Protein AF-A0AA85BFC7-F1 (afdb_monomer_lite)

Organism: NCBI:txid31246

Structure (mmCIF, N/CA/C/O backbone):
data_AF-A0AA85BFC7-F1
#
_entry.id   AF-A0AA85BFC7-F1
#
loop_
_atom_site.group_PDB
_atom_site.id
_atom_site.type_symbol
_atom_site.label_atom_id
_atom_site.label_alt_id
_atom_site.label_comp_id
_atom_site.label_asym_id
_atom_site.label_entity_id
_atom_site.label_seq_id
_atom_site.pdbx_PDB_ins_code
_atom_site.Cartn_x
_atom_site.Cartn_y
_atom_site.Cartn_z
_atom_site.occupancy
_atom_site.B_iso_or_equiv
_atom_site.auth_seq_id
_atom_site.auth_comp_id
_atom_site.auth_asym_id
_atom_site.auth_atom_id
_atom_site.pdbx_PDB_model_num
ATOM 1 N N . MET A 1 1 ? -52.572 30.827 -34.463 1.00 47.53 1 MET A N 1
ATOM 2 C CA . MET A 1 1 ? -53.200 31.069 -33.144 1.00 47.53 1 MET A CA 1
ATOM 3 C C . MET A 1 1 ? -53.131 29.850 -32.211 1.00 47.53 1 MET A C 1
ATOM 5 O O . MET A 1 1 ? -52.865 30.046 -31.038 1.00 47.53 1 MET A O 1
ATOM 9 N N . LEU A 1 2 ? -53.270 28.600 -32.692 1.00 40.31 2 LEU A N 1
ATOM 10 C CA . LEU A 1 2 ? -53.082 27.396 -31.848 1.00 40.31 2 LEU A CA 1
ATOM 11 C C . LEU A 1 2 ? -51.621 27.142 -31.404 1.00 40.31 2 LEU A C 1
ATOM 13 O O . LEU A 1 2 ? -51.389 26.703 -30.283 1.00 40.31 2 LEU A O 1
ATOM 17 N N . TRP A 1 3 ? -50.635 27.440 -32.260 1.00 35.53 3 TRP A N 1
ATOM 18 C CA . TRP A 1 3 ? -49.206 27.211 -31.977 1.00 35.53 3 TRP A CA 1
ATOM 19 C C . TRP A 1 3 ? -48.648 28.109 -30.865 1.00 35.53 3 TRP A C 1
ATOM 21 O O . TRP A 1 3 ? -47.889 27.643 -30.024 1.00 35.53 3 TRP A O 1
ATOM 31 N N . THR A 1 4 ? -49.074 29.371 -30.805 1.00 48.59 4 THR A N 1
ATOM 32 C CA . THR A 1 4 ? -48.687 30.318 -29.747 1.00 48.59 4 THR A CA 1
ATOM 33 C C . THR A 1 4 ? -49.268 29.938 -28.385 1.00 48.59 4 THR A C 1
ATOM 35 O O . THR A 1 4 ? -48.591 30.065 -27.370 1.00 48.59 4 THR A O 1
ATOM 38 N N . ILE A 1 5 ? -50.488 29.392 -28.351 1.00 49.97 5 ILE A N 1
ATOM 39 C CA . ILE A 1 5 ? -51.123 28.916 -27.111 1.00 49.97 5 ILE A CA 1
ATOM 40 C C . ILE A 1 5 ? -50.420 27.652 -26.591 1.00 49.97 5 ILE A C 1
ATOM 42 O O . ILE A 1 5 ? -50.183 27.536 -25.390 1.00 49.97 5 ILE A O 1
ATOM 46 N N . LEU A 1 6 ? -50.034 26.727 -27.478 1.00 48.00 6 LEU A N 1
ATOM 47 C CA . LEU A 1 6 ? -49.260 25.536 -27.110 1.00 48.00 6 LEU A CA 1
ATOM 48 C C . LEU A 1 6 ? -47.848 25.893 -26.613 1.00 48.00 6 LEU A C 1
ATOM 50 O O . LEU A 1 6 ? -47.400 25.324 -25.620 1.00 48.00 6 LEU A O 1
ATOM 54 N N . PHE A 1 7 ? -47.185 26.872 -27.238 1.00 51.09 7 PHE A N 1
ATOM 55 C CA . PHE A 1 7 ? -45.848 27.336 -26.846 1.00 51.09 7 PHE A CA 1
ATOM 56 C C . PHE A 1 7 ? -45.849 28.058 -25.485 1.00 51.09 7 PHE A C 1
ATOM 58 O O . PHE A 1 7 ? -45.036 27.745 -24.616 1.00 51.09 7 PHE A O 1
ATOM 65 N N . ASN A 1 8 ? -46.830 28.932 -25.230 1.00 49.19 8 ASN A N 1
ATOM 66 C CA . ASN A 1 8 ? -46.961 29.603 -23.930 1.00 49.19 8 ASN A CA 1
ATOM 67 C C . ASN A 1 8 ? -47.317 28.625 -22.799 1.00 49.19 8 ASN A C 1
ATOM 69 O O . ASN A 1 8 ? -46.809 28.754 -21.683 1.00 49.19 8 ASN A O 1
ATOM 73 N N . ARG A 1 9 ? -48.128 27.595 -23.080 1.00 50.19 9 ARG A N 1
ATOM 74 C CA . ARG A 1 9 ? -48.447 26.532 -22.108 1.00 50.19 9 ARG A CA 1
ATOM 75 C C . ARG A 1 9 ? -47.230 25.650 -21.798 1.00 50.19 9 ARG A C 1
ATOM 77 O O . ARG A 1 9 ? -47.083 25.190 -20.668 1.00 50.19 9 ARG A O 1
ATOM 84 N N . PHE A 1 10 ? -46.338 25.468 -22.772 1.00 52.62 10 PHE A N 1
ATOM 85 C CA . PHE A 1 10 ? -45.068 24.761 -22.618 1.00 52.62 10 PHE A CA 1
ATOM 86 C C . PHE A 1 10 ? -44.058 25.540 -21.753 1.00 52.62 10 PHE A C 1
ATOM 88 O O . PHE A 1 10 ? -43.494 24.961 -20.825 1.00 52.62 10 PHE A O 1
ATOM 95 N N . CYS A 1 11 ? -43.890 26.854 -21.968 1.00 51.28 11 CYS A N 1
ATOM 96 C CA . CYS A 1 11 ? -43.019 27.695 -21.128 1.00 51.28 11 CYS A CA 1
ATOM 97 C C . CYS A 1 11 ? -43.549 27.843 -19.681 1.00 51.28 11 CYS A C 1
ATOM 99 O O . CYS A 1 11 ? -42.749 27.916 -18.749 1.00 51.28 11 CYS A O 1
ATOM 101 N N . TYR A 1 12 ? -44.873 27.866 -19.462 1.00 53.22 12 TYR A N 1
ATOM 102 C CA . TYR A 1 12 ? -45.457 28.018 -18.117 1.00 53.22 12 TYR A CA 1
ATOM 103 C C . TYR A 1 12 ? -45.344 26.741 -17.263 1.00 53.22 12 TYR A C 1
ATOM 105 O O . TYR A 1 12 ? -44.987 26.823 -16.090 1.00 53.22 12 TYR A O 1
ATOM 113 N N . ASN A 1 13 ? -45.569 25.556 -17.848 1.00 50.38 13 ASN A N 1
ATOM 114 C CA . ASN A 1 13 ? -45.520 24.285 -17.110 1.00 50.38 13 ASN A CA 1
ATOM 115 C C . ASN A 1 13 ? -44.098 23.744 -16.871 1.00 50.38 13 ASN A C 1
ATOM 117 O O . ASN A 1 13 ? -43.895 22.988 -15.924 1.00 50.38 13 ASN A O 1
ATOM 121 N N . ASN A 1 14 ? -43.109 24.124 -17.690 1.00 48.47 14 ASN A N 1
ATOM 122 C CA . ASN A 1 14 ? -41.769 23.525 -17.644 1.00 48.47 14 ASN A CA 1
ATOM 123 C C . ASN A 1 14 ? -40.664 24.419 -17.051 1.00 48.47 14 ASN A C 1
ATOM 125 O O . ASN A 1 14 ? -39.505 24.003 -17.045 1.00 48.47 14 ASN A O 1
ATOM 129 N N . LYS A 1 15 ? -40.980 25.601 -16.493 1.00 51.06 15 LYS A N 1
ATOM 130 C CA . LYS A 1 15 ? -39.982 26.495 -15.855 1.00 51.06 15 LYS A CA 1
ATOM 131 C C . LYS A 1 15 ? -39.106 25.787 -14.807 1.00 51.06 15 LYS A C 1
ATOM 133 O O . LYS A 1 15 ? -37.902 26.016 -14.771 1.00 51.06 15 LYS A O 1
ATOM 138 N N . ASN A 1 16 ? -39.686 24.879 -14.019 1.00 49.19 16 ASN A N 1
ATOM 139 C CA . ASN A 1 16 ? -38.945 24.082 -13.033 1.00 49.19 16 ASN A CA 1
ATOM 140 C C . ASN A 1 16 ? -38.329 22.808 -13.634 1.00 49.19 16 ASN A C 1
ATOM 142 O O . ASN A 1 16 ? -37.256 22.390 -13.207 1.00 49.19 16 ASN A O 1
ATOM 146 N N . TYR A 1 17 ? -38.958 22.219 -14.657 1.00 49.41 17 TYR A N 1
ATOM 147 C CA . TYR A 1 17 ? -38.479 20.990 -15.296 1.00 49.41 17 TYR A CA 1
ATOM 148 C C . TYR A 1 17 ? -37.210 21.200 -16.121 1.00 49.41 17 TYR A C 1
ATOM 150 O O . TYR A 1 17 ? -36.363 20.319 -16.114 1.00 49.41 17 TYR A O 1
ATOM 158 N N . TYR A 1 18 ? -37.027 22.351 -16.777 1.00 49.91 18 TYR A N 1
ATOM 159 C CA . TYR A 1 18 ? -35.802 22.640 -17.536 1.00 49.91 18 TYR A CA 1
ATOM 160 C C . TYR A 1 18 ? -34.584 22.876 -16.645 1.00 49.91 18 TYR A C 1
ATOM 162 O O . TYR A 1 18 ? -33.497 22.404 -16.966 1.00 49.91 18 TYR A O 1
ATOM 170 N N . PHE A 1 19 ? -34.767 23.541 -15.503 1.00 49.66 19 PHE A N 1
ATOM 171 C CA . PHE A 1 19 ? -33.710 23.708 -14.505 1.00 49.66 19 PHE A CA 1
ATOM 172 C C . PHE A 1 19 ? -33.346 22.360 -13.864 1.00 49.66 19 PHE A C 1
ATOM 174 O O . PHE A 1 19 ? -32.169 22.037 -13.713 1.00 49.66 19 PHE A O 1
ATOM 181 N N . TYR A 1 20 ? -34.354 21.525 -13.582 1.00 47.94 20 TYR A N 1
ATOM 182 C CA . TYR A 1 20 ? -34.166 20.178 -13.047 1.00 47.94 20 TYR A CA 1
ATOM 183 C C . TYR A 1 20 ? -33.508 19.236 -14.065 1.00 47.94 20 TYR A C 1
ATOM 185 O O . TYR A 1 20 ? -32.558 18.551 -13.717 1.00 47.94 20 TYR A O 1
ATOM 193 N N . TYR A 1 21 ? -33.919 19.248 -15.337 1.00 51.88 21 TYR A N 1
ATOM 194 C CA . TYR A 1 21 ? -33.270 18.471 -16.400 1.00 51.88 21 TYR A CA 1
ATOM 195 C C . TYR A 1 21 ? -31.849 18.955 -16.681 1.00 51.88 21 TYR A C 1
ATOM 197 O O . TYR A 1 21 ? -30.985 18.126 -16.931 1.00 51.88 21 TYR A O 1
ATOM 205 N N . PHE A 1 22 ? -31.569 20.261 -16.603 1.00 54.03 22 PHE A N 1
ATOM 206 C CA . PHE A 1 22 ? -30.209 20.783 -16.743 1.00 54.03 22 PHE A CA 1
ATOM 207 C C . PHE A 1 22 ? -29.315 20.323 -15.584 1.00 54.03 22 PHE A C 1
ATOM 209 O O . PHE A 1 22 ? -28.201 19.872 -15.825 1.00 54.03 22 PHE A O 1
ATOM 216 N N . ILE A 1 23 ? -29.805 20.344 -14.341 1.00 56.75 23 ILE A N 1
ATOM 217 C CA . ILE A 1 23 ? -29.073 19.825 -13.174 1.00 56.75 23 ILE A CA 1
ATOM 218 C C . ILE A 1 23 ? -28.903 18.304 -13.256 1.00 56.75 23 ILE A C 1
ATOM 220 O O . ILE A 1 23 ? -27.800 17.810 -13.055 1.00 56.75 23 ILE A O 1
ATOM 224 N N . VAL A 1 24 ? -29.958 17.561 -13.595 1.00 56.00 24 VAL A N 1
ATOM 225 C CA . VAL A 1 24 ? -29.944 16.093 -13.671 1.00 56.00 24 VAL A CA 1
ATOM 226 C C . VAL A 1 24 ? -29.097 15.609 -14.844 1.00 56.00 24 VAL A C 1
ATOM 228 O O . VAL A 1 24 ? -28.326 14.683 -14.653 1.00 56.00 24 VAL A O 1
ATOM 231 N N . ILE A 1 25 ? -29.148 16.240 -16.022 1.00 58.12 25 ILE A N 1
ATOM 232 C CA . ILE A 1 25 ? -28.281 15.893 -17.162 1.00 58.12 25 ILE A CA 1
ATOM 233 C C . ILE A 1 25 ? -26.825 16.251 -16.863 1.00 58.12 25 ILE A C 1
ATOM 235 O O . ILE A 1 25 ? -25.955 15.445 -17.169 1.00 58.12 25 ILE A O 1
ATOM 239 N N . ASN A 1 26 ? -26.534 17.398 -16.237 1.00 55.25 26 ASN A N 1
ATOM 240 C CA . ASN A 1 26 ? -25.162 17.712 -15.829 1.00 55.25 26 ASN A CA 1
ATOM 241 C C . ASN A 1 26 ? -24.667 16.758 -14.730 1.00 55.25 26 ASN A C 1
ATOM 243 O O . ASN A 1 26 ? -23.530 16.315 -14.810 1.00 55.25 26 ASN A O 1
ATOM 247 N N . LEU A 1 27 ? -25.505 16.364 -13.762 1.00 57.72 27 LEU A N 1
ATOM 248 C CA . LEU A 1 27 ? -25.167 15.357 -12.746 1.00 57.72 27 LEU A CA 1
ATOM 249 C C . LEU A 1 27 ? -24.980 13.964 -13.357 1.00 57.72 27 LEU A C 1
ATOM 251 O O . LEU A 1 27 ? -24.004 13.298 -13.035 1.00 57.72 27 LEU A O 1
ATOM 255 N N . PHE A 1 28 ? -25.856 13.528 -14.265 1.00 52.53 28 PHE A N 1
ATOM 256 C CA . PHE A 1 28 ? -25.746 12.232 -14.936 1.00 52.53 28 PHE A CA 1
ATOM 257 C C . PHE A 1 28 ? -24.584 12.193 -15.927 1.00 52.53 28 PHE A C 1
ATOM 259 O O . PHE A 1 28 ? -23.906 11.178 -15.981 1.00 52.53 28 PHE A O 1
ATOM 266 N N . LEU A 1 29 ? -24.286 13.270 -16.662 1.00 51.75 29 LEU A N 1
ATOM 267 C CA . LEU A 1 29 ? -23.073 13.360 -17.485 1.00 51.75 29 LEU A CA 1
ATOM 268 C C . LEU A 1 29 ? -21.818 13.409 -16.614 1.00 51.75 29 LEU A C 1
ATOM 270 O O . LEU A 1 29 ? -20.838 12.758 -16.952 1.00 51.75 29 LEU A O 1
ATOM 274 N N . PHE A 1 30 ? -21.843 14.098 -15.470 1.00 48.81 30 PHE A N 1
ATOM 275 C CA . PHE A 1 30 ? -20.728 14.094 -14.522 1.00 48.81 30 PHE A CA 1
ATOM 276 C C . PHE A 1 30 ? -20.506 12.697 -13.920 1.00 48.81 30 PHE A C 1
ATOM 278 O O . PHE A 1 30 ? -19.372 12.226 -13.883 1.00 48.81 30 PHE A O 1
ATOM 285 N N . MET A 1 31 ? -21.575 11.986 -13.540 1.00 49.62 31 MET A N 1
ATOM 286 C CA . MET A 1 31 ? -21.506 10.603 -13.052 1.00 49.62 31 MET A CA 1
ATOM 287 C C . MET A 1 31 ? -21.147 9.595 -14.155 1.00 49.62 31 MET A C 1
ATOM 289 O O . MET A 1 31 ? -20.436 8.637 -13.874 1.00 49.62 31 MET A O 1
ATOM 293 N N . TYR A 1 32 ? -21.573 9.808 -15.404 1.00 43.59 32 TYR A N 1
ATOM 294 C CA . TYR A 1 32 ? -21.257 8.933 -16.541 1.00 43.59 32 TYR A CA 1
ATOM 295 C C . TYR A 1 32 ? -19.828 9.151 -17.060 1.00 43.59 32 TYR A C 1
ATOM 297 O O . TYR A 1 32 ? -19.171 8.193 -17.449 1.00 43.59 32 TYR A O 1
ATOM 305 N N . ILE A 1 33 ? -19.294 10.377 -16.979 1.00 45.25 33 ILE A N 1
ATOM 306 C CA . ILE A 1 33 ? -17.870 10.662 -17.225 1.00 45.25 33 ILE A CA 1
ATOM 307 C C . ILE A 1 33 ? -16.990 10.098 -16.090 1.00 45.25 33 ILE A C 1
ATOM 309 O O . ILE A 1 33 ? -15.865 9.684 -16.351 1.00 45.25 33 ILE A O 1
ATOM 313 N N . HIS A 1 34 ? -17.485 10.033 -14.846 1.00 42.34 34 HIS A N 1
ATOM 314 C CA . HIS A 1 34 ? -16.772 9.413 -13.711 1.00 42.34 34 HIS A CA 1
ATOM 315 C C . HIS A 1 34 ? -16.974 7.894 -13.571 1.00 42.34 34 HIS A C 1
ATOM 317 O O . HIS A 1 34 ? -16.274 7.245 -12.792 1.00 42.34 34 HIS A O 1
ATOM 323 N N . SER A 1 35 ? -17.907 7.304 -14.317 1.00 42.03 35 SER A N 1
ATOM 324 C CA . SER A 1 35 ? -18.165 5.866 -14.323 1.00 42.03 35 SER A CA 1
ATOM 325 C C . SER A 1 35 ? -17.087 5.154 -15.148 1.00 42.03 35 SER A C 1
ATOM 327 O O . SER A 1 35 ? -17.246 4.977 -16.354 1.00 42.03 35 SER A O 1
ATOM 329 N N . ASN A 1 36 ? -16.020 4.725 -14.462 1.00 42.47 36 ASN A N 1
ATOM 330 C CA . ASN A 1 36 ? -14.839 3.962 -14.922 1.00 42.47 36 ASN A CA 1
ATOM 331 C C . ASN A 1 36 ? -13.532 4.738 -15.112 1.00 42.47 36 ASN A C 1
ATOM 333 O O . ASN A 1 36 ? -12.619 4.255 -15.780 1.00 42.47 36 ASN A O 1
ATOM 337 N N . THR A 1 37 ? -13.354 5.869 -14.436 1.00 45.12 37 THR A N 1
ATOM 338 C CA . THR A 1 37 ? -12.002 6.200 -13.979 1.00 45.12 37 THR A CA 1
ATOM 339 C C . THR A 1 37 ? -11.876 5.677 -12.558 1.00 45.12 37 THR A C 1
ATOM 341 O O . THR A 1 37 ? -12.410 6.294 -11.636 1.00 45.12 37 THR A O 1
ATOM 344 N N . GLU A 1 38 ? -11.182 4.550 -12.352 1.00 51.41 38 GLU A N 1
ATOM 345 C CA . GLU A 1 38 ? -10.483 4.371 -11.077 1.00 51.41 38 GLU A CA 1
ATOM 346 C C . GLU A 1 38 ? -9.672 5.649 -10.895 1.00 51.41 38 GLU A C 1
ATOM 348 O O . GLU A 1 38 ? -8.716 5.902 -11.632 1.00 51.41 38 GLU A O 1
ATOM 353 N N . ILE A 1 39 ? -10.131 6.536 -10.014 1.00 55.06 39 ILE A N 1
ATOM 354 C CA . ILE A 1 39 ? -9.393 7.756 -9.747 1.00 55.06 39 ILE A CA 1
ATOM 355 C C . ILE A 1 39 ? -8.102 7.253 -9.109 1.00 55.06 39 ILE A C 1
ATOM 357 O O . ILE A 1 39 ? -8.130 6.726 -7.995 1.00 55.06 39 ILE A O 1
ATOM 361 N N . ASN A 1 40 ? -7.000 7.324 -9.861 1.00 71.06 40 ASN A N 1
ATOM 362 C CA . ASN A 1 40 ? -5.655 7.008 -9.394 1.00 71.06 40 ASN A CA 1
ATOM 363 C C . ASN A 1 40 ? -5.284 8.062 -8.347 1.00 71.06 40 ASN A C 1
ATOM 365 O O . ASN A 1 40 ? -4.600 9.042 -8.635 1.00 71.06 40 ASN A O 1
ATOM 369 N N . LEU A 1 41 ? -5.846 7.900 -7.153 1.00 88.62 41 LEU A N 1
ATOM 370 C CA . LEU A 1 41 ? -5.614 8.731 -5.992 1.00 88.62 41 LEU A CA 1
ATOM 371 C C . LEU A 1 41 ? -4.692 7.978 -5.040 1.00 88.62 41 LEU A C 1
ATOM 373 O O . LEU A 1 41 ? -4.869 6.766 -4.851 1.00 88.62 41 LEU A O 1
ATOM 377 N N . PRO A 1 42 ? -3.753 8.696 -4.402 1.00 93.38 42 PRO A N 1
ATOM 378 C CA . PRO A 1 42 ? -2.971 8.129 -3.318 1.00 93.38 42 PRO A CA 1
ATOM 379 C C . PRO A 1 42 ? -3.887 7.670 -2.179 1.00 93.38 42 PRO A C 1
ATOM 381 O O . PRO A 1 42 ? -5.072 8.010 -2.125 1.00 93.38 42 PRO A O 1
ATOM 384 N N . GLY A 1 43 ? -3.317 6.889 -1.273 1.00 94.31 43 GLY A N 1
ATOM 385 C CA . GLY A 1 43 ? -4.026 6.332 -0.132 1.00 94.31 43 GLY A CA 1
ATOM 386 C C . GLY A 1 43 ? -4.335 4.852 -0.291 1.00 94.31 43 GLY A C 1
ATOM 387 O O . GLY A 1 43 ? -3.717 4.136 -1.084 1.00 94.31 43 GLY A O 1
ATOM 388 N N . GLY A 1 44 ? -5.253 4.360 0.528 1.00 95.31 44 GLY A N 1
ATOM 389 C CA . GLY A 1 44 ? -5.470 2.933 0.668 1.00 95.31 44 GLY A CA 1
ATOM 390 C C . GLY A 1 44 ? -6.620 2.571 1.590 1.00 95.31 44 GLY A C 1
ATOM 391 O O . GLY A 1 44 ? -7.353 3.414 2.108 1.00 95.31 44 GLY A O 1
ATOM 392 N N . ARG A 1 45 ? -6.782 1.267 1.773 1.00 96.94 45 ARG A N 1
ATOM 393 C CA . ARG A 1 45 ? -7.751 0.648 2.663 1.00 96.94 45 ARG A CA 1
ATOM 394 C C . ARG A 1 45 ? -7.079 0.273 3.975 1.00 96.94 45 ARG A C 1
ATOM 396 O O . ARG A 1 45 ? -6.091 -0.459 3.975 1.00 96.94 45 ARG A O 1
ATOM 403 N N . PHE A 1 46 ? -7.660 0.731 5.070 1.00 98.19 46 PHE A N 1
ATOM 404 C CA . PHE A 1 46 ? -7.342 0.281 6.413 1.00 98.19 46 PHE A CA 1
ATOM 405 C C . PHE A 1 46 ? -8.282 -0.861 6.782 1.00 98.19 46 PHE A C 1
ATOM 407 O O . PHE A 1 46 ? -9.493 -0.783 6.575 1.00 98.19 46 PHE A O 1
ATOM 414 N N . GLU A 1 47 ? -7.718 -1.932 7.317 1.00 98.38 47 GLU A N 1
ATOM 415 C CA . GLU A 1 47 ? -8.451 -3.034 7.926 1.00 98.38 47 GLU A CA 1
ATOM 416 C C . GLU A 1 47 ? -7.966 -3.180 9.363 1.00 98.38 47 GLU A C 1
ATOM 418 O O . GLU A 1 47 ? -6.795 -3.479 9.581 1.00 98.38 47 GLU A O 1
ATOM 423 N N . ILE A 1 48 ? -8.852 -2.932 10.324 1.00 98.50 48 ILE A N 1
ATOM 424 C CA . ILE A 1 48 ? -8.555 -2.961 11.757 1.00 98.50 48 ILE A CA 1
ATOM 425 C C . ILE A 1 48 ? -9.291 -4.157 12.347 1.00 98.50 48 ILE A C 1
ATOM 427 O O . ILE A 1 48 ? -10.519 -4.199 12.305 1.00 98.50 48 ILE A O 1
ATOM 431 N N . GLU A 1 49 ? -8.551 -5.125 12.872 1.00 98.44 49 GLU A N 1
ATOM 432 C CA . GLU A 1 49 ? -9.103 -6.240 13.635 1.00 98.44 49 GLU A CA 1
ATOM 433 C C . GLU A 1 49 ? -8.970 -5.949 15.124 1.00 98.44 49 GLU A C 1
ATOM 435 O O . GLU A 1 49 ? -7.907 -5.550 15.600 1.00 98.44 49 GLU A O 1
ATOM 440 N N . ILE A 1 50 ? -10.058 -6.156 15.856 1.00 98.50 50 ILE A N 1
ATOM 441 C CA . ILE A 1 50 ? -10.136 -5.945 17.298 1.00 98.50 50 ILE A CA 1
ATOM 442 C C . ILE A 1 50 ? -10.591 -7.256 17.921 1.00 98.50 50 ILE A C 1
ATOM 444 O O . ILE A 1 50 ? -11.532 -7.887 17.437 1.00 98.50 50 ILE A O 1
ATOM 448 N N . TYR A 1 51 ? -9.903 -7.665 18.977 1.00 98.38 51 TYR A N 1
ATOM 449 C CA . TYR A 1 51 ? -10.210 -8.853 19.753 1.00 98.38 51 TYR A CA 1
ATOM 450 C C . TYR A 1 51 ? -10.457 -8.443 21.200 1.00 98.38 51 TYR A C 1
ATOM 452 O O . TYR A 1 51 ? -9.566 -7.889 21.848 1.00 98.38 51 TYR A O 1
ATOM 460 N N . TYR A 1 52 ? -11.685 -8.671 21.648 1.00 98.19 52 TYR A N 1
ATOM 461 C CA . TYR A 1 52 ? -12.226 -8.241 22.930 1.00 98.19 52 TYR A CA 1
ATOM 462 C C . TYR A 1 52 ? -12.461 -9.452 23.828 1.00 98.19 52 TYR A C 1
ATOM 464 O O . TYR A 1 52 ? -12.969 -10.466 23.349 1.00 98.19 52 TYR A O 1
ATOM 472 N N . ILE A 1 53 ? -12.137 -9.317 25.115 1.00 97.69 53 ILE A N 1
ATOM 473 C CA . ILE A 1 53 ? -12.450 -10.267 26.184 1.00 97.69 53 ILE A CA 1
ATOM 474 C C . ILE A 1 53 ? -12.867 -9.480 27.436 1.00 97.69 53 ILE A C 1
ATOM 476 O O . ILE A 1 53 ? -12.112 -8.625 27.896 1.00 97.69 53 ILE A O 1
ATOM 480 N N . ASN A 1 54 ? -14.022 -9.805 28.015 1.00 95.56 54 ASN A N 1
ATOM 481 C CA . ASN A 1 54 ? -14.504 -9.316 29.309 1.00 95.56 54 ASN A CA 1
ATOM 482 C C . ASN A 1 54 ? -15.298 -10.421 30.018 1.00 95.56 54 ASN A C 1
ATOM 484 O O . ASN A 1 54 ? -16.529 -10.440 30.011 1.00 95.56 54 ASN A O 1
ATOM 488 N N . LEU A 1 55 ? -14.589 -11.387 30.604 1.00 93.62 55 LEU A N 1
ATOM 489 C CA . LEU A 1 55 ? -15.225 -12.569 31.196 1.00 93.62 55 LEU A CA 1
ATOM 490 C C . LEU A 1 55 ? -16.093 -12.230 32.414 1.00 93.62 55 LEU A C 1
ATOM 492 O O . LEU A 1 55 ? -17.070 -12.926 32.681 1.00 93.62 55 LEU A O 1
ATOM 496 N N . GLU A 1 56 ? -15.752 -11.160 33.131 1.00 91.75 56 GLU A N 1
ATOM 497 C CA . GLU A 1 56 ? -16.473 -10.710 34.326 1.00 91.75 56 GLU A CA 1
ATOM 498 C C . GLU A 1 56 ? -17.633 -9.751 34.021 1.00 91.75 56 GLU A C 1
ATOM 500 O O . GLU A 1 56 ? -18.369 -9.404 34.938 1.00 91.75 56 GLU A O 1
ATOM 505 N N . SER A 1 57 ? -17.830 -9.357 32.754 1.00 92.62 57 SER A N 1
ATOM 506 C CA . SER A 1 57 ? -18.918 -8.461 32.317 1.00 92.62 57 SER A CA 1
ATOM 507 C C . SER A 1 57 ? -18.974 -7.154 33.117 1.00 92.62 57 SER A C 1
ATOM 509 O O . SER A 1 57 ? -20.038 -6.722 33.558 1.00 92.62 57 SER A O 1
ATOM 511 N N . THR A 1 58 ? -17.803 -6.555 33.353 1.00 92.25 58 THR A N 1
ATOM 512 C CA . THR A 1 58 ? -17.667 -5.317 34.134 1.00 92.25 58 THR A CA 1
ATOM 513 C C . THR A 1 58 ? -17.412 -4.105 33.245 1.00 92.25 58 THR A C 1
ATOM 515 O O . THR A 1 58 ? -16.807 -4.219 32.179 1.00 92.25 58 THR A O 1
ATOM 518 N N . THR A 1 59 ? -17.877 -2.943 33.700 1.00 91.94 59 THR A N 1
ATOM 519 C CA . THR A 1 59 ? -17.624 -1.633 33.094 1.00 91.94 59 THR A CA 1
ATOM 520 C C . THR A 1 59 ? -16.357 -0.995 33.676 1.00 91.94 59 THR A C 1
ATOM 522 O O . THR A 1 59 ? -15.803 -1.462 34.676 1.00 91.94 59 THR A O 1
ATOM 525 N N . SER A 1 60 ? -15.910 0.133 33.111 1.00 89.88 60 SER A N 1
ATOM 526 C CA . SER A 1 60 ? -14.742 0.880 33.617 1.00 89.88 60 SER A CA 1
ATOM 527 C C . SER A 1 60 ? -14.898 1.355 35.069 1.00 89.88 60 SER A C 1
ATOM 529 O O . SER A 1 60 ? -13.903 1.510 35.778 1.00 89.88 60 SER A O 1
ATOM 531 N N . SER A 1 61 ? -16.137 1.550 35.528 1.00 85.69 61 SER A N 1
ATOM 532 C CA . SER A 1 61 ? -16.482 1.883 36.915 1.00 85.69 61 SER A CA 1
ATOM 533 C C . SER A 1 61 ? -16.521 0.682 37.869 1.00 85.69 61 SER A C 1
ATOM 535 O O . SER A 1 61 ? -16.618 0.880 39.078 1.00 85.69 61 SER A O 1
ATOM 537 N N . GLY A 1 62 ? -16.445 -0.549 37.355 1.00 83.00 62 GLY A N 1
ATOM 538 C CA . GLY A 1 62 ? -16.524 -1.783 38.144 1.00 83.00 62 GLY A CA 1
ATOM 539 C C . GLY A 1 62 ? -17.931 -2.267 38.475 1.00 83.00 62 GLY A C 1
ATOM 540 O O . GLY A 1 62 ? -18.072 -3.212 39.249 1.00 83.00 62 GLY A O 1
ATOM 541 N N . PHE A 1 63 ? -18.960 -1.664 37.881 1.00 86.94 63 PHE A N 1
ATOM 542 C CA . PHE A 1 63 ? -20.310 -2.221 37.888 1.00 86.94 63 PHE A CA 1
ATOM 543 C C . PHE A 1 63 ? -20.443 -3.306 36.817 1.00 86.94 63 PHE A C 1
ATOM 545 O O . PHE A 1 63 ? -19.655 -3.347 35.871 1.00 86.94 63 PHE A O 1
ATOM 552 N N . TYR A 1 64 ? -21.421 -4.194 36.986 1.00 88.56 64 TYR A N 1
ATOM 553 C CA . TYR A 1 64 ? -21.804 -5.126 35.930 1.00 88.56 64 TYR A CA 1
ATOM 554 C C . TYR A 1 64 ? -22.550 -4.375 34.832 1.00 88.56 64 TYR A C 1
ATOM 556 O O . TYR A 1 64 ? -23.317 -3.475 35.163 1.00 88.56 64 TYR A O 1
ATOM 564 N N . CYS A 1 65 ? -22.307 -4.770 33.582 1.00 86.31 65 CYS A N 1
ATOM 565 C CA . CYS A 1 65 ? -23.001 -4.263 32.396 1.00 86.31 65 CYS A CA 1
ATOM 566 C C . CYS A 1 65 ? -24.526 -4.372 32.572 1.00 86.31 65 CYS A C 1
ATOM 568 O O . CYS A 1 65 ? -25.219 -3.375 32.724 1.00 86.31 65 CYS A O 1
ATOM 570 N N . ASP A 1 66 ? -25.022 -5.598 32.773 1.00 84.06 66 ASP A N 1
ATOM 571 C CA . ASP A 1 66 ? -26.451 -5.846 32.938 1.00 84.06 66 ASP A CA 1
ATOM 572 C C . ASP A 1 66 ? -26.846 -6.339 34.334 1.00 84.06 66 ASP A C 1
ATOM 574 O O . ASP A 1 66 ? -26.142 -7.096 35.019 1.00 84.06 66 ASP A O 1
ATOM 578 N N . TRP A 1 67 ? -28.063 -5.979 34.744 1.00 73.50 67 TRP A N 1
ATOM 579 C CA . TRP A 1 67 ? -28.681 -6.502 35.958 1.00 73.50 67 TRP A CA 1
ATOM 580 C C . TRP A 1 67 ? -29.127 -7.964 35.741 1.00 73.50 67 TRP A C 1
ATOM 582 O O . TRP A 1 67 ? -29.846 -8.264 34.796 1.00 73.50 67 TRP A O 1
ATOM 592 N N . GLN A 1 68 ? -28.744 -8.869 36.655 1.00 64.75 68 GLN A N 1
ATOM 593 C CA . GLN A 1 68 ? -29.030 -10.326 36.648 1.00 64.75 68 GLN A CA 1
ATOM 594 C C . GLN A 1 68 ? -28.165 -11.214 35.727 1.00 64.75 68 GLN A C 1
ATOM 596 O O . GLN A 1 68 ? -28.681 -12.129 35.093 1.00 64.75 68 GLN A O 1
ATOM 601 N N . LEU A 1 69 ? -26.831 -11.065 35.791 1.00 62.72 69 LEU A N 1
ATOM 602 C CA . LEU A 1 69 ? -25.844 -12.020 35.231 1.00 62.72 69 LEU A CA 1
ATOM 603 C C . LEU A 1 69 ? -25.875 -12.155 33.697 1.00 62.72 69 LEU A C 1
ATOM 605 O O . LEU A 1 69 ? -25.352 -13.134 33.155 1.00 62.72 69 LEU A O 1
ATOM 609 N N . HIS A 1 70 ? -26.465 -11.178 33.012 1.00 77.00 70 HIS A N 1
ATOM 610 C CA . HIS A 1 70 ? -26.323 -11.022 31.572 1.00 77.00 70 HIS A CA 1
ATOM 611 C C . HIS A 1 70 ? -24.943 -10.447 31.235 1.00 77.00 70 HIS A C 1
ATOM 613 O O . HIS A 1 70 ? -24.257 -9.868 32.084 1.00 77.00 70 HIS A O 1
ATOM 619 N N . ARG A 1 71 ? -24.485 -10.748 30.022 1.00 87.62 71 ARG A N 1
ATOM 620 C CA . ARG A 1 71 ? -23.190 -10.294 29.511 1.00 87.62 71 ARG A CA 1
ATOM 621 C C . ARG A 1 71 ? -23.413 -8.997 28.751 1.00 87.62 71 ARG A C 1
ATOM 623 O O . ARG A 1 71 ? -24.468 -8.835 28.172 1.00 87.62 71 ARG A O 1
ATOM 630 N N . CYS A 1 72 ? -22.379 -8.173 28.662 1.00 91.31 72 CYS A N 1
ATOM 631 C CA . CYS A 1 72 ? -22.470 -6.867 28.020 1.00 91.31 72 CYS A CA 1
ATOM 632 C C . CYS A 1 72 ? -22.961 -6.938 26.559 1.00 91.31 72 CYS A C 1
ATOM 634 O O . CYS A 1 72 ? -22.539 -7.814 25.786 1.00 91.31 72 CYS A O 1
ATOM 636 N N . ASP A 1 73 ? -23.736 -5.933 26.166 1.00 94.31 73 ASP A N 1
ATOM 637 C CA . ASP A 1 73 ? -24.169 -5.651 24.803 1.00 94.31 73 ASP A CA 1
ATOM 638 C C . ASP A 1 73 ? -23.162 -4.699 24.141 1.00 94.31 73 ASP A C 1
ATOM 640 O O . ASP A 1 73 ? -23.285 -3.475 24.137 1.00 94.31 73 ASP A O 1
ATOM 644 N N . VAL A 1 74 ? -22.091 -5.263 23.581 1.00 96.94 74 VAL A N 1
ATOM 645 C CA . VAL A 1 74 ? -20.887 -4.481 23.271 1.00 96.94 74 VAL A CA 1
ATOM 646 C C . VAL A 1 74 ? -20.926 -3.870 21.875 1.00 96.94 74 VAL A C 1
ATOM 648 O O . VAL A 1 74 ? -21.045 -4.575 20.871 1.00 96.94 74 VAL A O 1
ATOM 651 N N . TYR A 1 75 ? -20.658 -2.566 21.787 1.00 97.69 75 TYR A N 1
ATOM 652 C CA . TYR A 1 75 ? -20.270 -1.904 20.538 1.00 97.69 75 TYR A CA 1
ATOM 653 C C . TYR A 1 75 ? -19.003 -1.061 20.713 1.00 97.69 75 TYR A C 1
ATOM 655 O O . TYR A 1 75 ? -18.637 -0.633 21.809 1.00 97.69 75 TYR A O 1
ATOM 663 N N . ILE A 1 76 ? -18.304 -0.809 19.604 1.00 98.31 76 ILE A N 1
ATOM 664 C CA . ILE A 1 76 ? -17.028 -0.092 19.603 1.00 98.31 76 ILE A CA 1
ATOM 665 C C . ILE A 1 76 ? -17.101 1.092 18.641 1.00 98.31 76 ILE A C 1
ATOM 667 O O . ILE A 1 76 ? -17.470 0.953 17.473 1.00 98.31 76 ILE A O 1
ATOM 671 N N . ILE A 1 77 ? -16.696 2.273 19.109 1.00 98.38 77 ILE A N 1
ATOM 672 C CA . ILE A 1 77 ? -16.404 3.412 18.239 1.00 98.38 77 ILE A CA 1
ATOM 673 C C . ILE A 1 77 ? -14.906 3.413 17.943 1.00 98.38 77 ILE A C 1
ATOM 675 O O . ILE A 1 77 ? -14.084 3.704 18.811 1.00 98.38 77 ILE A O 1
ATOM 679 N N . VAL A 1 78 ? -14.562 3.121 16.693 1.00 98.62 78 VAL A N 1
ATOM 680 C CA . VAL A 1 78 ? -13.194 3.099 16.173 1.00 98.62 78 VAL A CA 1
ATOM 681 C C . VAL A 1 78 ? -12.888 4.444 15.531 1.00 98.62 78 VAL A C 1
ATOM 683 O O . VAL A 1 78 ? -13.544 4.832 14.560 1.00 98.62 78 VAL A O 1
ATOM 686 N N . LYS A 1 79 ? -11.884 5.159 16.044 1.00 98.25 79 LYS A N 1
ATOM 687 C CA . LYS A 1 79 ? -11.405 6.413 15.457 1.00 98.25 79 LYS A CA 1
ATOM 688 C C . LYS A 1 79 ? -9.934 6.309 15.088 1.00 98.25 79 LYS A C 1
ATOM 690 O O . LYS A 1 79 ? -9.111 5.942 15.919 1.00 98.25 79 LYS A O 1
ATOM 695 N N . LEU A 1 80 ? -9.597 6.681 13.857 1.00 97.69 80 LEU A N 1
ATOM 696 C CA . LEU A 1 80 ? -8.209 6.803 13.414 1.00 97.69 80 LEU A CA 1
ATOM 697 C C . LEU A 1 80 ? -7.899 8.273 13.155 1.00 97.69 80 LEU A C 1
ATOM 699 O O . LEU A 1 80 ? -8.615 8.932 12.399 1.00 97.69 80 LEU A O 1
ATOM 703 N N . TYR A 1 81 ? -6.828 8.770 13.757 1.00 96.19 81 TYR A N 1
ATOM 704 C CA . TYR A 1 81 ? -6.347 10.135 13.598 1.00 96.19 81 TYR A CA 1
ATOM 705 C C . TYR A 1 81 ? -5.000 10.155 12.891 1.00 96.19 81 TYR A C 1
ATOM 707 O O . TYR A 1 81 ? -4.138 9.317 13.149 1.00 96.19 81 TYR A O 1
ATOM 715 N N . GLU A 1 82 ? -4.807 11.158 12.048 1.00 94.12 82 GLU A N 1
ATOM 716 C CA . GLU A 1 82 ? -3.498 11.588 11.577 1.00 94.12 82 GLU A CA 1
ATOM 717 C C . GLU A 1 82 ? -2.728 12.259 12.718 1.00 94.12 82 GLU A C 1
ATOM 719 O O . GLU A 1 82 ? -3.260 13.132 13.410 1.00 94.12 82 GLU A O 1
ATOM 724 N N . LEU A 1 83 ? -1.464 11.871 12.890 1.00 90.06 83 LEU A N 1
ATOM 725 C CA . LEU A 1 83 ? -0.523 12.562 13.765 1.00 90.06 83 LEU A CA 1
ATOM 726 C C . LEU A 1 83 ? 0.433 13.400 12.913 1.00 90.06 83 LEU A C 1
ATOM 728 O O . LEU A 1 83 ? 1.429 12.886 12.403 1.00 90.06 83 LEU A O 1
ATOM 732 N N . ALA A 1 84 ? 0.117 14.688 12.776 1.00 75.94 84 ALA A N 1
ATOM 733 C CA . ALA A 1 84 ? 0.998 15.706 12.210 1.00 75.94 84 ALA A CA 1
ATOM 734 C C . ALA A 1 84 ? 1.453 16.679 13.312 1.00 75.94 84 ALA A C 1
ATOM 736 O O . ALA A 1 84 ? 0.705 16.932 14.257 1.00 75.94 84 ALA A O 1
ATOM 737 N N . ASP A 1 85 ? 2.656 17.248 13.175 1.00 68.06 85 ASP A N 1
ATOM 738 C CA . ASP A 1 85 ? 3.372 17.982 14.237 1.00 68.06 85 ASP A CA 1
ATOM 739 C C . ASP A 1 85 ? 2.600 19.154 14.884 1.00 68.06 85 ASP A C 1
ATOM 741 O O . ASP A 1 85 ? 2.949 19.561 15.986 1.00 68.06 85 ASP A O 1
ATOM 745 N N . ASN A 1 86 ? 1.542 19.683 14.249 1.00 64.00 86 ASN A N 1
ATOM 746 C CA . ASN A 1 86 ? 0.776 20.835 14.753 1.00 64.00 86 ASN A CA 1
ATOM 747 C C . ASN A 1 86 ? -0.757 20.683 14.729 1.00 64.00 86 ASN A C 1
ATOM 749 O O . ASN A 1 86 ? -1.453 21.597 15.173 1.00 64.00 86 ASN A O 1
ATOM 753 N N . ASN A 1 87 ? -1.316 19.583 14.210 1.00 69.75 87 ASN A N 1
ATOM 754 C CA . ASN A 1 87 ? -2.764 19.359 14.252 1.00 69.75 87 ASN A CA 1
ATOM 755 C C . ASN A 1 87 ? -3.111 17.881 14.040 1.00 69.75 87 ASN A C 1
ATOM 757 O O . ASN A 1 87 ? -2.578 17.244 13.133 1.00 69.75 87 ASN A O 1
ATOM 761 N N . SER A 1 88 ? -4.036 17.347 14.838 1.00 81.56 88 SER A N 1
ATOM 762 C CA . SER A 1 88 ? -4.531 15.977 14.673 1.00 81.56 88 SER A CA 1
ATOM 763 C C . SER A 1 88 ? -5.874 15.993 13.951 1.00 81.56 88 SER A C 1
ATOM 765 O O . SER A 1 88 ? -6.858 16.517 14.477 1.00 81.56 88 SER A O 1
ATOM 767 N N . ARG A 1 89 ? -5.923 15.416 12.748 1.00 91.44 89 ARG A N 1
ATOM 768 C CA . ARG A 1 89 ? -7.132 15.319 11.919 1.00 91.44 89 ARG A CA 1
ATOM 769 C C . ARG A 1 89 ? -7.728 13.921 12.046 1.00 91.44 89 ARG A C 1
ATOM 771 O O . ARG A 1 89 ? -7.016 12.931 11.919 1.00 91.44 89 ARG A O 1
ATOM 778 N N . GLN A 1 90 ? -9.035 13.823 12.275 1.00 94.69 90 GLN A N 1
ATOM 779 C CA . GLN A 1 90 ? -9.728 12.533 12.264 1.00 94.69 90 GLN A CA 1
ATOM 780 C C . GLN A 1 90 ? -9.893 12.045 10.820 1.00 94.69 90 GLN A C 1
ATOM 782 O O . GLN A 1 90 ? -10.472 12.750 9.996 1.00 94.69 90 GLN A O 1
ATOM 787 N N . LEU A 1 91 ? -9.399 10.844 10.533 1.00 95.25 91 LEU A N 1
ATOM 788 C CA . LEU A 1 91 ? -9.465 10.202 9.222 1.00 95.25 91 LEU A CA 1
ATOM 789 C C . LEU A 1 91 ? -10.615 9.197 9.133 1.00 95.25 91 LEU A C 1
ATOM 791 O O . LEU A 1 91 ? -11.344 9.169 8.148 1.00 95.25 91 LEU A O 1
ATOM 795 N N . ILE A 1 92 ? -10.784 8.383 10.176 1.00 96.62 92 ILE A N 1
ATOM 796 C CA . ILE A 1 92 ? -11.819 7.348 10.254 1.00 96.62 92 ILE A CA 1
ATOM 797 C C . ILE A 1 92 ? -12.612 7.547 11.539 1.00 96.62 92 ILE A C 1
ATOM 799 O O . ILE A 1 92 ? -12.033 7.821 12.590 1.00 96.62 92 ILE A O 1
ATOM 803 N N . ARG A 1 93 ? -13.933 7.378 11.454 1.00 97.62 93 ARG A N 1
ATOM 804 C CA . ARG A 1 93 ? -14.821 7.186 12.603 1.00 97.62 93 ARG A CA 1
ATOM 805 C C . ARG A 1 93 ? -15.907 6.195 12.220 1.00 97.62 93 ARG A C 1
ATOM 807 O O . ARG A 1 93 ? -16.785 6.534 11.434 1.00 97.62 93 ARG A O 1
ATOM 814 N N . VAL A 1 94 ? -15.860 5.010 12.813 1.00 98.12 94 VAL A N 1
ATOM 815 C CA . VAL A 1 94 ? -16.837 3.940 12.594 1.00 98.12 94 VAL A CA 1
ATOM 816 C C . VAL A 1 94 ? -17.417 3.532 13.935 1.00 98.12 94 VAL A C 1
ATOM 818 O O . VAL A 1 94 ? -16.675 3.355 14.896 1.00 98.12 94 VAL A O 1
ATOM 821 N N . ARG A 1 95 ? -18.739 3.390 14.003 1.00 97.50 95 ARG A N 1
ATOM 822 C CA . ARG A 1 95 ? -19.417 2.685 15.093 1.00 97.50 95 ARG A CA 1
ATOM 823 C C . ARG A 1 95 ? -19.705 1.274 14.593 1.00 97.50 95 ARG A C 1
ATOM 825 O O . ARG A 1 95 ? -20.267 1.142 13.508 1.00 97.50 95 ARG A O 1
ATOM 832 N N . THR A 1 96 ? -19.300 0.252 15.336 1.00 97.88 96 THR A N 1
ATOM 833 C CA . THR A 1 96 ? -19.644 -1.131 14.994 1.00 97.88 96 THR A CA 1
ATOM 834 C C . THR A 1 96 ? -21.123 -1.403 15.249 1.00 97.88 96 THR A C 1
ATOM 836 O O . THR A 1 96 ? -21.805 -0.650 15.950 1.00 97.88 96 THR A O 1
ATOM 839 N N . GLU A 1 97 ? -21.616 -2.500 14.688 1.00 96.31 97 GLU A N 1
ATOM 840 C CA . GLU A 1 97 ? -22.842 -3.116 15.185 1.00 96.31 97 GLU A CA 1
ATOM 841 C C . GLU A 1 97 ? -22.625 -3.592 16.626 1.00 96.31 97 GLU A C 1
ATOM 843 O O . GLU A 1 97 ? -21.488 -3.863 17.038 1.00 96.31 97 GLU A O 1
ATOM 848 N N . THR A 1 98 ? -23.715 -3.638 17.381 1.00 96.31 98 THR A N 1
ATOM 849 C CA . THR A 1 98 ? -23.726 -4.136 18.753 1.00 96.31 98 THR A CA 1
ATOM 850 C C . THR A 1 98 ? -23.753 -5.655 18.728 1.00 96.31 98 THR A C 1
ATOM 852 O O . THR A 1 98 ? -24.506 -6.263 17.965 1.00 96.31 98 THR A O 1
ATOM 855 N N . ILE A 1 99 ? -22.913 -6.271 19.549 1.00 95.75 99 ILE A N 1
ATOM 856 C CA . ILE A 1 99 ? -22.869 -7.715 19.740 1.00 95.75 99 ILE A CA 1
ATOM 857 C C . ILE A 1 99 ? -23.452 -7.990 21.117 1.00 95.75 99 ILE A C 1
ATOM 859 O O . ILE A 1 99 ? -22.807 -7.703 22.122 1.00 95.75 99 ILE A O 1
ATOM 863 N N . ALA A 1 100 ? -24.665 -8.531 21.131 1.00 93.44 100 ALA A N 1
ATOM 864 C CA . ALA A 1 100 ? -25.406 -8.756 22.360 1.00 93.44 100 ALA A CA 1
ATOM 865 C C . ALA A 1 100 ? -24.849 -9.920 23.197 1.00 93.44 100 ALA A C 1
ATOM 867 O O . ALA A 1 100 ? -24.299 -10.878 22.635 1.00 93.44 100 ALA A O 1
ATOM 868 N N . ASP A 1 101 ? -25.031 -9.852 24.517 1.00 91.06 101 ASP A N 1
ATOM 869 C CA . ASP A 1 101 ? -24.736 -10.910 25.491 1.00 91.06 101 ASP A CA 1
ATOM 870 C C . ASP A 1 101 ? -23.336 -11.554 25.318 1.00 91.06 101 ASP A C 1
ATOM 872 O O . ASP A 1 101 ? -23.160 -12.786 25.353 1.00 91.06 101 ASP A O 1
ATOM 876 N N . THR A 1 102 ? -22.292 -10.740 25.132 1.00 92.69 102 THR A N 1
ATOM 877 C CA . THR A 1 102 ? -20.959 -11.237 24.756 1.00 92.69 102 THR A CA 1
ATOM 878 C C . THR A 1 102 ? -19.881 -11.044 25.820 1.00 92.69 102 THR A C 1
ATOM 880 O O . THR A 1 102 ? -19.784 -10.020 26.484 1.00 92.69 102 THR A O 1
ATOM 883 N N . ALA A 1 103 ? -19.021 -12.056 25.958 1.00 93.94 103 ALA A N 1
ATOM 884 C CA . ALA A 1 103 ? -17.828 -12.007 26.808 1.00 93.94 103 ALA A CA 1
ATOM 885 C C . ALA A 1 103 ? -16.528 -12.025 25.991 1.00 93.94 103 ALA A C 1
ATOM 887 O O . ALA A 1 103 ? -15.474 -11.667 26.507 1.00 93.94 103 ALA A O 1
ATOM 888 N N . GLU A 1 104 ? -16.582 -12.459 24.731 1.00 96.81 104 GLU A N 1
ATOM 889 C CA . GLU A 1 104 ? -15.428 -12.555 23.843 1.00 96.81 104 GLU A CA 1
ATOM 890 C C . GLU A 1 104 ? -15.893 -12.482 22.392 1.00 96.81 104 GLU A C 1
ATOM 892 O O . GLU A 1 104 ? -16.806 -13.202 21.983 1.00 96.81 104 GLU A O 1
ATOM 897 N N . PHE A 1 105 ? -15.238 -11.647 21.589 1.00 97.75 105 PHE A N 1
ATOM 898 C CA . PHE A 1 105 ? -15.465 -11.635 20.149 1.00 97.75 105 PHE A CA 1
ATOM 899 C C . PHE A 1 105 ? -14.293 -11.024 19.385 1.00 97.75 105 PHE A C 1
ATOM 901 O O . PHE A 1 105 ? -13.426 -10.333 19.928 1.00 97.75 105 PHE A O 1
ATOM 908 N N . ARG A 1 106 ? -14.300 -11.254 18.069 1.00 98.06 106 ARG A N 1
ATOM 909 C CA . ARG A 1 106 ? -13.421 -10.586 17.112 1.00 98.06 106 ARG A CA 1
ATOM 910 C C . ARG A 1 106 ? -14.258 -9.833 16.092 1.00 98.06 106 ARG A C 1
ATOM 912 O O . ARG A 1 106 ? -15.150 -10.416 15.484 1.00 98.06 106 ARG A O 1
ATOM 919 N N . ILE A 1 107 ? -13.921 -8.571 15.857 1.00 97.75 107 ILE A N 1
ATOM 920 C CA . ILE A 1 107 ? -14.548 -7.749 14.821 1.00 97.75 107 ILE A CA 1
ATOM 921 C C . ILE A 1 107 ? -13.495 -7.157 13.892 1.00 97.75 107 ILE A C 1
ATOM 923 O O . ILE A 1 107 ? -12.335 -6.981 14.269 1.00 97.75 107 ILE A O 1
ATOM 927 N N . LYS A 1 108 ? -13.905 -6.855 12.661 1.00 98.00 108 LYS A N 1
ATOM 928 C CA . LYS A 1 108 ? -13.058 -6.235 11.649 1.00 98.00 108 LYS A CA 1
ATOM 929 C C . LYS A 1 108 ? -13.755 -5.020 11.054 1.00 98.00 108 LYS A C 1
ATOM 931 O O . LYS A 1 108 ? -14.837 -5.142 10.493 1.00 98.00 108 LYS A O 1
ATOM 936 N N . VAL A 1 109 ? -13.099 -3.867 11.126 1.00 97.88 109 VAL A N 1
ATOM 937 C CA . VAL A 1 109 ? -13.538 -2.616 10.496 1.00 97.88 109 VAL A CA 1
ATOM 938 C C . VAL A 1 109 ? -12.708 -2.382 9.239 1.00 97.88 109 VAL A C 1
ATOM 940 O O . VAL A 1 109 ? -11.486 -2.531 9.273 1.00 97.88 109 VAL A O 1
ATOM 943 N N . SER A 1 110 ? -13.349 -2.029 8.120 1.00 97.88 110 SER A N 1
ATOM 944 C CA . SER A 1 110 ? -12.648 -1.725 6.870 1.00 97.88 110 SER A CA 1
ATOM 945 C C . SER A 1 110 ? -13.090 -0.399 6.278 1.00 97.88 110 SER A C 1
ATOM 947 O O . SER A 1 110 ? -14.235 -0.260 5.869 1.00 97.88 110 SER A O 1
ATOM 949 N N . GLU A 1 111 ? -12.146 0.527 6.141 1.00 97.62 111 GLU A N 1
ATOM 950 C CA . GLU A 1 111 ? -12.395 1.860 5.598 1.00 97.62 111 GLU A CA 1
ATOM 951 C C . GLU A 1 111 ? -11.370 2.217 4.531 1.00 97.62 111 GLU A C 1
ATOM 953 O O . GLU A 1 111 ? -10.208 1.811 4.600 1.00 97.62 111 GLU A O 1
ATOM 958 N N . LYS A 1 112 ? -11.803 2.966 3.515 1.00 95.75 112 LYS A N 1
ATOM 959 C CA . LYS A 1 112 ? -10.947 3.379 2.398 1.00 95.75 112 LYS A CA 1
ATOM 960 C C . LYS A 1 112 ? -10.749 4.888 2.415 1.00 95.75 112 LYS A C 1
ATOM 962 O O . LYS A 1 112 ? -11.718 5.637 2.441 1.00 95.75 112 LYS A O 1
ATOM 967 N N . ILE A 1 113 ? -9.496 5.316 2.314 1.00 95.19 113 ILE A N 1
ATOM 968 C CA . ILE A 1 113 ? -9.106 6.722 2.228 1.00 95.19 113 ILE A CA 1
ATOM 969 C C . ILE A 1 113 ? -8.394 6.941 0.892 1.00 95.19 113 ILE A C 1
ATOM 971 O O . ILE A 1 113 ? -7.395 6.286 0.606 1.00 95.19 113 ILE A O 1
ATOM 975 N N . ASN A 1 114 ? -8.906 7.864 0.077 1.00 93.25 114 ASN A N 1
ATOM 976 C CA . ASN A 1 114 ? -8.365 8.190 -1.248 1.00 93.25 114 ASN A CA 1
ATOM 977 C C . ASN A 1 114 ? -7.684 9.567 -1.246 1.00 93.25 114 ASN A C 1
ATOM 979 O O . ASN A 1 114 ? -8.042 10.457 -2.016 1.00 93.25 114 ASN A O 1
ATOM 983 N N . GLU A 1 115 ? -6.734 9.758 -0.339 1.00 91.56 115 GLU A N 1
ATOM 984 C CA . GLU A 1 115 ? -5.909 10.960 -0.260 1.00 91.56 115 GLU A CA 1
ATOM 985 C C . GLU A 1 115 ? -4.501 10.599 0.240 1.00 91.56 115 GLU A C 1
ATOM 987 O O . GLU A 1 115 ? -4.231 9.451 0.601 1.00 91.56 115 GLU A O 1
ATOM 992 N N . LYS A 1 116 ? -3.580 11.569 0.249 1.00 90.88 116 LYS A N 1
ATOM 993 C CA . LYS A 1 116 ? -2.231 11.344 0.784 1.00 90.88 116 LYS A CA 1
ATOM 994 C C . LYS A 1 116 ? -2.304 11.045 2.276 1.00 90.88 116 LYS A C 1
ATOM 996 O O . LYS A 1 116 ? -2.921 11.798 3.020 1.00 90.88 116 LYS A O 1
ATOM 1001 N N . LEU A 1 117 ? -1.632 9.980 2.691 1.00 93.75 117 LEU A N 1
ATOM 1002 C CA . LEU A 1 117 ? -1.664 9.525 4.068 1.00 93.75 117 LEU A CA 1
ATOM 1003 C C . LEU A 1 117 ? -0.425 9.982 4.867 1.00 93.75 117 LEU A C 1
ATOM 1005 O O . LEU A 1 117 ? 0.657 10.131 4.288 1.00 93.75 117 LEU A O 1
ATOM 1009 N N . PRO A 1 118 ? -0.551 10.188 6.191 1.00 93.31 118 PRO A N 1
ATOM 1010 C CA . PRO A 1 118 ? 0.566 10.564 7.057 1.00 93.31 118 PRO A CA 1
ATOM 1011 C C . PRO A 1 118 ? 1.501 9.390 7.371 1.00 93.31 118 PRO A C 1
ATOM 1013 O O . PRO A 1 118 ? 1.224 8.229 7.064 1.00 93.31 118 PRO A O 1
ATOM 1016 N N . GLU A 1 119 ? 2.621 9.688 8.038 1.00 92.25 119 GLU A N 1
ATOM 1017 C CA . GLU A 1 119 ? 3.559 8.652 8.498 1.00 92.25 119 GLU A CA 1
ATOM 1018 C C . GLU A 1 119 ? 3.043 7.875 9.711 1.00 92.25 119 GLU A C 1
ATOM 1020 O O . GLU A 1 119 ? 3.355 6.696 9.868 1.00 92.25 119 GLU A O 1
ATOM 1025 N N . LYS A 1 120 ? 2.306 8.553 10.596 1.00 94.00 120 LYS A N 1
ATOM 1026 C CA . LYS A 1 120 ? 1.903 8.047 11.909 1.00 94.00 120 LYS A CA 1
ATOM 1027 C C . LYS A 1 120 ? 0.430 8.324 12.163 1.00 94.00 120 LYS A C 1
ATOM 1029 O O . LYS A 1 120 ? -0.113 9.346 11.740 1.00 94.00 120 LYS A O 1
ATOM 1034 N N . TYR A 1 121 ? -0.178 7.422 12.918 1.00 96.38 121 TYR A N 1
ATOM 1035 C CA . TYR A 1 121 ? -1.588 7.448 13.257 1.00 96.38 121 TYR A CA 1
ATOM 1036 C C . TYR A 1 121 ? -1.781 7.193 14.744 1.00 96.38 121 TYR A C 1
ATOM 1038 O O . TYR A 1 121 ? -1.006 6.463 15.369 1.00 96.38 121 TYR A O 1
ATOM 1046 N N . ARG A 1 122 ? -2.863 7.746 15.287 1.00 96.88 122 ARG A N 1
ATOM 1047 C CA . ARG A 1 122 ? -3.402 7.363 16.592 1.00 96.88 122 ARG A CA 1
ATOM 1048 C C . ARG A 1 122 ? -4.712 6.618 16.385 1.00 96.88 122 ARG A C 1
ATOM 1050 O O . ARG A 1 122 ? -5.608 7.138 15.722 1.00 96.88 122 ARG A O 1
ATOM 1057 N N . LEU A 1 123 ? -4.805 5.416 16.933 1.00 97.94 123 LEU A N 1
ATOM 1058 C CA . LEU A 1 123 ? -6.031 4.632 16.995 1.00 97.94 123 LEU A CA 1
ATOM 1059 C C . LEU A 1 123 ? -6.649 4.825 18.376 1.00 97.94 123 LEU A C 1
ATOM 1061 O O . LEU A 1 123 ? -6.017 4.470 19.364 1.00 97.94 123 LEU A O 1
ATOM 1065 N N . ASP A 1 124 ? -7.869 5.344 18.427 1.00 98.00 124 ASP A N 1
ATOM 1066 C CA . ASP A 1 124 ? -8.662 5.422 19.651 1.00 98.00 124 ASP A CA 1
ATOM 1067 C C . ASP A 1 124 ? -9.865 4.476 19.519 1.00 98.00 124 ASP A C 1
ATOM 1069 O O . ASP A 1 124 ? -10.631 4.554 18.552 1.00 98.00 124 ASP A O 1
ATOM 1073 N N . LEU A 1 125 ? -10.023 3.576 20.487 1.00 98.56 125 LEU A N 1
ATOM 1074 C CA . LEU A 1 125 ? -11.146 2.654 20.614 1.00 98.56 125 LEU A CA 1
ATOM 1075 C C . LEU A 1 125 ? -11.954 3.045 21.848 1.00 98.56 125 LEU A C 1
ATOM 1077 O O . LEU A 1 125 ? -11.419 3.067 22.955 1.00 98.56 125 LEU A O 1
ATOM 1081 N N . TYR A 1 126 ? -13.236 3.333 21.656 1.00 98.25 126 TYR A N 1
ATOM 1082 C CA . TYR A 1 126 ? -14.178 3.546 22.750 1.00 98.25 126 TYR A CA 1
ATOM 1083 C C . TYR A 1 126 ? -15.115 2.348 22.793 1.00 98.25 126 TYR A C 1
ATOM 1085 O O . TYR A 1 126 ? -15.850 2.126 21.828 1.00 98.25 126 TYR A O 1
ATOM 1093 N N . VAL A 1 127 ? -15.039 1.565 23.863 1.00 97.88 127 VAL A N 1
ATOM 1094 C CA . VAL A 1 127 ? -15.809 0.333 24.034 1.00 97.88 127 VAL A CA 1
ATOM 1095 C C . VAL A 1 127 ? -16.929 0.607 25.020 1.00 97.88 127 VAL A C 1
ATOM 1097 O O . VAL A 1 127 ? -16.665 1.051 26.139 1.00 97.88 127 VAL A O 1
ATOM 1100 N N . TYR A 1 128 ? -18.154 0.347 24.588 1.00 97.00 128 TYR A N 1
ATOM 1101 C CA . TYR A 1 128 ? -19.362 0.645 25.336 1.00 97.00 128 TYR A CA 1
ATOM 1102 C C . TYR A 1 128 ? -20.218 -0.599 25.496 1.00 97.00 128 TYR A C 1
ATOM 1104 O O . TYR A 1 128 ? -20.187 -1.485 24.640 1.00 97.00 128 TYR A O 1
ATOM 1112 N N . ASP A 1 129 ? -20.991 -0.588 26.564 1.00 94.81 129 ASP A N 1
ATOM 1113 C CA . ASP A 1 129 ? -22.171 -1.407 26.769 1.00 94.81 129 ASP A CA 1
ATOM 1114 C C . ASP A 1 129 ? -23.405 -0.634 26.269 1.00 94.81 129 ASP A C 1
ATOM 1116 O O . ASP A 1 129 ? -23.489 0.582 26.446 1.00 94.81 129 ASP A O 1
ATOM 1120 N N . GLU A 1 130 ? -24.305 -1.274 25.525 1.00 93.62 130 GLU A N 1
ATOM 1121 C CA . GLU A 1 130 ? -25.504 -0.635 24.977 1.00 93.62 130 GLU A CA 1
ATOM 1122 C C . GLU A 1 130 ? -26.711 -0.831 25.890 1.00 93.62 130 GLU A C 1
ATOM 1124 O O . GLU A 1 130 ? -27.361 -1.867 25.874 1.00 93.62 130 GLU A O 1
ATOM 1129 N N . ASP A 1 131 ? -27.076 0.232 26.601 1.00 86.31 131 ASP A N 1
ATOM 1130 C CA . ASP A 1 131 ? -28.258 0.236 27.453 1.00 86.31 131 ASP A CA 1
ATOM 1131 C C . ASP A 1 131 ? -29.558 0.445 26.667 1.00 86.31 131 ASP A C 1
ATOM 1133 O O . ASP A 1 131 ? -29.693 1.356 25.844 1.00 86.31 131 ASP A O 1
ATOM 1137 N N . ALA A 1 132 ? -30.592 -0.329 27.005 1.00 79.06 132 ALA A N 1
ATOM 1138 C CA . ALA A 1 132 ? -31.935 -0.129 26.455 1.00 79.06 132 ALA A CA 1
ATOM 1139 C C . ALA A 1 132 ? -32.571 1.210 26.890 1.00 79.06 132 ALA A C 1
ATOM 1141 O O . ALA A 1 132 ? -33.444 1.745 26.198 1.00 79.06 132 ALA A O 1
ATOM 1142 N N . LEU A 1 133 ? -32.173 1.739 28.054 1.00 70.12 133 LEU A N 1
ATOM 1143 C CA . LEU A 1 133 ? -32.676 2.981 28.643 1.00 70.12 133 LEU A CA 1
ATOM 1144 C C . LEU A 1 133 ? -31.555 3.686 29.421 1.00 70.12 133 LEU A C 1
ATOM 1146 O O . LEU A 1 133 ? -31.198 3.238 30.502 1.00 70.12 133 LEU A O 1
ATOM 1150 N N . GLY A 1 134 ? -31.074 4.832 28.937 1.00 76.12 134 GLY A N 1
ATOM 1151 C CA . GLY A 1 134 ? -30.063 5.627 29.644 1.00 76.12 134 GLY A CA 1
ATOM 1152 C C . GLY A 1 134 ? -28.911 6.071 28.748 1.00 76.12 134 GLY A C 1
ATOM 1153 O O . GLY A 1 134 ? -29.022 6.045 27.522 1.00 76.12 134 GLY A O 1
ATOM 1154 N N . GLU A 1 135 ? -27.830 6.538 29.373 1.00 83.81 135 GLU A N 1
ATOM 1155 C CA . GLU A 1 135 ? -26.547 6.718 28.692 1.00 83.81 135 GLU A CA 1
ATOM 1156 C C . GLU A 1 135 ? -25.790 5.394 28.710 1.00 83.81 135 GLU A C 1
ATOM 1158 O O . GLU A 1 135 ? -25.798 4.718 29.725 1.00 83.81 135 GLU A O 1
ATOM 1163 N N . HIS A 1 136 ? -25.142 5.073 27.592 1.00 89.62 136 HIS A N 1
ATOM 1164 C CA . HIS A 1 136 ? -24.431 3.817 27.385 1.00 89.62 136 HIS A CA 1
ATOM 1165 C C . HIS A 1 136 ? -23.157 3.778 28.237 1.00 89.62 136 HIS A C 1
ATOM 1167 O O . HIS A 1 136 ? -22.323 4.692 28.137 1.00 89.62 136 HIS A O 1
ATOM 1173 N N . ASP A 1 137 ? -22.970 2.715 29.012 1.00 91.00 137 ASP A N 1
ATOM 1174 C CA . ASP A 1 137 ? -21.837 2.591 29.924 1.00 91.00 137 ASP A CA 1
ATOM 1175 C C . ASP A 1 137 ? -20.494 2.367 29.210 1.00 91.00 137 ASP A C 1
ATOM 1177 O O . ASP A 1 137 ? -20.356 1.606 28.251 1.00 91.00 137 ASP A O 1
ATOM 1181 N N . ILE A 1 138 ? -19.439 3.034 29.691 1.00 94.06 138 ILE A N 1
ATOM 1182 C CA . ILE A 1 138 ? -18.083 2.852 29.156 1.00 94.06 138 ILE A CA 1
ATOM 1183 C C . ILE A 1 138 ? -17.457 1.615 29.790 1.00 94.06 138 ILE A C 1
ATOM 1185 O O . ILE A 1 138 ? -17.182 1.588 30.993 1.00 94.06 138 ILE A O 1
ATOM 1189 N N . ILE A 1 139 ? -17.104 0.641 28.957 1.00 96.19 139 ILE A N 1
ATOM 1190 C CA . ILE A 1 139 ? -16.300 -0.512 29.367 1.00 96.19 139 ILE A CA 1
ATOM 1191 C C . ILE A 1 139 ? -14.828 -0.109 29.434 1.00 96.19 139 ILE A C 1
ATOM 1193 O O . ILE A 1 139 ? -14.184 -0.259 30.465 1.00 96.19 139 ILE A O 1
ATOM 1197 N N . THR A 1 140 ? -14.277 0.464 28.361 1.00 96.94 140 THR A N 1
ATOM 1198 C CA . THR A 1 140 ? -12.911 1.005 28.380 1.00 96.94 140 THR A CA 1
ATOM 1199 C C . THR A 1 140 ? -12.670 1.998 27.245 1.00 96.94 140 THR A C 1
ATOM 1201 O O . THR A 1 140 ? -13.392 2.030 26.245 1.00 96.94 140 THR A O 1
ATOM 1204 N N . ILE A 1 141 ? -11.601 2.781 27.378 1.00 97.69 141 ILE A N 1
ATOM 1205 C CA . ILE A 1 141 ? -11.041 3.599 26.303 1.00 97.69 141 ILE A CA 1
ATOM 1206 C C . ILE A 1 141 ? -9.596 3.157 26.108 1.00 97.69 141 ILE A C 1
ATOM 1208 O O . ILE A 1 141 ? -8.808 3.148 27.054 1.00 97.69 141 ILE A O 1
ATOM 1212 N N . ALA A 1 142 ? -9.254 2.806 24.873 1.00 98.06 142 ALA A N 1
ATOM 1213 C CA . ALA A 1 142 ? -7.927 2.340 24.514 1.00 98.06 142 ALA A CA 1
ATOM 1214 C C . ALA A 1 142 ? -7.319 3.207 23.418 1.00 98.06 142 ALA A C 1
ATOM 1216 O O . ALA A 1 142 ? -7.966 3.488 22.411 1.00 98.06 142 ALA A O 1
ATOM 1217 N N . THR A 1 143 ? -6.050 3.570 23.586 1.00 98.06 143 THR A N 1
ATOM 1218 C CA . THR A 1 143 ? -5.301 4.349 22.597 1.00 98.06 143 THR A CA 1
ATOM 1219 C C . THR A 1 143 ? -4.049 3.596 22.169 1.00 98.06 143 THR A C 1
ATOM 1221 O O . THR A 1 143 ? -3.274 3.128 22.999 1.00 98.06 143 THR A O 1
ATOM 1224 N N . GLY A 1 144 ? -3.821 3.509 20.862 1.00 97.50 144 GLY A N 1
ATOM 1225 C CA . GLY A 1 144 ? -2.638 2.904 20.262 1.00 97.50 144 GLY A CA 1
ATOM 1226 C C . GLY A 1 144 ? -1.980 3.822 19.238 1.00 97.50 144 GLY A C 1
ATOM 1227 O O . GLY A 1 144 ? -2.637 4.653 18.607 1.00 97.50 144 GLY A O 1
ATOM 1228 N N . LEU A 1 145 ? -0.670 3.668 19.053 1.00 96.69 145 LEU A N 1
ATOM 1229 C CA . LEU A 1 145 ? 0.085 4.363 18.011 1.00 96.69 145 LEU A CA 1
ATOM 1230 C C . LEU A 1 145 ? 0.419 3.392 16.888 1.00 96.69 145 LEU A C 1
ATOM 1232 O O . LEU A 1 145 ? 0.933 2.302 17.131 1.00 96.69 145 LEU A O 1
ATOM 1236 N N . TYR A 1 146 ? 0.157 3.810 15.655 1.00 96.12 146 TYR A N 1
ATOM 1237 C CA . TYR A 1 146 ? 0.451 3.020 14.472 1.00 96.12 146 TYR A CA 1
ATOM 1238 C C . TYR A 1 146 ? 1.371 3.786 13.528 1.00 96.12 146 TYR A C 1
ATOM 1240 O O . TYR A 1 146 ? 1.093 4.923 13.151 1.00 96.12 146 TYR A O 1
ATOM 1248 N N . GLN A 1 147 ? 2.459 3.141 13.121 1.00 95.50 147 GLN A N 1
ATOM 1249 C CA . GLN A 1 147 ? 3.352 3.599 12.066 1.00 95.50 147 GLN A CA 1
ATOM 1250 C C . GLN A 1 147 ? 3.544 2.427 11.094 1.00 95.50 147 GLN A C 1
ATOM 1252 O O . GLN A 1 147 ? 4.093 1.405 11.506 1.00 95.50 147 GLN A O 1
ATOM 1257 N N . PRO A 1 148 ? 3.081 2.518 9.835 1.00 93.56 148 PRO A N 1
ATOM 1258 C CA . PRO A 1 148 ? 3.205 1.412 8.894 1.00 93.56 148 PRO A CA 1
ATOM 1259 C C . PRO A 1 148 ? 4.679 1.094 8.592 1.00 93.56 148 PRO A C 1
ATOM 1261 O O . PRO A 1 148 ? 5.377 1.900 7.974 1.00 93.56 148 PRO A O 1
ATOM 1264 N N . GLU A 1 149 ? 5.151 -0.095 8.974 1.00 91.00 149 GLU A N 1
ATOM 1265 C CA . GLU A 1 149 ? 6.466 -0.610 8.561 1.00 91.00 149 GLU A CA 1
ATOM 1266 C C . GLU A 1 149 ? 6.379 -1.336 7.215 1.00 91.00 149 GLU A C 1
ATOM 1268 O O . GLU A 1 149 ? 7.255 -1.222 6.356 1.00 91.00 149 GLU A O 1
ATOM 1273 N N . LYS A 1 150 ? 5.298 -2.102 7.032 1.00 89.31 150 LYS A N 1
ATOM 1274 C CA . LYS A 1 150 ? 4.976 -2.844 5.809 1.00 89.31 150 LYS A CA 1
ATOM 1275 C C . LYS A 1 150 ? 3.502 -2.668 5.465 1.00 89.31 150 LYS A C 1
ATOM 1277 O O . LYS A 1 150 ? 2.654 -2.631 6.354 1.00 89.31 150 LYS A O 1
ATOM 1282 N N . THR A 1 151 ? 3.195 -2.592 4.177 1.00 90.25 151 THR A N 1
ATOM 1283 C CA . THR A 1 151 ? 1.820 -2.606 3.664 1.00 90.25 151 THR A CA 1
ATOM 1284 C C . THR A 1 151 ? 1.385 -4.035 3.335 1.00 90.25 151 THR A C 1
ATOM 1286 O O . THR A 1 151 ? 2.214 -4.942 3.248 1.00 90.25 151 THR A O 1
ATOM 1289 N N . ASN A 1 152 ? 0.077 -4.259 3.193 1.00 92.62 152 ASN A N 1
ATOM 1290 C CA . ASN A 1 152 ? -0.554 -5.557 2.909 1.00 92.62 152 ASN A CA 1
ATOM 1291 C C . ASN A 1 152 ? -0.323 -6.648 3.976 1.00 92.62 152 ASN A C 1
ATOM 1293 O O . ASN A 1 152 ? -0.634 -7.816 3.746 1.00 92.62 152 ASN A O 1
ATOM 1297 N N . VAL A 1 153 ? 0.173 -6.282 5.161 1.00 94.81 153 VAL A N 1
ATOM 1298 C CA . VAL A 1 153 ? 0.423 -7.189 6.290 1.00 94.81 153 VAL A CA 1
ATOM 1299 C C . VAL A 1 153 ? -0.205 -6.612 7.556 1.00 94.81 153 VAL A C 1
ATOM 1301 O O . VAL A 1 153 ? -0.117 -5.406 7.795 1.00 94.81 153 VAL A O 1
ATOM 1304 N N . PHE A 1 154 ? -0.837 -7.472 8.358 1.00 96.81 154 PHE A N 1
ATOM 1305 C CA . PHE A 1 154 ? -1.345 -7.089 9.674 1.00 96.81 154 PHE A CA 1
ATOM 1306 C C . PHE A 1 154 ? -0.192 -6.834 10.645 1.00 96.81 154 PHE A C 1
ATOM 1308 O O . PHE A 1 154 ? 0.706 -7.660 10.790 1.00 96.81 154 PHE A O 1
ATOM 1315 N N . GLN A 1 155 ? -0.240 -5.688 11.310 1.00 96.88 155 GLN A N 1
ATOM 1316 C CA . GLN A 1 155 ? 0.687 -5.273 12.356 1.00 96.88 155 GLN A CA 1
ATOM 1317 C C . GLN A 1 155 ? -0.103 -5.083 13.644 1.00 96.88 155 GLN A C 1
ATOM 1319 O O . GLN A 1 155 ? -1.135 -4.414 13.642 1.00 96.88 155 GLN A O 1
ATOM 1324 N N . THR A 1 156 ? 0.361 -5.682 14.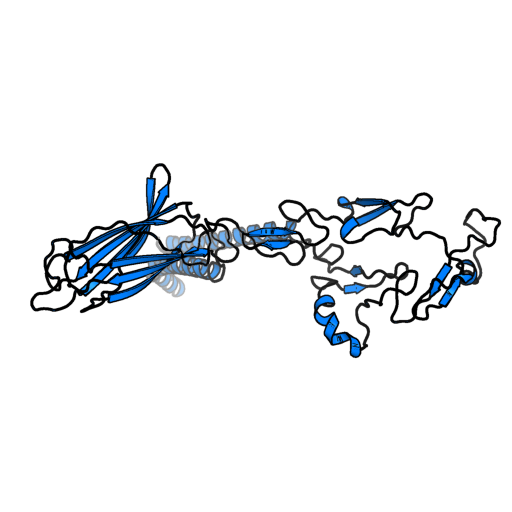735 1.00 97.25 156 THR A N 1
ATOM 1325 C CA . THR A 1 156 ? -0.249 -5.497 16.054 1.00 97.25 156 THR A CA 1
ATOM 1326 C C . THR A 1 156 ? -0.042 -4.060 16.517 1.00 97.25 156 THR A C 1
ATOM 1328 O O . THR A 1 156 ? 1.080 -3.556 16.471 1.00 97.25 156 THR A O 1
ATOM 1331 N N . ILE A 1 157 ? -1.110 -3.411 16.980 1.00 97.38 157 ILE A N 1
ATOM 1332 C CA . ILE A 1 157 ? -1.028 -2.104 17.629 1.00 97.38 157 ILE A CA 1
ATOM 1333 C C . ILE A 1 157 ? -1.103 -2.343 19.140 1.00 97.38 157 ILE A C 1
ATOM 1335 O O . ILE A 1 157 ? -2.143 -2.808 19.621 1.00 97.38 157 ILE A O 1
ATOM 1339 N N . PRO A 1 158 ? -0.042 -2.032 19.906 1.00 96.69 158 PRO A N 1
ATOM 1340 C CA . PRO A 1 158 ? -0.119 -2.070 21.357 1.00 96.69 158 PRO A CA 1
ATOM 1341 C C . PRO A 1 158 ? -1.109 -1.003 21.827 1.00 96.69 158 PRO A C 1
ATOM 1343 O O . PRO A 1 158 ? -0.976 0.179 21.498 1.00 96.69 158 PRO A O 1
ATOM 1346 N N . LEU A 1 159 ? -2.116 -1.441 22.575 1.00 98.12 159 LEU A N 1
ATOM 1347 C CA . LEU A 1 159 ? -3.146 -0.575 23.124 1.00 98.12 159 LEU A CA 1
ATOM 1348 C C . LEU A 1 159 ? -2.801 -0.218 24.567 1.00 98.12 159 LEU A C 1
ATOM 1350 O O . LEU A 1 159 ? -2.529 -1.096 25.381 1.00 98.12 159 LEU A O 1
ATOM 1354 N N . ASN A 1 160 ? -2.838 1.072 24.878 1.00 97.69 160 ASN A N 1
ATOM 1355 C CA . ASN A 1 160 ? -2.810 1.571 26.241 1.00 97.69 160 ASN A CA 1
ATOM 1356 C C . ASN A 1 160 ? -4.251 1.788 26.707 1.00 97.69 160 ASN A C 1
ATOM 1358 O O . ASN A 1 160 ? -4.954 2.639 26.159 1.00 97.69 160 ASN A O 1
ATOM 1362 N N . TYR A 1 161 ? -4.680 1.006 27.688 1.00 96.31 161 TYR A N 1
ATOM 1363 C CA . TYR A 1 161 ? -5.988 1.103 28.321 1.00 96.31 161 TYR A CA 1
ATOM 1364 C C . TYR A 1 161 ? -5.872 0.704 29.791 1.00 96.31 161 TYR A C 1
ATOM 1366 O O . TYR A 1 161 ? -4.933 0.012 30.184 1.00 96.31 161 TYR A O 1
ATOM 1374 N N . SER A 1 162 ? -6.844 1.122 30.597 1.00 92.56 162 SER A N 1
ATOM 1375 C CA . SER A 1 162 ? -7.018 0.631 31.963 1.00 92.56 162 SER A CA 1
ATOM 1376 C C . SER A 1 162 ? -8.388 -0.009 32.104 1.00 92.56 162 SER A C 1
ATOM 1378 O O . SER A 1 162 ? -9.377 0.510 31.579 1.00 92.56 162 SER A O 1
ATOM 1380 N N . HIS A 1 163 ? -8.446 -1.105 32.846 1.00 93.31 163 HIS A N 1
ATOM 1381 C CA . HIS A 1 163 ? -9.686 -1.766 33.214 1.00 93.31 163 HIS A CA 1
ATOM 1382 C C . HIS A 1 163 ? -9.555 -2.332 34.629 1.00 93.31 163 HIS A C 1
ATOM 1384 O O . HIS A 1 163 ? -8.443 -2.622 35.064 1.00 93.31 163 HIS A O 1
ATOM 1390 N N . ILE A 1 164 ? -10.670 -2.441 35.353 1.00 90.44 164 ILE A N 1
ATOM 1391 C CA . ILE A 1 164 ? -10.663 -2.886 36.754 1.00 90.44 164 ILE A CA 1
ATOM 1392 C C . ILE A 1 164 ? -10.482 -4.401 36.893 1.00 90.44 164 ILE A C 1
ATOM 1394 O O . ILE A 1 164 ? -9.855 -4.860 37.841 1.00 90.44 164 ILE A O 1
ATOM 1398 N N . SER A 1 165 ? -11.026 -5.166 35.946 1.00 90.62 165 SER A N 1
ATOM 1399 C CA . SER A 1 165 ? -10.898 -6.622 35.905 1.00 90.62 165 SER A CA 1
ATOM 1400 C C . SER A 1 165 ? -9.596 -7.045 35.231 1.00 90.62 165 SER A C 1
ATOM 1402 O O . SER A 1 165 ? -9.357 -6.677 34.078 1.00 90.62 165 SER A O 1
ATOM 1404 N N . ASP A 1 166 ? -8.821 -7.902 35.900 1.00 90.69 166 ASP A N 1
ATOM 1405 C CA . ASP A 1 166 ? -7.621 -8.546 35.343 1.00 90.69 166 ASP A CA 1
ATOM 1406 C C . ASP A 1 166 ? -7.950 -9.521 34.199 1.00 90.69 166 ASP A C 1
ATOM 1408 O O . ASP A 1 166 ? -7.085 -9.867 33.393 1.00 90.69 166 ASP A O 1
ATOM 1412 N N . SER A 1 167 ? -9.206 -9.972 34.114 1.00 90.50 167 SER A N 1
ATOM 1413 C CA . SER A 1 167 ? -9.678 -10.849 33.037 1.00 90.50 167 SER A CA 1
ATOM 1414 C C . SER A 1 167 ? -9.948 -10.103 31.726 1.00 90.50 167 SER A C 1
ATOM 1416 O O . SER A 1 167 ? -10.109 -10.736 30.679 1.00 90.50 167 SER A O 1
ATOM 1418 N N . PHE A 1 168 ? -10.002 -8.767 31.767 1.00 95.69 168 PHE A N 1
ATOM 1419 C CA . PHE A 1 168 ? -10.295 -7.949 30.601 1.00 95.69 168 PHE A CA 1
ATOM 1420 C C . PHE A 1 168 ? -9.082 -7.834 29.673 1.00 95.69 168 PHE A C 1
ATOM 1422 O O . PHE A 1 168 ? -7.987 -7.433 30.076 1.00 95.69 168 PHE A O 1
ATOM 1429 N N . SER A 1 169 ? -9.288 -8.120 28.389 1.00 97.12 169 SER A N 1
ATOM 1430 C CA . SER A 1 169 ? -8.251 -7.993 27.368 1.00 97.12 169 SER A CA 1
ATOM 1431 C C . SER A 1 169 ? -8.789 -7.337 26.108 1.00 97.12 169 SER A C 1
ATOM 1433 O O . SER A 1 169 ? -9.832 -7.723 25.584 1.00 97.12 169 SER A O 1
ATOM 1435 N N . LEU A 1 170 ? -8.032 -6.376 25.582 1.00 97.94 170 LEU A N 1
ATOM 1436 C CA . LEU A 1 170 ? -8.307 -5.761 24.294 1.00 97.94 170 LEU A CA 1
ATOM 1437 C C . LEU A 1 170 ? -7.037 -5.762 23.450 1.00 97.94 170 LEU A C 1
ATOM 1439 O O . LEU A 1 170 ? -6.035 -5.143 23.799 1.00 97.94 170 LEU A O 1
ATOM 1443 N N . ASN A 1 171 ? -7.088 -6.444 22.312 1.00 98.19 171 ASN A N 1
ATOM 1444 C CA . ASN A 1 171 ? -5.984 -6.510 21.364 1.00 98.19 171 ASN A CA 1
ATOM 1445 C C . ASN A 1 171 ? -6.427 -5.953 20.016 1.00 98.19 171 ASN A C 1
ATOM 1447 O O . ASN A 1 171 ? -7.564 -6.167 19.596 1.00 98.19 171 ASN A O 1
ATOM 1451 N N . SER A 1 172 ? -5.522 -5.275 19.310 1.00 98.19 172 SER A N 1
ATOM 1452 C CA . SER A 1 172 ? -5.810 -4.789 17.961 1.00 98.19 172 SER A CA 1
ATOM 1453 C C . SER A 1 172 ? -4.668 -5.040 16.990 1.00 98.19 172 SER A C 1
ATOM 1455 O O . SER A 1 172 ? -3.489 -5.011 17.351 1.00 98.19 172 SER A O 1
ATOM 1457 N N . SER A 1 173 ? -5.023 -5.287 15.735 1.00 98.31 173 SER A N 1
ATOM 1458 C CA . SER A 1 173 ? -4.090 -5.336 14.617 1.00 98.31 173 SER A CA 1
ATOM 1459 C C . SER A 1 173 ? -4.641 -4.534 13.445 1.00 98.31 173 SER A C 1
ATOM 1461 O O . SER A 1 173 ? -5.850 -4.403 13.265 1.00 98.31 173 SER A O 1
ATOM 1463 N N . ILE A 1 174 ? -3.749 -3.960 12.645 1.00 98.12 174 ILE A N 1
ATOM 1464 C CA . ILE A 1 174 ? -4.115 -3.122 11.506 1.00 98.12 174 ILE A CA 1
ATOM 1465 C C . ILE A 1 174 ? -3.337 -3.526 10.262 1.00 98.12 174 ILE A C 1
ATOM 1467 O O . ILE A 1 174 ? -2.148 -3.846 10.321 1.00 98.12 174 ILE A O 1
ATOM 1471 N N . ARG A 1 175 ? -4.002 -3.482 9.112 1.00 97.38 175 ARG A N 1
ATOM 1472 C CA . ARG A 1 175 ? -3.394 -3.658 7.795 1.00 97.38 175 ARG A CA 1
ATOM 1473 C C . ARG A 1 175 ? -3.744 -2.471 6.910 1.00 97.38 175 ARG A C 1
ATOM 1475 O O . ARG A 1 175 ? -4.916 -2.217 6.651 1.00 97.38 175 ARG A O 1
ATOM 1482 N N . LEU A 1 176 ? -2.717 -1.785 6.414 1.00 97.31 176 LEU A N 1
ATOM 1483 C CA . LEU A 1 176 ? -2.842 -0.792 5.350 1.00 97.31 176 LEU A CA 1
ATOM 1484 C C . LEU A 1 176 ? -2.567 -1.456 3.999 1.00 97.31 176 LEU A C 1
ATOM 1486 O O . LEU A 1 176 ? -1.469 -1.964 3.765 1.00 97.31 176 LEU A O 1
ATOM 1490 N N . THR A 1 177 ? -3.557 -1.426 3.114 1.00 96.38 177 THR A N 1
ATOM 1491 C CA . THR A 1 177 ? -3.463 -1.899 1.730 1.00 96.38 177 THR A CA 1
ATOM 1492 C C . THR A 1 177 ? -3.559 -0.709 0.790 1.00 96.38 177 THR A C 1
ATOM 1494 O O . THR A 1 177 ? -4.592 -0.046 0.754 1.00 96.38 177 THR A O 1
ATOM 1497 N N . CYS A 1 178 ? -2.501 -0.413 0.038 1.00 95.75 178 CYS A N 1
ATOM 1498 C CA . CYS A 1 178 ? -2.504 0.734 -0.868 1.00 95.75 178 CYS A CA 1
ATOM 1499 C C . CYS A 1 178 ? -3.488 0.559 -2.032 1.00 95.75 178 CYS A C 1
ATOM 1501 O O . CYS A 1 178 ? -3.822 -0.559 -2.431 1.00 95.75 178 CYS A O 1
ATOM 1503 N N . ASN A 1 179 ? -3.938 1.685 -2.585 1.00 94.75 179 ASN A N 1
ATOM 1504 C CA . ASN A 1 179 ? -4.692 1.717 -3.832 1.00 94.75 179 ASN A CA 1
ATOM 1505 C C . ASN A 1 179 ? -3.887 1.106 -4.994 1.00 94.75 179 ASN A C 1
ATOM 1507 O O . ASN A 1 179 ? -2.666 0.961 -4.926 1.00 94.75 179 ASN A O 1
ATOM 1511 N N . SER A 1 180 ? -4.585 0.754 -6.078 1.00 91.81 180 SER A N 1
ATOM 1512 C CA . SER A 1 180 ? -3.971 0.185 -7.284 1.00 91.81 180 SER A CA 1
ATOM 1513 C C . SER A 1 180 ? -2.808 1.052 -7.772 1.00 91.81 180 SER A C 1
ATOM 1515 O O . SER A 1 180 ? -2.937 2.273 -7.852 1.00 91.81 180 SER A O 1
ATOM 1517 N N . ASN A 1 181 ? -1.672 0.425 -8.091 1.00 93.06 181 ASN A N 1
ATOM 1518 C CA . ASN A 1 181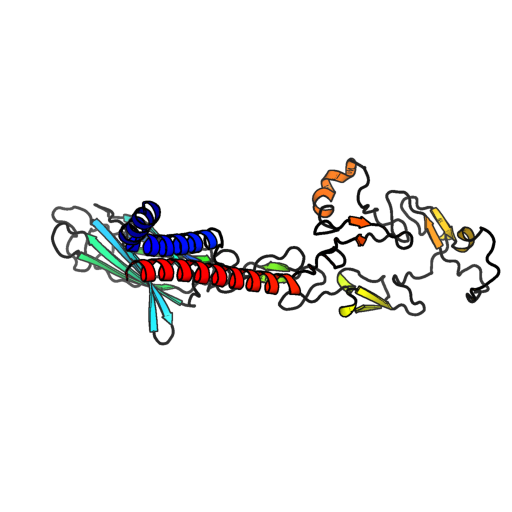 ? -0.430 1.087 -8.508 1.00 93.06 181 ASN A CA 1
ATOM 1519 C C . ASN A 1 181 ? 0.200 2.047 -7.472 1.00 93.06 181 ASN A C 1
ATOM 1521 O O . ASN A 1 181 ? 1.148 2.747 -7.820 1.00 93.06 181 ASN A O 1
ATOM 1525 N N . TYR A 1 182 ? -0.274 2.097 -6.223 1.00 94.56 182 TYR A N 1
ATOM 1526 C CA . TYR A 1 182 ? 0.346 2.880 -5.150 1.00 94.56 182 TYR A CA 1
ATOM 1527 C C . TYR A 1 182 ? 1.124 2.000 -4.173 1.00 94.56 182 TYR A C 1
ATOM 1529 O O . TYR A 1 182 ? 0.736 0.877 -3.856 1.00 94.56 182 TYR A O 1
ATOM 1537 N N . TYR A 1 183 ? 2.234 2.539 -3.679 1.00 93.56 183 TYR A N 1
ATOM 1538 C CA . TYR A 1 183 ? 3.202 1.847 -2.837 1.00 93.56 183 TYR A CA 1
ATOM 1539 C C . TYR A 1 183 ? 3.767 2.784 -1.767 1.00 93.56 183 TYR A C 1
ATOM 1541 O O . TYR A 1 183 ? 3.450 3.974 -1.703 1.00 93.56 183 TYR A O 1
ATOM 1549 N N . GLY A 1 184 ? 4.654 2.228 -0.944 1.00 92.50 184 GLY A N 1
ATOM 1550 C CA . GLY A 1 184 ? 5.256 2.919 0.186 1.00 92.50 184 GLY A CA 1
ATOM 1551 C C . GLY A 1 184 ? 4.379 2.842 1.430 1.00 92.50 184 GLY A C 1
ATOM 1552 O O . GLY A 1 184 ? 3.210 2.471 1.381 1.00 92.50 184 GLY A O 1
ATOM 1553 N N . ASN A 1 185 ? 4.956 3.205 2.569 1.00 92.44 185 ASN A N 1
ATOM 1554 C CA . ASN A 1 185 ? 4.269 3.223 3.861 1.00 92.44 185 ASN A CA 1
ATOM 1555 C C . ASN A 1 185 ? 3.159 4.287 3.955 1.00 92.44 185 ASN A C 1
ATOM 1557 O O . ASN A 1 185 ? 2.298 4.180 4.821 1.00 92.44 185 ASN A O 1
ATOM 1561 N N . LYS A 1 186 ? 3.156 5.274 3.052 1.00 93.50 186 LYS A N 1
ATOM 1562 C CA . LYS A 1 186 ? 2.129 6.325 2.944 1.00 93.50 186 LYS A CA 1
ATOM 1563 C C . LYS A 1 186 ? 1.188 6.147 1.749 1.00 93.50 186 LYS A C 1
ATOM 1565 O O . LYS A 1 186 ? 0.316 6.985 1.528 1.00 93.50 186 LYS A O 1
ATOM 1570 N N . CYS A 1 187 ? 1.371 5.087 0.957 1.00 94.88 187 CYS A N 1
ATOM 1571 C CA . CYS A 1 187 ? 0.617 4.847 -0.274 1.00 94.88 187 CYS A CA 1
ATOM 1572 C C . CYS A 1 187 ? 0.584 6.057 -1.230 1.00 94.88 187 CYS A C 1
ATOM 1574 O O . CYS A 1 187 ? -0.449 6.369 -1.823 1.00 94.88 187 CYS A O 1
ATOM 1576 N N . ASP A 1 188 ? 1.708 6.761 -1.360 1.00 93.81 188 ASP A N 1
ATOM 1577 C CA . ASP A 1 188 ? 1.870 7.973 -2.169 1.00 93.81 188 ASP A CA 1
ATOM 1578 C C . ASP A 1 188 ? 2.851 7.792 -3.341 1.00 93.81 188 ASP A C 1
ATOM 1580 O O . ASP A 1 188 ? 2.929 8.654 -4.219 1.00 93.81 188 ASP A O 1
ATOM 1584 N N . ILE A 1 189 ? 3.549 6.654 -3.406 1.00 93.06 189 ILE A N 1
ATOM 1585 C CA . ILE A 1 189 ? 4.457 6.305 -4.502 1.00 93.06 189 ILE A CA 1
ATOM 1586 C C . ILE A 1 189 ? 3.660 5.608 -5.600 1.00 93.06 189 ILE A C 1
ATOM 1588 O O . ILE A 1 189 ? 3.266 4.456 -5.441 1.00 93.06 189 ILE A O 1
ATOM 1592 N N . PHE A 1 190 ? 3.444 6.283 -6.726 1.00 93.19 190 PHE A N 1
ATOM 1593 C CA . PHE A 1 190 ? 2.774 5.692 -7.883 1.00 93.19 190 PHE A CA 1
ATOM 1594 C C . PHE A 1 190 ? 3.757 4.930 -8.783 1.00 93.19 190 PHE A C 1
ATOM 1596 O O . PHE A 1 190 ? 4.753 5.493 -9.244 1.00 93.19 190 PHE A O 1
ATOM 1603 N N . CYS A 1 191 ? 3.440 3.678 -9.105 1.00 92.94 191 CYS A N 1
ATOM 1604 C CA . CYS A 1 191 ? 4.137 2.891 -10.110 1.00 92.94 191 CYS A CA 1
ATOM 1605 C C . CYS A 1 191 ? 3.177 1.933 -10.817 1.00 92.94 191 CYS A C 1
ATOM 1607 O O . CYS A 1 191 ? 2.589 1.053 -10.202 1.00 92.94 191 CYS A O 1
ATOM 1609 N N . SER A 1 192 ? 3.056 2.071 -12.133 1.00 92.00 192 SER A N 1
ATOM 1610 C CA . SER A 1 192 ? 2.371 1.089 -12.971 1.00 92.00 192 SER A CA 1
ATOM 1611 C C . SER A 1 192 ? 3.383 0.509 -13.961 1.00 92.00 192 SER A C 1
ATOM 1613 O O . SER A 1 192 ? 4.061 1.310 -14.623 1.00 92.00 192 SER A O 1
ATOM 1615 N N . PRO A 1 193 ? 3.549 -0.830 -14.032 1.00 86.88 193 PRO A N 1
ATOM 1616 C CA . PRO A 1 193 ? 4.503 -1.462 -14.932 1.00 86.88 193 PRO A CA 1
ATOM 1617 C C . PRO A 1 193 ? 4.283 -1.019 -16.370 1.00 86.88 193 PRO A C 1
ATOM 1619 O O . PRO A 1 193 ? 3.155 -0.942 -16.859 1.00 86.88 193 PRO A O 1
ATOM 1622 N N . HIS A 1 194 ? 5.381 -0.740 -17.054 1.00 81.69 194 HIS A N 1
ATOM 1623 C CA . HIS A 1 194 ? 5.359 -0.243 -18.408 1.00 81.69 194 HIS A CA 1
ATOM 1624 C C . HIS A 1 194 ? 6.041 -1.253 -19.342 1.00 81.69 194 HIS A C 1
ATOM 1626 O O . HIS A 1 194 ? 7.262 -1.418 -19.243 1.00 81.69 194 HIS A O 1
ATOM 1632 N N . PRO A 1 195 ? 5.301 -1.896 -20.274 1.00 78.25 195 PRO A N 1
ATOM 1633 C CA . PRO A 1 195 ? 5.718 -3.134 -20.949 1.00 78.25 195 PRO A CA 1
ATOM 1634 C C . PRO A 1 195 ? 7.101 -3.135 -21.604 1.00 78.25 195 PRO A C 1
ATOM 1636 O O . PRO A 1 195 ? 7.700 -4.194 -21.768 1.00 78.25 195 PRO A O 1
ATOM 1639 N N . TRP A 1 196 ? 7.586 -1.968 -22.019 1.00 70.19 196 TRP A N 1
ATOM 1640 C CA . TRP A 1 196 ? 8.845 -1.802 -22.741 1.00 70.19 196 TRP A CA 1
ATOM 1641 C C . TRP A 1 196 ? 9.845 -0.887 -22.035 1.00 70.19 196 TRP A C 1
ATOM 1643 O O . TRP A 1 196 ? 10.907 -0.632 -22.598 1.00 70.19 196 TRP A O 1
ATOM 1653 N N . ALA A 1 197 ? 9.541 -0.397 -20.827 1.00 77.62 197 ALA A N 1
ATOM 1654 C CA . ALA A 1 197 ? 10.423 0.525 -20.110 1.00 77.62 197 ALA A CA 1
ATOM 1655 C C . ALA A 1 197 ? 10.876 0.003 -18.746 1.00 77.62 197 ALA A C 1
ATOM 1657 O O . ALA A 1 197 ? 12.080 -0.018 -18.480 1.00 77.62 197 ALA A O 1
ATOM 1658 N N . TYR A 1 198 ? 9.940 -0.401 -17.886 1.00 85.69 198 TYR A N 1
ATOM 1659 C CA . TYR A 1 198 ? 10.244 -0.763 -16.506 1.00 85.69 198 TYR A CA 1
ATOM 1660 C C . TYR A 1 198 ? 9.140 -1.596 -15.859 1.00 85.69 198 TYR A C 1
ATOM 1662 O O . TYR A 1 198 ? 7.967 -1.452 -16.196 1.00 85.69 198 TYR A O 1
ATOM 1670 N N . ASP A 1 199 ? 9.522 -2.378 -14.855 1.00 91.81 199 ASP A N 1
ATOM 1671 C CA . ASP A 1 199 ? 8.609 -2.998 -13.895 1.00 91.81 199 ASP A CA 1
ATOM 1672 C C . ASP A 1 199 ? 8.612 -2.231 -12.565 1.00 91.81 199 ASP A C 1
ATOM 1674 O O . ASP A 1 199 ? 9.445 -1.352 -12.337 1.00 91.81 199 ASP A O 1
ATOM 1678 N N . CYS A 1 200 ? 7.672 -2.547 -11.676 1.00 92.69 200 CYS A N 1
ATOM 1679 C CA . CYS A 1 200 ? 7.585 -1.956 -10.341 1.00 92.69 200 CYS A CA 1
ATOM 1680 C C . CYS A 1 200 ? 8.079 -2.950 -9.292 1.00 92.69 200 CYS A C 1
ATOM 1682 O O . CYS A 1 200 ? 7.619 -4.092 -9.245 1.00 92.69 200 CYS A O 1
ATOM 1684 N N . ASP A 1 201 ? 8.999 -2.521 -8.429 1.00 90.56 201 ASP A N 1
ATOM 1685 C CA . ASP A 1 201 ? 9.388 -3.309 -7.264 1.00 90.56 201 ASP A CA 1
ATOM 1686 C C . ASP A 1 201 ? 8.310 -3.261 -6.162 1.00 90.56 201 ASP A C 1
ATOM 1688 O O . ASP A 1 201 ? 7.336 -2.510 -6.228 1.00 90.56 201 ASP A O 1
ATOM 1692 N N . LYS A 1 202 ? 8.498 -4.055 -5.102 1.00 89.06 202 LYS A N 1
ATOM 1693 C CA . LYS A 1 202 ? 7.582 -4.112 -3.945 1.00 89.06 202 LYS A CA 1
ATOM 1694 C C . LYS A 1 202 ? 7.387 -2.776 -3.208 1.00 89.06 202 LYS A C 1
ATOM 1696 O O . LYS A 1 202 ? 6.438 -2.644 -2.444 1.00 89.06 202 LYS A O 1
ATOM 1701 N N . ASN A 1 203 ? 8.283 -1.812 -3.408 1.00 90.75 203 ASN A N 1
ATOM 1702 C CA . ASN A 1 203 ? 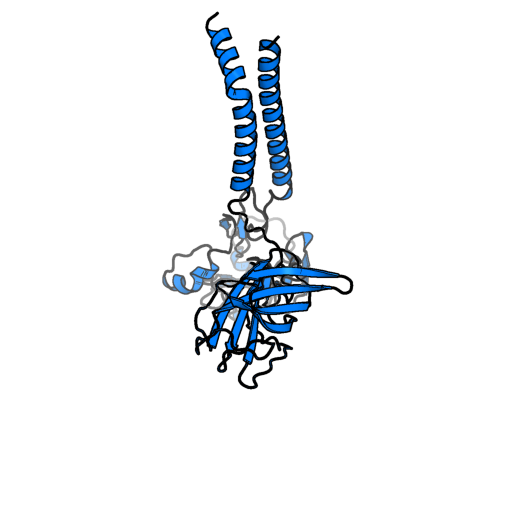8.241 -0.481 -2.808 1.00 90.75 203 ASN A CA 1
ATOM 1703 C C . ASN A 1 203 ? 7.748 0.583 -3.810 1.00 90.75 203 ASN A C 1
ATOM 1705 O O . ASN A 1 203 ? 7.758 1.767 -3.480 1.00 90.75 203 ASN A O 1
ATOM 1709 N N . GLY A 1 204 ? 7.347 0.186 -5.023 1.00 91.81 204 GLY A N 1
ATOM 1710 C CA . GLY A 1 204 ? 6.921 1.088 -6.094 1.00 91.81 204 GLY A CA 1
ATOM 1711 C C . GLY A 1 204 ? 8.062 1.789 -6.824 1.00 91.81 204 GLY A C 1
ATOM 1712 O O . GLY A 1 204 ? 7.824 2.755 -7.545 1.00 91.81 204 GLY A O 1
ATOM 1713 N N . ARG A 1 205 ? 9.314 1.348 -6.659 1.00 91.44 205 ARG A N 1
ATOM 1714 C CA . ARG A 1 205 ? 10.432 1.880 -7.450 1.00 91.44 205 ARG A CA 1
ATOM 1715 C C . ARG A 1 205 ? 10.450 1.220 -8.822 1.00 91.44 205 ARG A C 1
ATOM 1717 O O . ARG A 1 205 ? 10.215 0.019 -8.946 1.00 91.44 205 ARG A O 1
ATOM 1724 N N . LYS A 1 206 ? 10.788 2.006 -9.842 1.00 92.62 206 LYS A N 1
ATOM 1725 C CA . LYS A 1 206 ? 10.924 1.523 -11.217 1.00 92.62 206 LYS A CA 1
ATOM 1726 C C . LYS A 1 206 ? 12.197 0.687 -11.354 1.00 92.62 206 LYS A C 1
ATOM 1728 O O . LYS A 1 206 ? 13.291 1.166 -11.059 1.00 92.62 206 LYS A O 1
ATOM 1733 N N . ILE A 1 207 ? 12.050 -0.547 -11.817 1.00 93.44 207 ILE A N 1
ATOM 1734 C CA . ILE A 1 207 ? 13.138 -1.426 -12.238 1.00 93.44 207 ILE A CA 1
ATOM 1735 C C . ILE A 1 207 ? 13.218 -1.322 -13.757 1.00 93.44 207 ILE A C 1
ATOM 1737 O O . ILE A 1 207 ? 12.361 -1.856 -14.459 1.00 93.44 207 ILE A O 1
ATOM 1741 N N . CYS A 1 208 ? 14.222 -0.611 -14.266 1.00 89.56 208 CYS A N 1
ATOM 1742 C CA . CYS A 1 208 ? 14.395 -0.447 -15.705 1.00 89.56 208 CYS A CA 1
ATOM 1743 C C . CYS A 1 208 ? 14.667 -1.790 -16.387 1.00 89.56 208 CYS A C 1
ATOM 1745 O O . CYS A 1 208 ? 15.439 -2.607 -15.883 1.00 89.56 208 CYS A O 1
ATOM 1747 N N . LEU A 1 209 ? 14.053 -1.994 -17.552 1.00 84.19 209 LEU A N 1
ATOM 1748 C CA . LEU A 1 209 ? 14.361 -3.138 -18.404 1.00 84.19 209 LEU A CA 1
ATOM 1749 C C . LEU A 1 209 ? 15.787 -3.030 -18.972 1.00 84.19 209 LEU A C 1
ATOM 1751 O O . LEU A 1 209 ? 16.409 -1.966 -18.945 1.00 84.19 209 LEU A O 1
ATOM 1755 N N . HIS A 1 210 ? 16.307 -4.147 -19.489 1.00 84.00 210 HIS A N 1
ATOM 1756 C CA . HIS A 1 210 ? 17.671 -4.239 -20.023 1.00 84.00 210 HIS A CA 1
ATOM 1757 C C . HIS A 1 210 ? 17.977 -3.132 -21.039 1.00 84.00 210 HIS A C 1
ATOM 1759 O O . HIS A 1 210 ? 17.186 -2.868 -21.945 1.00 84.00 210 HIS A O 1
ATOM 1765 N N . GLY A 1 211 ? 19.135 -2.487 -20.883 1.00 82.50 211 GLY A N 1
ATOM 1766 C CA . GLY A 1 211 ? 19.537 -1.363 -21.723 1.00 82.50 211 GLY A CA 1
ATOM 1767 C C . GLY A 1 211 ? 18.695 -0.099 -21.533 1.00 82.50 211 GLY A C 1
ATOM 1768 O O . GLY A 1 211 ? 18.648 0.730 -22.435 1.00 82.50 211 GLY A O 1
ATOM 1769 N N . ARG A 1 212 ? 18.031 0.079 -20.385 1.00 87.50 212 ARG A N 1
ATOM 1770 C CA . ARG A 1 212 ? 17.384 1.340 -19.995 1.00 87.50 212 ARG A CA 1
ATOM 1771 C C . ARG A 1 212 ? 17.860 1.819 -18.635 1.00 87.50 212 ARG A C 1
ATOM 1773 O O . ARG A 1 212 ? 18.230 1.027 -17.774 1.00 87.50 212 ARG A O 1
ATOM 1780 N N . HIS A 1 213 ? 17.843 3.130 -18.440 1.00 89.00 213 HIS A N 1
ATOM 1781 C CA . HIS A 1 213 ? 18.289 3.770 -17.208 1.00 89.00 213 HIS A CA 1
ATOM 1782 C C . HIS A 1 213 ? 17.656 5.160 -17.026 1.00 89.00 213 HIS A C 1
ATOM 1784 O O . HIS A 1 213 ? 16.877 5.624 -17.858 1.00 89.00 213 HIS A O 1
ATOM 1790 N N . GLY A 1 214 ? 17.977 5.814 -15.908 1.00 88.81 214 GLY A N 1
ATOM 1791 C CA . GLY A 1 214 ? 17.342 7.061 -15.475 1.00 88.81 214 GLY A CA 1
ATOM 1792 C C . GLY A 1 214 ? 16.182 6.815 -14.509 1.00 88.81 214 GLY A C 1
ATOM 1793 O O . GLY A 1 214 ? 15.689 5.698 -14.378 1.00 88.81 214 GLY A O 1
ATOM 1794 N N . VAL A 1 215 ? 15.738 7.870 -13.820 1.00 86.81 215 VAL A N 1
ATOM 1795 C CA . VAL A 1 215 ? 14.676 7.786 -12.795 1.00 86.81 215 VAL A CA 1
ATOM 1796 C C . VAL A 1 215 ? 13.354 7.278 -13.383 1.00 86.81 215 VAL A C 1
ATOM 1798 O O . VAL A 1 215 ? 12.582 6.621 -12.691 1.00 86.81 215 VAL A O 1
ATOM 1801 N N . ASN A 1 216 ? 13.107 7.546 -14.669 1.00 84.88 216 ASN A N 1
ATOM 1802 C CA . ASN A 1 216 ? 11.909 7.116 -15.383 1.00 84.88 216 ASN A CA 1
ATOM 1803 C C . ASN A 1 216 ? 12.149 5.963 -16.367 1.00 84.88 216 ASN A C 1
ATOM 1805 O O . ASN A 1 216 ? 11.204 5.574 -17.052 1.00 84.88 216 ASN A O 1
ATOM 1809 N N . CYS A 1 217 ? 13.365 5.405 -16.423 1.00 88.50 217 CYS A N 1
ATOM 1810 C CA . CYS A 1 217 ? 13.764 4.374 -17.392 1.00 88.50 217 CYS A CA 1
ATOM 1811 C C . CYS A 1 217 ? 13.519 4.782 -18.859 1.00 88.50 217 CYS A C 1
ATOM 1813 O O . CYS A 1 217 ? 13.251 3.959 -19.740 1.00 88.50 217 CYS A O 1
ATOM 1815 N N . ASP A 1 218 ? 13.595 6.084 -19.103 1.00 84.19 218 ASP A N 1
ATOM 1816 C CA . ASP A 1 218 ? 13.386 6.766 -20.371 1.00 84.19 218 ASP A CA 1
ATOM 1817 C C . ASP A 1 218 ? 14.678 6.888 -21.188 1.00 84.19 218 ASP A C 1
ATOM 1819 O O . ASP A 1 218 ? 14.622 7.053 -22.406 1.00 84.19 218 ASP A O 1
ATOM 1823 N N . ILE A 1 219 ? 15.842 6.736 -20.552 1.00 86.50 219 ILE A N 1
ATOM 1824 C CA . ILE A 1 219 ? 17.138 6.772 -21.229 1.00 86.50 219 ILE A CA 1
ATOM 1825 C C . ILE A 1 219 ? 17.475 5.373 -21.744 1.00 86.50 219 ILE A C 1
ATOM 1827 O O . ILE A 1 219 ? 17.507 4.414 -20.974 1.00 86.50 219 ILE A O 1
ATOM 1831 N N . ILE A 1 220 ? 17.726 5.261 -23.049 1.00 83.38 220 ILE A N 1
ATOM 1832 C CA . ILE A 1 220 ? 18.005 3.995 -23.734 1.00 83.38 220 ILE A CA 1
ATOM 1833 C C . ILE A 1 220 ? 19.506 3.858 -24.019 1.00 83.38 220 ILE A C 1
ATOM 1835 O O . ILE A 1 220 ? 20.124 4.710 -24.666 1.00 83.38 220 ILE A O 1
ATOM 1839 N N . ASP A 1 221 ? 20.076 2.735 -23.595 1.00 84.88 221 ASP A N 1
ATOM 1840 C CA . ASP A 1 221 ? 21.410 2.280 -23.951 1.00 84.88 221 ASP A CA 1
ATOM 1841 C C . ASP A 1 221 ? 21.377 1.294 -25.125 1.00 84.88 221 ASP A C 1
ATOM 1843 O O . ASP A 1 221 ? 21.378 0.071 -24.963 1.00 84.88 221 ASP A O 1
ATOM 1847 N N . TYR A 1 222 ? 21.396 1.841 -26.342 1.00 80.81 222 TYR A N 1
ATOM 1848 C CA . TYR A 1 222 ? 21.414 1.050 -27.574 1.00 80.81 222 TYR A CA 1
ATOM 1849 C C . TYR A 1 222 ? 22.641 0.135 -27.685 1.00 80.81 222 TYR A C 1
ATOM 1851 O O . TYR A 1 222 ? 22.584 -0.852 -28.411 1.00 80.81 222 TYR A O 1
ATOM 1859 N N . CYS A 1 223 ? 23.734 0.422 -26.968 1.00 81.94 223 CYS A N 1
ATOM 1860 C CA . CYS A 1 223 ? 24.903 -0.454 -26.918 1.00 81.94 223 CYS A CA 1
ATOM 1861 C C . CYS A 1 223 ? 24.677 -1.702 -26.058 1.00 81.94 223 CYS A C 1
ATOM 1863 O O . CYS A 1 223 ? 25.346 -2.708 -26.270 1.00 81.94 223 CYS A O 1
ATOM 1865 N N . GLN A 1 224 ? 23.760 -1.654 -25.092 1.00 82.38 224 GLN A N 1
ATOM 1866 C CA . GLN A 1 224 ? 23.377 -2.823 -24.299 1.00 82.38 224 GLN A CA 1
ATOM 1867 C C . GLN A 1 224 ? 22.271 -3.632 -24.968 1.00 82.38 224 GLN A C 1
ATOM 1869 O O . GLN A 1 224 ? 22.307 -4.861 -24.914 1.00 82.38 224 GLN A O 1
ATOM 1874 N N . ILE A 1 225 ? 21.302 -2.953 -25.592 1.00 77.06 225 ILE A N 1
ATOM 1875 C CA . ILE A 1 225 ? 20.213 -3.610 -26.334 1.00 77.06 225 ILE A CA 1
ATOM 1876 C C . ILE A 1 225 ? 20.775 -4.308 -27.575 1.00 77.06 225 ILE A C 1
ATOM 1878 O O . ILE A 1 225 ? 20.452 -5.460 -27.846 1.00 77.06 225 ILE A O 1
ATOM 1882 N N . HIS A 1 226 ? 21.673 -3.631 -28.289 1.00 72.19 226 HIS A N 1
ATOM 1883 C CA . HIS A 1 226 ? 22.390 -4.177 -29.430 1.00 72.19 226 HIS A CA 1
ATOM 1884 C C . HIS A 1 226 ? 23.893 -4.082 -29.141 1.00 72.19 226 HIS A C 1
ATOM 1886 O O . HIS A 1 226 ? 24.506 -3.063 -29.448 1.00 72.19 226 HIS A O 1
ATOM 1892 N N . PRO A 1 227 ? 24.535 -5.100 -28.552 1.00 72.50 227 PRO A N 1
ATOM 1893 C CA . PRO A 1 227 ? 25.978 -5.070 -28.341 1.00 72.50 227 PRO A CA 1
ATOM 1894 C C . PRO A 1 227 ? 26.745 -5.085 -29.668 1.00 72.50 227 PRO A C 1
ATOM 1896 O O . PRO A 1 227 ? 26.292 -5.636 -30.674 1.00 72.50 227 PRO A O 1
ATOM 1899 N N . CYS A 1 228 ? 27.907 -4.433 -29.684 1.00 73.44 228 CYS A N 1
ATOM 1900 C CA . CYS A 1 228 ? 28.877 -4.574 -30.769 1.00 73.44 228 CYS A CA 1
ATOM 1901 C C . CYS A 1 228 ? 29.689 -5.873 -30.597 1.00 73.44 228 CYS A C 1
ATOM 1903 O O . CYS A 1 228 ? 29.766 -6.391 -29.477 1.00 73.44 228 CYS A O 1
ATOM 1905 N N . PRO A 1 229 ? 30.338 -6.393 -31.656 1.00 71.06 229 PRO A N 1
ATOM 1906 C CA . PRO A 1 229 ? 31.206 -7.562 -31.540 1.00 71.06 229 PRO A CA 1
ATOM 1907 C C . PRO A 1 229 ? 32.329 -7.385 -30.512 1.00 71.06 229 PRO A C 1
ATOM 1909 O O . PRO A 1 229 ? 32.760 -6.266 -30.207 1.00 71.06 229 PRO A O 1
ATOM 1912 N N . LYS A 1 230 ? 32.844 -8.507 -29.994 1.00 61.25 230 LYS A N 1
ATOM 1913 C CA . LYS A 1 230 ? 33.977 -8.507 -29.055 1.00 61.25 230 LYS A CA 1
ATOM 1914 C C . LYS A 1 230 ? 35.167 -7.739 -29.651 1.00 61.25 230 LYS A C 1
ATOM 1916 O O . LYS A 1 230 ? 35.429 -7.829 -30.844 1.00 61.25 230 LYS A O 1
ATOM 1921 N N . ASN A 1 231 ? 35.896 -7.010 -28.804 1.00 66.75 231 ASN A N 1
ATOM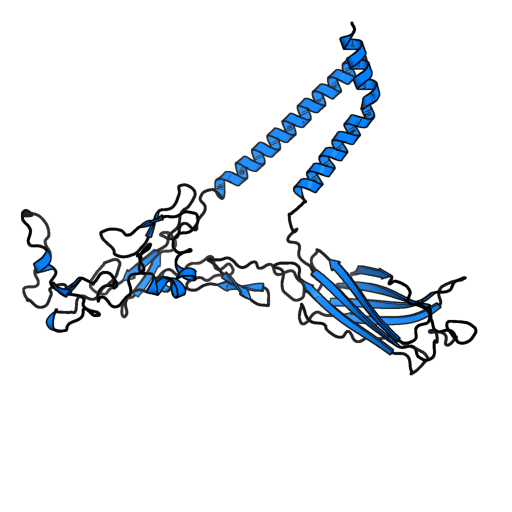 1922 C CA . ASN A 1 231 ? 37.053 -6.171 -29.165 1.00 66.75 231 ASN A CA 1
ATOM 1923 C C . ASN A 1 231 ? 36.745 -4.914 -30.007 1.00 66.75 231 ASN A C 1
ATOM 1925 O O . ASN A 1 231 ? 37.659 -4.319 -30.580 1.00 66.75 231 ASN A O 1
ATOM 1929 N N . THR A 1 232 ? 35.490 -4.460 -30.037 1.00 73.94 232 THR A N 1
ATOM 1930 C CA . THR A 1 232 ? 35.084 -3.188 -30.663 1.00 73.94 232 THR A CA 1
ATOM 1931 C C . THR A 1 232 ? 34.585 -2.198 -29.605 1.00 73.94 232 THR A C 1
ATOM 1933 O O . THR A 1 232 ? 34.207 -2.591 -28.499 1.00 73.94 232 THR A O 1
ATOM 1936 N N . ARG A 1 233 ? 34.595 -0.893 -29.911 1.00 78.81 233 ARG A N 1
ATOM 1937 C CA . ARG A 1 233 ? 34.021 0.131 -29.019 1.00 78.81 233 ARG A CA 1
ATOM 1938 C C . ARG A 1 233 ? 32.616 0.486 -29.484 1.00 78.81 233 ARG A C 1
ATOM 1940 O O . ARG A 1 233 ? 32.428 0.808 -30.650 1.00 78.81 233 ARG A O 1
ATOM 1947 N N . CYS A 1 234 ? 31.644 0.497 -28.578 1.00 82.94 234 CYS A N 1
ATOM 1948 C CA . CYS A 1 234 ? 30.298 0.968 -28.892 1.00 82.94 234 CYS A CA 1
ATOM 1949 C C . CYS A 1 234 ? 30.120 2.443 -28.521 1.00 82.94 234 CYS A C 1
ATOM 1951 O O . CYS A 1 234 ? 30.534 2.877 -27.445 1.00 82.94 234 CYS A O 1
ATOM 1953 N N . LYS A 1 235 ? 29.487 3.209 -29.410 1.00 84.81 235 LYS A N 1
ATOM 1954 C CA . LYS A 1 235 ? 29.054 4.586 -29.182 1.00 84.81 235 LYS A CA 1
ATOM 1955 C C . LYS A 1 235 ? 27.538 4.658 -29.298 1.00 84.81 235 LYS A C 1
ATOM 1957 O O . LYS A 1 235 ? 26.973 4.374 -30.353 1.00 84.81 235 LYS A O 1
ATOM 1962 N N . ASN A 1 236 ? 26.893 5.080 -28.222 1.00 83.56 236 ASN A N 1
ATOM 1963 C CA . ASN A 1 236 ? 25.459 5.314 -28.198 1.00 83.56 236 ASN A CA 1
ATOM 1964 C C . ASN A 1 236 ? 25.119 6.620 -28.959 1.00 83.56 236 ASN A C 1
ATOM 1966 O O . ASN A 1 236 ? 25.808 7.630 -28.796 1.00 83.56 236 ASN A O 1
ATOM 1970 N N . LEU A 1 237 ? 24.092 6.591 -29.815 1.00 78.12 237 LEU A N 1
ATOM 1971 C CA . LEU A 1 237 ? 23.594 7.722 -30.606 1.00 78.12 237 LEU A CA 1
ATOM 1972 C C . LEU A 1 237 ? 22.099 7.943 -30.298 1.00 78.12 237 LEU A C 1
ATOM 1974 O O . LEU A 1 237 ? 21.239 7.634 -31.125 1.00 78.12 237 LEU A O 1
ATOM 1978 N N . PRO A 1 238 ? 21.762 8.497 -29.118 1.00 72.31 238 PRO A N 1
ATOM 1979 C CA . PRO A 1 238 ? 20.381 8.549 -28.639 1.00 72.31 238 PRO A CA 1
ATOM 1980 C C . PRO A 1 238 ? 19.455 9.407 -29.511 1.00 72.31 238 PRO A C 1
ATOM 1982 O O . PRO A 1 238 ? 18.285 9.075 -29.648 1.00 72.31 238 PRO A O 1
ATOM 1985 N N . ARG A 1 239 ? 19.969 10.467 -30.158 1.00 72.00 239 ARG A N 1
ATOM 1986 C CA . ARG A 1 239 ? 19.186 11.309 -31.090 1.00 72.00 239 ARG A CA 1
ATOM 1987 C C . ARG A 1 239 ? 18.752 10.565 -32.352 1.00 72.00 239 ARG A C 1
ATOM 1989 O O . ARG A 1 239 ? 17.703 10.852 -32.910 1.00 72.00 239 ARG A O 1
ATOM 1996 N N . GLU A 1 240 ? 19.577 9.628 -32.797 1.00 69.81 240 GLU A N 1
ATOM 1997 C CA . GLU A 1 240 ? 19.335 8.807 -33.984 1.00 69.81 240 GLU A CA 1
ATOM 1998 C C . GLU A 1 240 ? 18.682 7.467 -33.617 1.00 69.81 240 GLU A C 1
ATOM 2000 O O . GLU A 1 240 ? 18.551 6.596 -34.473 1.00 69.81 240 GLU A O 1
ATOM 2005 N N . HIS A 1 241 ? 18.310 7.292 -32.342 1.00 68.75 241 HIS A N 1
ATOM 2006 C CA . HIS A 1 241 ? 17.732 6.071 -31.790 1.00 68.75 241 HIS A CA 1
ATOM 2007 C C . HIS A 1 241 ? 18.526 4.801 -32.155 1.00 68.75 241 HIS A C 1
ATOM 2009 O O . HIS A 1 241 ? 17.955 3.773 -32.515 1.00 68.75 241 HIS A O 1
ATOM 2015 N N . ARG A 1 242 ? 19.866 4.877 -32.122 1.00 71.62 242 ARG A N 1
ATOM 2016 C CA . ARG A 1 242 ? 20.753 3.791 -32.576 1.00 71.62 242 ARG A CA 1
ATOM 2017 C C . ARG A 1 242 ? 22.098 3.768 -31.850 1.00 71.62 242 ARG A C 1
ATOM 2019 O O . ARG A 1 242 ? 22.405 4.617 -31.017 1.00 71.62 242 ARG A O 1
ATOM 2026 N N . ARG A 1 243 ? 22.949 2.810 -32.230 1.00 78.06 243 ARG A N 1
ATOM 2027 C CA . ARG A 1 243 ? 24.369 2.732 -31.845 1.00 78.06 243 ARG A CA 1
ATOM 2028 C C . ARG A 1 243 ? 25.310 2.741 -33.060 1.00 78.06 243 ARG A C 1
ATOM 2030 O O . ARG A 1 243 ? 24.932 2.259 -34.127 1.00 78.06 243 ARG A O 1
ATOM 2037 N N . LYS A 1 244 ? 26.548 3.226 -32.886 1.00 77.44 244 LYS A N 1
ATOM 2038 C CA . LYS A 1 244 ? 27.683 3.071 -33.825 1.00 77.44 244 LYS A CA 1
ATOM 2039 C C . LYS A 1 244 ? 28.756 2.187 -33.185 1.00 77.44 244 LYS A C 1
ATOM 2041 O O . LYS A 1 244 ? 29.209 2.485 -32.082 1.00 77.44 244 LYS A O 1
ATOM 2046 N N . CYS A 1 245 ? 29.185 1.133 -33.875 1.00 75.94 245 CYS A N 1
ATOM 2047 C CA . CYS A 1 245 ? 30.388 0.392 -33.497 1.00 75.94 245 CYS A CA 1
ATOM 2048 C C . CYS A 1 245 ? 31.617 1.053 -34.128 1.00 75.94 245 CYS A C 1
ATOM 2050 O O . CYS A 1 245 ? 31.572 1.493 -35.273 1.00 75.94 245 CYS A O 1
ATOM 2052 N N . ILE A 1 246 ? 32.698 1.159 -33.362 1.00 73.62 246 ILE A N 1
ATOM 2053 C CA . ILE A 1 246 ? 33.976 1.737 -33.773 1.00 73.62 246 ILE A CA 1
ATOM 2054 C C . ILE A 1 246 ? 35.006 0.608 -33.746 1.00 73.62 246 ILE A C 1
ATOM 2056 O O . ILE A 1 246 ? 35.330 0.074 -32.678 1.00 73.62 246 ILE A O 1
ATOM 2060 N N . CYS A 1 247 ? 35.504 0.252 -34.926 1.00 70.94 247 CYS A N 1
ATOM 2061 C CA . CYS A 1 247 ? 36.554 -0.737 -35.129 1.00 70.94 247 CYS A CA 1
ATOM 2062 C C . CYS A 1 247 ? 37.883 -0.025 -35.466 1.00 70.94 247 CYS A C 1
ATOM 2064 O O . CYS A 1 247 ? 37.887 1.146 -35.835 1.00 70.94 247 CYS A O 1
ATOM 2066 N N . LYS A 1 248 ? 39.031 -0.697 -35.276 1.00 64.06 248 LYS A N 1
ATOM 2067 C CA . LYS A 1 248 ? 40.356 -0.064 -35.454 1.00 64.06 248 LYS A CA 1
ATOM 2068 C C . LYS A 1 248 ? 40.666 0.308 -36.913 1.00 64.06 248 LYS A C 1
ATOM 2070 O O . LYS A 1 248 ? 41.230 1.371 -37.129 1.00 64.06 248 LYS A O 1
ATOM 2075 N N . ASN A 1 249 ? 40.284 -0.541 -37.875 1.00 56.62 249 ASN A N 1
ATOM 2076 C CA . ASN A 1 249 ? 40.703 -0.430 -39.282 1.00 56.62 249 ASN A CA 1
ATOM 2077 C C . ASN A 1 249 ? 39.529 -0.443 -40.288 1.00 56.62 249 ASN A C 1
ATOM 2079 O O . ASN A 1 249 ? 39.757 -0.592 -41.481 1.00 56.62 249 ASN A O 1
ATOM 2083 N N . TYR A 1 250 ? 38.277 -0.333 -39.829 1.00 53.62 250 TYR A N 1
ATOM 2084 C CA . TYR A 1 250 ? 37.087 -0.399 -40.686 1.00 53.62 250 TYR A CA 1
ATOM 2085 C C . TYR A 1 250 ? 35.947 0.444 -40.102 1.00 53.62 250 TYR A C 1
ATOM 2087 O O . TYR A 1 250 ? 35.821 0.561 -38.881 1.00 53.62 250 TYR A O 1
ATOM 2095 N N . GLU A 1 251 ? 35.106 1.008 -40.968 1.00 50.59 251 GLU A N 1
ATOM 2096 C CA . GLU A 1 251 ? 33.875 1.711 -40.603 1.00 50.59 251 GLU A CA 1
ATOM 2097 C C . GLU A 1 251 ? 32.674 1.057 -41.301 1.00 50.59 251 GLU A C 1
ATOM 2099 O O . GLU A 1 251 ? 32.228 1.503 -42.351 1.00 50.59 251 GLU A O 1
ATOM 2104 N N . GLY A 1 252 ? 32.120 0.005 -40.701 1.00 52.84 252 GLY A N 1
ATOM 2105 C CA . GLY A 1 252 ? 30.828 -0.552 -41.107 1.00 52.84 252 GLY A CA 1
ATOM 2106 C C . GLY A 1 252 ? 29.906 -0.768 -39.908 1.00 52.84 252 GLY A C 1
ATOM 2107 O O . GLY A 1 252 ? 30.377 -0.830 -38.768 1.00 52.84 252 GLY A O 1
ATOM 2108 N N . PRO A 1 253 ? 28.583 -0.871 -40.132 1.00 47.00 253 PRO A N 1
ATOM 2109 C CA . PRO A 1 253 ? 27.569 -0.897 -39.072 1.00 47.00 253 PRO A CA 1
ATOM 2110 C C . PRO A 1 253 ? 27.722 -2.060 -38.077 1.00 47.00 253 PRO A C 1
ATOM 2112 O O . PRO A 1 253 ? 27.238 -1.961 -36.943 1.00 47.00 253 PRO A O 1
ATOM 2115 N N . GLU A 1 254 ? 28.424 -3.127 -38.468 1.00 54.94 254 GLU A N 1
ATOM 2116 C CA . GLU A 1 254 ? 28.551 -4.341 -37.661 1.00 54.94 254 GLU A CA 1
ATOM 2117 C C . GLU A 1 254 ? 29.979 -4.694 -37.235 1.00 54.94 254 GLU A C 1
ATOM 2119 O O . GLU A 1 254 ? 30.120 -5.599 -36.430 1.00 54.94 254 GLU A O 1
ATOM 2124 N N . CYS A 1 255 ? 31.023 -3.959 -37.649 1.00 57.97 255 CYS A N 1
ATOM 2125 C CA . CYS A 1 255 ? 32.413 -4.206 -37.216 1.00 57.97 255 CYS A CA 1
ATOM 2126 C C . CYS A 1 255 ? 32.831 -5.697 -37.184 1.00 57.97 255 CYS A C 1
ATOM 2128 O O . CYS A 1 255 ? 33.495 -6.133 -36.238 1.00 57.97 255 CYS A O 1
ATOM 2130 N N . HIS A 1 256 ? 32.442 -6.497 -38.179 1.00 51.25 256 HIS A N 1
ATOM 2131 C CA . HIS A 1 256 ? 32.942 -7.865 -38.297 1.00 51.25 256 HIS A CA 1
ATOM 2132 C C . HIS A 1 256 ? 34.444 -7.824 -38.615 1.00 51.25 256 HIS A C 1
ATOM 2134 O O . HIS A 1 256 ? 34.882 -7.103 -39.507 1.00 51.25 256 HIS A O 1
ATOM 2140 N N . SER A 1 257 ? 35.259 -8.539 -37.835 1.00 43.06 257 SER A N 1
ATOM 2141 C CA . SER A 1 257 ? 36.685 -8.694 -38.122 1.00 43.06 257 SER A CA 1
ATOM 2142 C C . SER A 1 257 ? 36.854 -9.616 -39.329 1.00 43.06 257 SER A C 1
ATOM 2144 O O . SER A 1 257 ? 36.519 -10.797 -39.229 1.00 43.06 257 SER A O 1
ATOM 2146 N N . VAL A 1 258 ? 37.390 -9.093 -40.429 1.00 45.91 258 VAL A N 1
ATOM 2147 C CA . VAL A 1 258 ? 37.848 -9.866 -41.593 1.00 45.91 258 VAL A CA 1
ATOM 2148 C C . VAL A 1 258 ? 39.019 -10.742 -41.142 1.00 45.91 258 VAL A C 1
ATOM 2150 O O . VAL A 1 258 ? 40.134 -10.253 -41.059 1.00 45.91 258 VAL A O 1
ATOM 2153 N N . TYR A 1 259 ? 38.769 -11.977 -40.697 1.00 48.19 259 TYR A N 1
ATOM 2154 C CA . TYR A 1 259 ? 39.830 -12.935 -40.339 1.00 48.19 259 TYR A CA 1
ATOM 2155 C C . TYR A 1 259 ? 39.329 -14.382 -40.330 1.00 48.19 259 TYR A C 1
ATOM 2157 O O . TYR A 1 259 ? 39.521 -15.104 -39.354 1.00 48.19 259 TYR A O 1
ATOM 2165 N N . TYR A 1 260 ? 38.704 -14.847 -41.409 1.00 49.53 260 TYR A N 1
ATOM 2166 C CA . TYR A 1 260 ? 38.554 -16.287 -41.616 1.00 49.53 260 TYR A CA 1
ATOM 2167 C C . TYR A 1 260 ? 38.705 -16.587 -43.103 1.00 49.53 260 TYR A C 1
ATOM 2169 O O . TYR A 1 260 ? 37.960 -16.037 -43.896 1.00 49.53 260 TYR A O 1
ATOM 2177 N N . SER A 1 261 ? 39.667 -17.440 -43.457 1.00 57.62 261 SER A N 1
ATOM 2178 C CA . SER A 1 261 ? 39.665 -18.208 -44.707 1.00 57.62 261 SER A CA 1
ATOM 2179 C C . SER A 1 261 ? 38.733 -19.416 -44.527 1.00 57.62 261 SER A C 1
ATOM 2181 O O . SER A 1 261 ? 38.608 -19.945 -43.409 1.00 57.62 261 SER A O 1
ATOM 2183 N N . CYS A 1 262 ? 38.092 -19.880 -45.606 1.00 65.94 262 CYS A N 1
ATOM 2184 C CA . CYS A 1 262 ? 37.236 -21.070 -45.584 1.00 65.94 262 CYS A CA 1
ATOM 2185 C C . CYS A 1 262 ? 37.961 -22.350 -45.133 1.00 65.94 262 CYS A C 1
ATOM 2187 O O . CYS A 1 262 ? 37.306 -23.282 -44.661 1.00 65.94 262 CYS A O 1
ATOM 2189 N N . GLU A 1 263 ? 39.298 -22.371 -45.151 1.00 63.62 263 GLU A N 1
ATOM 2190 C CA . GLU A 1 263 ? 40.111 -23.473 -44.620 1.00 63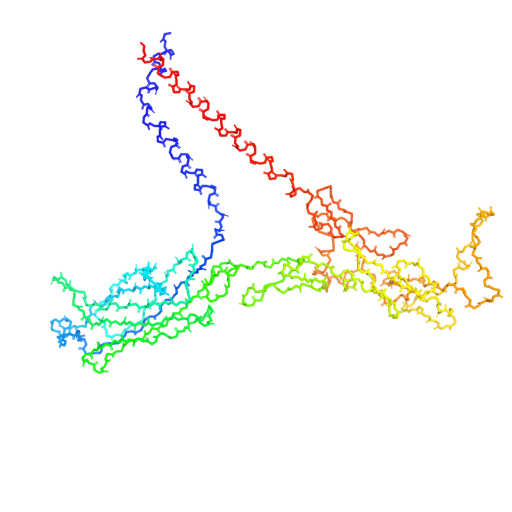.62 263 GLU A CA 1
ATOM 2191 C C . GLU A 1 263 ? 39.805 -23.802 -43.151 1.00 63.62 263 GLU A C 1
ATOM 2193 O O . GLU A 1 263 ? 39.838 -24.963 -42.743 1.00 63.62 263 GLU A O 1
ATOM 2198 N N . LYS A 1 264 ? 39.448 -22.800 -42.336 1.00 65.12 264 LYS A N 1
ATOM 2199 C CA . LYS A 1 264 ? 39.157 -23.000 -40.904 1.00 65.12 264 LYS A CA 1
ATOM 2200 C C . LYS A 1 264 ? 37.718 -23.433 -40.619 1.00 65.12 264 LYS A C 1
ATOM 2202 O O . LYS A 1 264 ? 37.348 -23.555 -39.450 1.00 65.12 264 LYS A O 1
ATOM 2207 N N . SER A 1 265 ? 36.906 -23.664 -41.656 1.00 69.19 265 SER A N 1
ATOM 2208 C CA . SER A 1 265 ? 35.489 -24.044 -41.537 1.00 69.19 265 SER A CA 1
ATOM 2209 C C . SER A 1 265 ? 34.717 -23.178 -40.515 1.00 69.19 265 SER A C 1
ATOM 2211 O O . SER A 1 265 ? 34.200 -23.694 -39.506 1.00 69.19 265 SER A O 1
ATOM 2213 N N . PRO A 1 266 ? 34.682 -21.843 -40.714 1.00 71.12 266 PRO A N 1
ATOM 2214 C CA . PRO A 1 266 ? 34.068 -20.914 -39.766 1.00 71.12 266 PRO A CA 1
ATOM 2215 C C . PRO A 1 266 ? 32.538 -21.062 -39.710 1.00 71.12 266 PRO A C 1
ATOM 2217 O O . PRO A 1 266 ? 31.955 -20.923 -38.635 1.00 71.12 266 PRO A O 1
ATOM 2220 N N . CYS A 1 267 ? 31.900 -21.420 -40.828 1.00 78.62 267 CYS A N 1
ATOM 2221 C CA . CYS A 1 267 ? 30.460 -21.655 -40.919 1.00 78.62 267 CYS A CA 1
ATOM 2222 C C . CYS A 1 267 ? 30.051 -22.914 -40.140 1.00 78.62 267 CYS A C 1
ATOM 2224 O O . CYS A 1 267 ? 30.685 -23.967 -40.249 1.00 78.62 267 CYS A O 1
ATOM 2226 N N . LYS A 1 268 ? 28.994 -22.815 -39.332 1.00 81.56 268 LYS A N 1
ATOM 2227 C CA . LYS A 1 268 ? 28.462 -23.913 -38.512 1.00 81.56 268 LYS A CA 1
ATOM 2228 C C . LYS A 1 268 ? 27.101 -24.381 -39.020 1.00 81.56 268 LYS A C 1
ATOM 2230 O O . LYS A 1 268 ? 26.545 -23.818 -39.954 1.00 81.56 268 LYS A O 1
ATOM 2235 N N . ASN A 1 269 ? 26.600 -25.468 -38.434 1.00 79.56 269 ASN A N 1
ATOM 2236 C CA . ASN A 1 269 ? 25.259 -26.006 -38.685 1.00 79.56 269 ASN A CA 1
ATOM 2237 C C . ASN A 1 269 ? 24.918 -26.276 -40.164 1.00 79.56 269 ASN A C 1
ATOM 2239 O O . ASN A 1 269 ? 23.766 -26.159 -40.567 1.00 79.56 269 ASN A O 1
ATOM 2243 N N . GLY A 1 270 ? 25.916 -26.653 -40.967 1.00 78.19 270 GLY A N 1
ATOM 2244 C CA . GLY A 1 270 ? 25.735 -26.948 -42.390 1.00 78.19 270 GLY A CA 1
ATOM 2245 C C . GLY A 1 270 ? 25.824 -25.733 -43.318 1.00 78.19 270 GLY A C 1
ATOM 2246 O O . GLY A 1 270 ? 25.527 -25.876 -44.499 1.00 78.19 270 GLY A O 1
ATOM 2247 N N . GLY A 1 271 ? 26.239 -24.560 -42.823 1.00 78.62 271 GLY A N 1
ATOM 2248 C CA . GLY A 1 271 ? 26.501 -23.393 -43.667 1.00 78.62 271 GLY A CA 1
ATOM 2249 C C . GLY A 1 271 ? 27.621 -23.631 -44.678 1.00 78.62 271 GLY A C 1
ATOM 2250 O O . GLY A 1 271 ? 28.688 -24.141 -44.325 1.00 78.62 271 GLY A O 1
ATOM 2251 N N . ARG A 1 272 ? 27.384 -23.242 -45.934 1.00 81.00 272 ARG A N 1
ATOM 2252 C CA . ARG A 1 272 ? 28.373 -23.305 -47.014 1.00 81.00 272 ARG A CA 1
ATOM 2253 C C . ARG A 1 272 ? 29.273 -22.073 -46.950 1.00 81.00 272 ARG A C 1
ATOM 2255 O O . ARG A 1 272 ? 28.782 -20.953 -46.936 1.00 81.00 272 ARG A O 1
ATOM 2262 N N . CYS A 1 273 ? 30.580 -22.295 -46.922 1.00 79.62 273 CYS A N 1
ATOM 2263 C CA . CYS A 1 273 ? 31.586 -21.236 -46.927 1.00 79.62 273 CYS A CA 1
ATOM 2264 C C . CYS A 1 273 ? 31.962 -20.869 -48.368 1.00 79.62 273 CYS A C 1
ATOM 2266 O O . CYS A 1 273 ? 32.239 -21.778 -49.152 1.00 79.62 273 CYS A O 1
ATOM 2268 N N . THR A 1 274 ? 31.971 -19.582 -48.710 1.00 72.88 274 THR A N 1
ATOM 2269 C CA . THR A 1 274 ? 32.428 -19.059 -50.011 1.00 72.88 274 THR A CA 1
ATOM 2270 C C . THR A 1 274 ? 33.275 -17.806 -49.804 1.00 72.88 274 THR A C 1
ATOM 2272 O O . THR A 1 274 ? 33.083 -17.091 -48.820 1.00 72.88 274 THR A O 1
ATOM 2275 N N . LEU A 1 275 ? 34.191 -17.508 -50.724 1.00 69.19 275 LEU A N 1
ATOM 2276 C CA . LEU A 1 275 ? 34.913 -16.230 -50.713 1.00 69.19 275 LEU A CA 1
ATOM 2277 C C . LEU A 1 275 ? 34.085 -15.161 -51.440 1.00 69.19 275 LEU A C 1
ATOM 2279 O O . LEU A 1 275 ? 33.422 -15.459 -52.430 1.00 69.19 275 LEU A O 1
ATOM 2283 N N . LEU A 1 276 ? 34.123 -13.907 -50.980 1.00 58.47 276 LEU A N 1
ATOM 2284 C CA . LEU A 1 276 ? 33.379 -12.796 -51.588 1.00 58.47 276 LEU A CA 1
ATOM 2285 C C . LEU A 1 276 ? 33.725 -12.607 -53.073 1.00 58.47 276 LEU A C 1
ATOM 2287 O O . LEU A 1 276 ? 32.831 -12.341 -53.872 1.00 58.47 276 LEU A O 1
ATOM 2291 N N . ARG A 1 277 ? 34.991 -12.816 -53.460 1.00 62.16 277 ARG A N 1
ATOM 2292 C CA . ARG A 1 277 ? 35.435 -12.745 -54.863 1.00 62.16 277 ARG A CA 1
ATOM 2293 C C . ARG A 1 277 ? 34.702 -13.725 -55.788 1.00 62.16 277 ARG A C 1
ATOM 2295 O O . ARG A 1 277 ? 34.485 -13.409 -56.948 1.00 62.16 277 ARG A O 1
ATOM 2302 N N . GLU A 1 278 ? 34.282 -14.879 -55.268 1.00 62.56 278 GLU A N 1
ATOM 2303 C CA . GLU A 1 278 ? 33.612 -15.940 -56.036 1.00 62.56 278 GLU A CA 1
ATOM 2304 C C . GLU A 1 278 ? 32.115 -15.657 -56.257 1.00 62.56 278 GLU A C 1
ATOM 2306 O O . GLU A 1 278 ? 31.475 -16.320 -57.065 1.00 62.56 278 GLU A O 1
ATOM 2311 N N . LEU A 1 279 ? 31.539 -14.681 -55.545 1.00 56.59 279 LEU A N 1
ATOM 2312 C CA . LEU A 1 279 ? 30.137 -14.267 -55.690 1.00 56.59 279 LEU A CA 1
ATOM 2313 C C . LEU A 1 279 ? 29.955 -13.088 -56.663 1.00 56.59 279 LEU A C 1
ATOM 2315 O O . LEU A 1 279 ? 28.820 -12.716 -56.949 1.00 56.59 279 LEU A O 1
ATOM 2319 N N . ILE A 1 280 ? 31.051 -12.486 -57.141 1.00 56.97 280 ILE A N 1
ATOM 2320 C CA . ILE A 1 280 ? 31.054 -11.287 -58.003 1.00 56.97 280 ILE A CA 1
ATOM 2321 C C . ILE A 1 280 ? 31.237 -11.651 -59.493 1.00 56.97 280 ILE A C 1
ATOM 2323 O O . ILE A 1 280 ? 31.301 -10.777 -60.354 1.00 56.97 280 ILE A O 1
ATOM 2327 N N . GLU A 1 281 ? 31.262 -12.935 -59.849 1.00 54.44 281 GLU A N 1
ATOM 2328 C CA . GLU A 1 281 ? 31.271 -13.347 -61.256 1.00 54.44 281 GLU A CA 1
ATOM 2329 C C . GLU A 1 281 ? 29.870 -13.243 -61.877 1.00 54.44 281 GLU A C 1
ATOM 2331 O O . GLU A 1 281 ? 29.186 -14.243 -62.044 1.00 54.44 281 GLU A O 1
ATOM 2336 N N . ASP A 1 282 ? 29.447 -12.024 -62.221 1.00 45.03 282 ASP A N 1
ATOM 2337 C CA . ASP A 1 282 ? 28.515 -11.793 -63.330 1.00 45.03 282 ASP A CA 1
ATOM 2338 C C . ASP A 1 282 ? 28.642 -10.349 -63.868 1.00 45.03 282 ASP A C 1
ATOM 2340 O O . ASP A 1 282 ? 28.095 -9.395 -63.326 1.00 45.03 282 ASP A O 1
ATOM 2344 N N . ASN A 1 283 ? 29.448 -10.242 -64.930 1.00 53.62 283 ASN A N 1
ATOM 2345 C CA . ASN A 1 283 ? 29.426 -9.340 -66.094 1.00 53.62 283 ASN A CA 1
ATOM 2346 C C . ASN A 1 283 ? 28.943 -7.869 -65.962 1.00 53.62 283 ASN A C 1
ATOM 2348 O O . ASN A 1 283 ? 27.799 -7.580 -65.627 1.00 53.62 283 ASN A O 1
ATOM 2352 N N . ASP A 1 284 ? 29.815 -6.966 -66.442 1.00 49.50 284 ASP A N 1
ATOM 2353 C CA . ASP A 1 284 ? 29.588 -5.557 -66.833 1.00 49.50 284 ASP A CA 1
ATOM 2354 C C . ASP A 1 284 ? 29.712 -4.445 -65.771 1.00 49.50 284 ASP A C 1
ATOM 2356 O O . ASP A 1 284 ? 28.886 -3.535 -65.691 1.00 49.50 284 ASP A O 1
ATOM 2360 N N . ALA A 1 285 ? 30.833 -4.407 -65.043 1.00 42.97 285 ALA A N 1
ATOM 2361 C CA . ALA A 1 285 ? 31.282 -3.182 -64.370 1.00 42.97 285 ALA A CA 1
ATOM 2362 C C . ALA A 1 285 ? 32.781 -2.912 -64.587 1.00 42.97 285 ALA A C 1
ATOM 2364 O O . ALA A 1 285 ? 33.581 -2.891 -63.652 1.00 42.97 285 ALA A O 1
ATOM 2365 N N . GLU A 1 286 ? 33.171 -2.629 -65.834 1.00 49.00 286 GLU A N 1
ATOM 2366 C CA . GLU A 1 286 ? 34.288 -1.705 -66.038 1.00 49.00 286 GLU A CA 1
ATOM 2367 C C . GLU A 1 286 ? 33.855 -0.320 -65.537 1.00 49.00 286 GLU A C 1
ATOM 2369 O O . GLU A 1 286 ? 33.166 0.431 -66.227 1.00 49.00 286 GLU A O 1
ATOM 2374 N N . GLY A 1 287 ? 34.243 0.021 -64.310 1.00 47.75 287 GLY A N 1
ATOM 2375 C CA . GLY A 1 287 ? 34.138 1.386 -63.807 1.00 47.75 287 GLY A CA 1
ATOM 2376 C C . GLY A 1 287 ? 33.746 1.468 -62.341 1.00 47.75 287 GLY A C 1
ATOM 2377 O O . GLY A 1 287 ? 32.596 1.250 -61.987 1.00 47.75 287 GLY A O 1
ATOM 2378 N N . PHE A 1 288 ? 34.705 1.918 -61.528 1.00 43.62 288 PHE A N 1
ATOM 2379 C CA . PHE A 1 288 ? 34.579 2.281 -60.114 1.00 43.62 288 PHE A CA 1
ATOM 2380 C C . PHE A 1 288 ? 34.459 1.122 -59.117 1.00 43.62 288 PHE A C 1
ATOM 2382 O O . PHE A 1 288 ? 33.370 0.734 -58.723 1.00 43.62 288 PHE A O 1
ATOM 2389 N N . ILE A 1 289 ? 35.609 0.695 -58.586 1.00 35.44 289 ILE A N 1
ATOM 2390 C CA . ILE A 1 289 ? 35.976 0.862 -57.169 1.00 35.44 289 ILE A CA 1
ATOM 2391 C C . ILE A 1 289 ? 37.493 0.620 -57.060 1.00 35.44 289 ILE A C 1
ATOM 2393 O O . ILE A 1 289 ? 37.992 -0.468 -57.326 1.00 35.44 289 ILE A O 1
ATOM 2397 N N . TYR A 1 290 ? 38.245 1.649 -56.659 1.00 40.47 290 TYR A N 1
ATOM 2398 C CA . TYR A 1 290 ? 39.589 1.469 -56.108 1.00 40.47 290 TYR A CA 1
ATOM 2399 C C . TYR A 1 290 ? 39.444 0.884 -54.697 1.00 40.47 290 TYR A C 1
ATOM 2401 O O . TYR A 1 290 ? 39.513 1.603 -53.702 1.00 40.47 290 TYR A O 1
ATOM 2409 N N . THR A 1 291 ? 39.207 -0.419 -54.589 1.00 38.50 291 THR A N 1
ATOM 2410 C CA . THR A 1 291 ? 39.613 -1.158 -53.393 1.00 38.50 291 THR A CA 1
ATOM 2411 C C . THR A 1 291 ? 41.085 -1.449 -53.573 1.00 38.50 291 THR A C 1
ATOM 2413 O O . THR A 1 291 ? 41.479 -2.044 -54.573 1.00 38.50 291 THR A O 1
ATOM 2416 N N . ASN A 1 292 ? 41.904 -0.969 -52.639 1.00 38.09 292 ASN A N 1
ATOM 2417 C CA . ASN A 1 292 ? 43.311 -1.329 -52.563 1.00 38.09 292 ASN A CA 1
ATOM 2418 C C . ASN A 1 292 ? 43.421 -2.851 -52.662 1.00 38.09 292 ASN A C 1
ATOM 2420 O O . ASN A 1 292 ? 43.034 -3.559 -51.736 1.00 38.09 292 ASN A O 1
ATOM 2424 N N . GLN A 1 293 ? 43.904 -3.322 -53.808 1.00 40.56 293 GLN A N 1
ATOM 2425 C CA . GLN A 1 293 ? 44.298 -4.699 -54.033 1.00 40.56 293 GLN A CA 1
ATOM 2426 C C . GLN A 1 293 ? 45.391 -5.005 -53.006 1.00 40.56 293 GLN A C 1
ATOM 2428 O O . GLN A 1 293 ? 46.540 -4.585 -53.158 1.00 40.56 293 GLN A O 1
ATOM 2433 N N . GLY A 1 294 ? 45.017 -5.686 -51.924 1.00 40.22 294 GLY A N 1
ATOM 2434 C CA . GLY A 1 294 ? 45.964 -6.503 -51.187 1.00 40.22 294 GLY A CA 1
ATOM 2435 C C . GLY A 1 294 ? 46.486 -7.530 -52.180 1.00 40.22 294 GLY A C 1
ATOM 2436 O O . GLY A 1 294 ? 45.727 -8.317 -52.731 1.00 40.22 294 GLY A O 1
ATOM 2437 N N . THR A 1 295 ? 47.774 -7.471 -52.492 1.00 42.31 295 THR A N 1
ATOM 2438 C CA . THR A 1 295 ? 48.445 -8.365 -53.447 1.00 42.31 295 THR A CA 1
ATOM 2439 C C . THR A 1 295 ? 48.678 -9.774 -52.883 1.00 42.31 295 THR A C 1
ATOM 2441 O O . THR A 1 295 ? 49.559 -10.476 -53.368 1.00 42.31 295 THR A O 1
ATOM 2444 N N . ASN A 1 296 ? 47.927 -10.182 -51.856 1.00 41.75 296 ASN A N 1
ATOM 2445 C CA . ASN A 1 296 ? 48.067 -11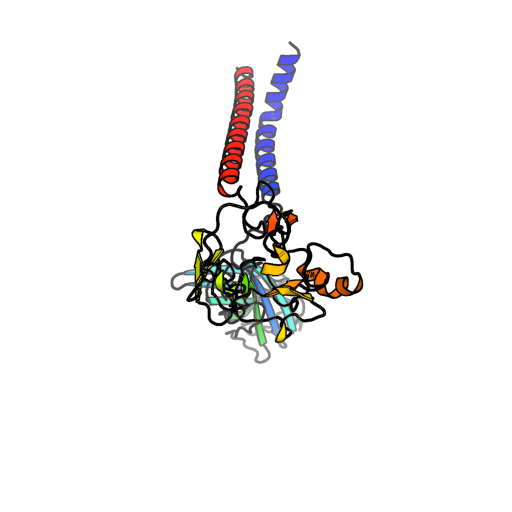.464 -51.174 1.00 41.75 296 ASN A CA 1
ATOM 2446 C C . ASN A 1 296 ? 46.690 -12.140 -51.077 1.00 41.75 296 ASN A C 1
ATOM 2448 O O . ASN A 1 296 ? 45.745 -11.530 -50.586 1.00 41.75 296 ASN A O 1
ATOM 2452 N N . ASP A 1 297 ? 46.612 -13.408 -51.484 1.00 45.31 297 ASP A N 1
ATOM 2453 C CA . ASP A 1 297 ? 45.434 -14.301 -51.431 1.00 45.31 297 ASP A CA 1
ATOM 2454 C C . ASP A 1 297 ? 44.847 -14.538 -50.008 1.00 45.31 297 ASP A C 1
ATOM 2456 O O . ASP A 1 297 ? 43.928 -15.335 -49.840 1.00 45.31 297 ASP A O 1
ATOM 2460 N N . ASP A 1 298 ? 45.356 -13.858 -48.974 1.00 45.12 298 ASP A N 1
ATOM 2461 C CA . ASP A 1 298 ? 44.999 -14.047 -47.558 1.00 45.12 298 ASP A CA 1
ATOM 2462 C C . ASP A 1 298 ? 43.912 -13.075 -47.038 1.00 45.12 298 ASP A C 1
ATOM 2464 O O . ASP A 1 298 ? 43.453 -13.223 -45.902 1.00 45.12 298 ASP A O 1
ATOM 2468 N N . ASP A 1 299 ? 43.489 -12.093 -47.846 1.00 45.44 299 ASP A N 1
ATOM 2469 C CA . ASP A 1 299 ? 42.594 -10.995 -47.430 1.00 45.44 299 ASP A CA 1
ATOM 2470 C C . ASP A 1 299 ? 41.138 -11.126 -47.936 1.00 45.44 299 ASP A C 1
ATOM 2472 O O . ASP A 1 299 ? 40.327 -10.214 -47.746 1.00 45.44 299 ASP A O 1
ATOM 2476 N N . ASP A 1 300 ? 40.769 -12.247 -48.563 1.00 52.44 300 ASP A N 1
ATOM 2477 C CA . ASP A 1 300 ? 39.421 -12.429 -49.111 1.00 52.44 300 ASP A CA 1
ATOM 2478 C C . ASP A 1 300 ? 38.359 -12.617 -48.009 1.00 52.44 300 ASP A C 1
ATOM 2480 O O . ASP A 1 300 ? 38.454 -13.483 -47.132 1.00 52.44 300 ASP A O 1
ATOM 2484 N N . GLU A 1 301 ? 37.303 -11.800 -48.061 1.00 57.50 301 GLU A N 1
ATOM 2485 C CA . GLU A 1 301 ? 36.189 -11.849 -47.114 1.00 57.50 301 GLU A CA 1
ATOM 2486 C C . GLU A 1 301 ? 35.414 -13.171 -47.259 1.00 57.50 301 GLU A C 1
ATOM 2488 O O . GLU A 1 301 ? 34.852 -13.470 -48.312 1.00 57.50 301 GLU A O 1
ATOM 2493 N N . THR A 1 302 ? 35.375 -13.980 -46.196 1.00 62.84 302 THR A N 1
ATOM 2494 C CA . THR A 1 302 ? 34.579 -15.215 -46.166 1.00 62.84 302 THR A CA 1
ATOM 2495 C C . THR A 1 302 ? 33.114 -14.918 -45.873 1.00 62.84 302 THR A C 1
ATOM 2497 O O . THR A 1 302 ? 32.780 -14.295 -44.864 1.00 62.84 302 THR A O 1
ATOM 2500 N N . ILE A 1 303 ? 32.238 -15.478 -46.702 1.00 65.06 303 ILE A N 1
ATOM 2501 C CA . ILE A 1 303 ? 30.787 -15.443 -46.562 1.00 65.06 303 ILE A CA 1
ATOM 2502 C C . ILE A 1 303 ? 30.273 -16.842 -46.221 1.00 65.06 303 ILE A C 1
ATOM 2504 O O . ILE A 1 303 ? 30.612 -17.835 -46.864 1.00 65.06 303 ILE A O 1
ATOM 2508 N N . CYS A 1 304 ? 29.426 -16.918 -45.195 1.00 69.94 304 CYS A N 1
ATOM 2509 C CA . CYS A 1 304 ? 28.686 -18.127 -44.863 1.00 69.94 304 CYS A CA 1
ATOM 2510 C C . CYS A 1 304 ? 27.267 -18.047 -45.429 1.00 69.94 304 CYS A C 1
ATOM 2512 O O . CYS A 1 304 ? 26.452 -17.242 -44.983 1.00 69.94 304 CYS A O 1
ATOM 2514 N N . ILE A 1 305 ? 26.960 -18.925 -46.378 1.00 72.12 305 ILE A N 1
ATOM 2515 C CA . ILE A 1 305 ? 25.611 -19.152 -46.890 1.00 72.12 305 ILE A CA 1
ATOM 2516 C C . ILE A 1 305 ? 24.930 -20.136 -45.941 1.00 72.12 305 ILE A C 1
ATOM 2518 O O . ILE A 1 305 ? 25.265 -21.325 -45.906 1.00 72.12 305 ILE A O 1
ATOM 2522 N N . CYS A 1 306 ? 24.017 -19.627 -45.120 1.00 66.12 306 CYS A N 1
ATOM 2523 C CA . CYS A 1 306 ? 23.364 -20.416 -44.085 1.00 66.12 306 CYS A CA 1
ATOM 2524 C C . CYS A 1 306 ? 22.160 -21.210 -44.615 1.00 66.12 306 CYS A C 1
ATOM 2526 O O . CYS A 1 306 ? 21.473 -20.731 -45.514 1.00 66.12 306 CYS A O 1
ATOM 2528 N N . PRO A 1 307 ? 21.878 -22.403 -44.057 1.00 71.69 307 PRO A N 1
ATOM 2529 C CA . PRO A 1 307 ? 20.626 -23.119 -44.300 1.00 71.69 307 PRO A CA 1
ATOM 2530 C C . PRO A 1 307 ? 19.427 -22.363 -43.712 1.00 71.69 307 PRO A C 1
ATOM 2532 O O . PRO A 1 307 ? 19.598 -21.610 -42.757 1.00 71.69 307 PRO A O 1
ATOM 2535 N N . ASP A 1 308 ? 18.217 -22.643 -44.205 1.00 56.00 308 ASP A N 1
ATOM 2536 C CA . ASP A 1 308 ? 16.965 -21.913 -43.909 1.00 56.00 308 ASP A CA 1
ATOM 2537 C C . ASP A 1 308 ? 16.633 -21.704 -42.419 1.00 56.00 308 ASP A C 1
ATOM 2539 O O . ASP A 1 308 ? 15.842 -20.836 -42.069 1.00 56.00 308 ASP A O 1
ATOM 2543 N N . ASN A 1 309 ? 17.204 -22.498 -41.512 1.00 59.72 309 ASN A N 1
ATOM 2544 C CA . ASN A 1 309 ? 16.972 -22.404 -40.070 1.00 59.72 309 ASN A CA 1
ATOM 2545 C C . ASN A 1 309 ? 18.111 -21.729 -39.282 1.00 59.72 309 ASN A C 1
ATOM 2547 O O . ASN A 1 309 ? 17.996 -21.603 -38.059 1.00 59.72 309 ASN A O 1
ATOM 2551 N N . TRP A 1 310 ? 19.180 -21.275 -39.942 1.00 66.50 310 TRP A N 1
ATOM 2552 C CA . TRP A 1 310 ? 20.317 -20.598 -39.314 1.00 66.50 310 TRP A CA 1
ATOM 2553 C C . TRP A 1 310 ? 20.647 -19.257 -39.982 1.00 66.50 310 TRP A C 1
ATOM 2555 O O . TRP A 1 310 ? 20.518 -19.073 -41.184 1.00 66.50 310 TRP A O 1
ATOM 2565 N N . SER A 1 311 ? 21.079 -18.301 -39.173 1.00 58.62 311 SER A N 1
ATOM 2566 C CA . SER A 1 311 ? 21.418 -16.932 -39.530 1.00 58.62 311 SER A CA 1
ATOM 2567 C C . SER A 1 311 ? 22.682 -16.476 -38.798 1.00 58.62 311 SER A C 1
ATOM 2569 O O . SER A 1 311 ? 23.322 -17.214 -38.029 1.00 58.62 311 SER A O 1
ATOM 2571 N N . GLY A 1 312 ? 23.052 -15.227 -39.062 1.00 56.06 312 GLY A N 1
ATOM 2572 C CA . GLY A 1 312 ? 24.267 -14.614 -38.558 1.00 56.06 312 GLY A CA 1
ATOM 2573 C C . GLY A 1 312 ? 25.496 -14.978 -39.399 1.00 56.06 312 GLY A C 1
ATOM 2574 O O . GLY A 1 312 ? 25.457 -15.890 -40.223 1.00 56.06 312 GLY A O 1
ATOM 2575 N N . PRO A 1 313 ? 26.624 -14.296 -39.161 1.00 56.81 313 PRO A N 1
ATOM 2576 C CA . PRO A 1 313 ? 27.824 -14.353 -40.006 1.00 56.81 313 PRO A CA 1
ATOM 2577 C C . PRO A 1 313 ? 28.485 -15.740 -40.084 1.00 56.81 313 PRO A C 1
ATOM 2579 O O . PRO A 1 313 ? 29.282 -15.990 -40.977 1.00 56.81 313 PRO A O 1
ATOM 2582 N N . PHE A 1 314 ? 28.166 -16.645 -39.151 1.00 70.81 314 PHE A N 1
ATOM 2583 C CA . PHE A 1 314 ? 28.737 -17.995 -39.070 1.00 70.81 314 PHE A CA 1
ATOM 2584 C C . PHE A 1 314 ? 27.672 -19.098 -38.990 1.00 70.81 314 PHE A C 1
ATOM 2586 O O . PHE A 1 314 ? 27.995 -20.230 -38.627 1.00 70.81 314 PHE A O 1
ATOM 2593 N N . CYS A 1 315 ? 26.404 -18.787 -39.281 1.00 70.12 315 CYS A N 1
ATOM 2594 C CA . CYS A 1 315 ? 25.280 -19.730 -39.188 1.00 70.12 315 CYS A CA 1
ATOM 2595 C C . CYS A 1 315 ? 25.123 -20.363 -37.794 1.00 70.12 315 CYS A C 1
ATOM 2597 O O . CYS A 1 315 ? 24.806 -21.543 -37.649 1.00 70.12 315 CYS A O 1
ATOM 2599 N N . THR A 1 316 ? 25.396 -19.584 -36.746 1.00 71.00 316 THR A N 1
ATOM 2600 C CA . THR A 1 316 ? 25.324 -20.015 -35.339 1.00 71.00 316 THR A CA 1
ATOM 2601 C C . THR A 1 316 ? 24.068 -19.529 -34.626 1.00 71.00 316 THR A C 1
ATOM 2603 O O . THR A 1 316 ? 23.797 -19.974 -33.512 1.00 71.00 316 THR A O 1
ATOM 2606 N N . GLN A 1 317 ? 23.307 -18.624 -35.239 1.00 59.81 317 GLN A N 1
ATOM 2607 C CA . GLN A 1 317 ? 22.079 -18.077 -34.673 1.00 59.81 317 GLN A CA 1
ATOM 2608 C C . GLN A 1 317 ? 20.886 -18.757 -35.345 1.00 59.81 317 GLN A C 1
ATOM 2610 O O . GLN A 1 317 ? 20.916 -18.918 -36.555 1.00 59.81 317 GLN A O 1
ATOM 2615 N N . PRO A 1 318 ? 19.852 -19.203 -34.624 1.00 53.84 318 PRO A N 1
ATOM 2616 C CA . PRO A 1 318 ? 18.636 -19.669 -35.278 1.00 53.84 318 PRO A CA 1
ATOM 2617 C C . PRO A 1 318 ? 17.937 -18.482 -35.953 1.00 53.84 318 PRO A C 1
ATOM 2619 O O . PRO A 1 318 ? 17.859 -17.399 -35.366 1.00 53.84 318 PRO A O 1
ATOM 2622 N N . VAL A 1 319 ? 17.417 -18.679 -37.165 1.00 52.88 319 VAL A N 1
ATOM 2623 C CA . VAL A 1 319 ? 16.613 -17.650 -37.840 1.00 52.88 319 VAL A CA 1
ATOM 2624 C C . VAL A 1 319 ? 15.360 -17.392 -36.999 1.00 52.88 319 VAL A C 1
ATOM 2626 O O . VAL A 1 319 ? 14.551 -18.291 -36.771 1.00 52.88 319 VAL A O 1
ATOM 2629 N N . ILE A 1 320 ? 15.210 -16.160 -36.504 1.00 54.88 320 ILE A N 1
ATOM 2630 C CA . ILE A 1 320 ? 13.958 -15.679 -35.912 1.00 54.88 320 ILE A CA 1
ATOM 2631 C C . ILE A 1 320 ? 13.195 -15.006 -37.048 1.00 54.88 320 ILE A C 1
ATOM 2633 O O . ILE A 1 320 ? 13.251 -13.788 -37.212 1.00 54.88 320 ILE A O 1
ATOM 2637 N N . ASP A 1 321 ? 12.551 -15.821 -37.878 1.00 51.50 321 ASP A N 1
ATOM 2638 C CA . ASP A 1 321 ? 11.743 -15.308 -38.976 1.00 51.50 321 ASP A CA 1
ATOM 2639 C C . ASP A 1 321 ? 10.531 -14.556 -38.441 1.00 51.50 321 ASP A C 1
ATOM 2641 O O . ASP A 1 321 ? 9.934 -14.912 -37.414 1.00 51.50 321 ASP A O 1
ATOM 2645 N N . CYS A 1 322 ? 10.109 -13.554 -39.210 1.00 54.62 322 CYS A N 1
ATOM 2646 C CA . CYS A 1 322 ? 8.738 -13.073 -39.193 1.00 54.62 322 CYS A CA 1
ATOM 2647 C C . CYS A 1 322 ? 7.835 -14.220 -39.723 1.00 54.62 322 CYS A C 1
ATOM 2649 O O . CYS A 1 322 ? 7.332 -14.153 -40.835 1.00 54.62 322 CYS A O 1
ATOM 2651 N N . ILE A 1 323 ? 7.660 -15.276 -38.915 1.00 53.19 323 ILE A N 1
ATOM 2652 C CA . ILE A 1 323 ? 6.975 -16.553 -39.191 1.00 53.19 323 ILE A CA 1
ATOM 2653 C C . ILE A 1 323 ? 7.721 -17.474 -40.181 1.00 53.19 323 ILE A C 1
ATOM 2655 O O . ILE A 1 323 ? 7.800 -17.184 -41.367 1.00 53.19 323 ILE A O 1
ATOM 2659 N N . SER A 1 324 ? 8.129 -18.665 -39.720 1.00 43.75 324 SER A N 1
ATOM 2660 C CA . SER A 1 324 ? 8.235 -19.848 -40.589 1.00 43.75 324 SER A CA 1
ATOM 2661 C C . SER A 1 324 ? 7.412 -21.009 -40.016 1.00 43.75 324 SER A C 1
ATOM 2663 O O . SER A 1 324 ? 7.302 -21.193 -38.800 1.00 43.75 324 SER A O 1
ATOM 2665 N N . GLU A 1 325 ? 6.749 -21.748 -40.908 1.00 48.94 325 GLU A N 1
ATOM 2666 C CA . GLU A 1 325 ? 5.685 -22.737 -40.664 1.00 48.94 325 GLU A CA 1
ATOM 2667 C C . GLU A 1 325 ? 6.157 -24.052 -40.011 1.00 48.94 325 GLU A C 1
ATOM 2669 O O . GLU A 1 325 ? 5.627 -25.125 -40.290 1.00 48.94 325 GLU A O 1
ATOM 2674 N N . ASN A 1 326 ? 7.151 -24.020 -39.122 1.00 45.47 326 ASN A N 1
ATOM 2675 C CA . ASN A 1 326 ? 7.641 -25.239 -38.487 1.00 45.47 326 ASN A CA 1
ATOM 2676 C C . ASN A 1 326 ? 6.954 -25.473 -37.128 1.00 45.47 326 ASN A C 1
ATOM 2678 O O . ASN A 1 326 ? 7.353 -24.932 -36.092 1.00 45.47 326 ASN A O 1
ATOM 2682 N N . GLU A 1 327 ? 5.903 -26.304 -37.126 1.00 51.16 327 GLU A N 1
ATOM 2683 C CA . GLU A 1 327 ? 5.058 -26.619 -35.956 1.00 51.16 327 GLU A CA 1
ATOM 2684 C C . GLU A 1 327 ? 5.842 -27.091 -34.722 1.00 51.16 327 GLU A C 1
ATOM 2686 O O . GLU A 1 327 ? 5.410 -26.880 -33.587 1.00 51.16 327 GLU A O 1
ATOM 2691 N N . LYS A 1 328 ? 7.036 -27.661 -34.912 1.00 44.94 328 LYS A N 1
ATOM 2692 C CA . LYS A 1 328 ? 7.856 -28.197 -33.820 1.00 44.94 328 LYS A CA 1
ATOM 2693 C C . LYS A 1 328 ? 8.386 -27.125 -32.853 1.00 44.94 328 LYS A C 1
ATOM 2695 O O . LYS A 1 328 ? 8.671 -27.448 -31.702 1.00 44.94 328 LYS A O 1
ATOM 2700 N N . TYR A 1 329 ? 8.479 -25.859 -33.273 1.00 46.38 329 TYR A N 1
ATOM 2701 C CA . TYR A 1 329 ? 8.978 -24.751 -32.440 1.00 46.38 329 TYR A CA 1
ATOM 2702 C C . TYR A 1 329 ? 7.880 -23.824 -31.891 1.00 46.38 329 TYR A C 1
ATOM 2704 O O . TYR A 1 329 ? 8.183 -22.917 -31.111 1.00 46.38 329 TYR A O 1
ATOM 2712 N N . ARG A 1 330 ? 6.601 -24.068 -32.222 1.00 44.59 330 ARG A N 1
ATOM 2713 C CA . ARG A 1 330 ? 5.475 -23.189 -31.849 1.00 44.59 330 ARG A CA 1
ATOM 2714 C C . ARG A 1 330 ? 5.255 -23.036 -30.340 1.00 44.59 330 ARG A C 1
ATOM 2716 O O . ARG A 1 330 ? 4.837 -21.967 -29.899 1.00 44.59 330 ARG A O 1
ATOM 2723 N N . LEU A 1 331 ? 5.538 -24.065 -29.534 1.00 45.75 331 LEU A N 1
ATOM 2724 C CA . LEU A 1 331 ? 5.206 -24.036 -28.100 1.00 45.75 331 LEU A CA 1
ATOM 2725 C C . LEU A 1 331 ? 6.205 -23.265 -27.219 1.00 45.75 331 LEU A C 1
ATOM 2727 O O . LEU A 1 331 ? 5.823 -22.832 -26.134 1.00 45.75 331 LEU A O 1
ATOM 2731 N N . SER A 1 332 ? 7.450 -23.047 -27.655 1.00 47.19 332 SER A N 1
ATOM 2732 C CA . SER A 1 332 ? 8.451 -22.305 -26.864 1.00 47.19 332 SER A CA 1
ATOM 2733 C C . SER A 1 332 ? 8.560 -20.821 -27.241 1.00 47.19 332 SER A C 1
ATOM 2735 O O . SER A 1 332 ? 8.988 -20.011 -26.421 1.00 47.19 332 SER A O 1
ATOM 2737 N N . THR A 1 333 ? 8.123 -20.436 -28.445 1.00 45.62 333 THR A N 1
ATOM 2738 C CA . THR A 1 333 ? 8.264 -19.072 -28.997 1.00 45.62 333 THR A CA 1
ATOM 2739 C C . THR A 1 333 ? 6.973 -18.247 -29.011 1.00 45.62 333 THR A C 1
ATOM 2741 O O . THR A 1 333 ? 7.027 -17.046 -29.286 1.00 45.62 333 THR A O 1
ATOM 2744 N N . MET A 1 334 ? 5.823 -18.822 -28.634 1.00 41.66 334 MET A N 1
ATOM 2745 C CA . MET A 1 334 ? 4.521 -18.127 -28.594 1.00 41.66 334 MET A CA 1
ATOM 2746 C C . MET A 1 334 ? 4.494 -16.875 -27.696 1.00 41.66 334 MET A C 1
ATOM 2748 O O . MET A 1 334 ? 3.692 -15.972 -27.918 1.00 41.66 334 MET A O 1
ATOM 2752 N N . ARG A 1 335 ? 5.375 -16.781 -26.688 1.00 43.28 335 ARG A N 1
ATOM 2753 C CA . ARG A 1 335 ? 5.477 -15.590 -25.822 1.00 43.28 335 ARG A CA 1
ATOM 2754 C C . ARG A 1 335 ? 6.370 -14.477 -26.384 1.00 43.28 335 ARG A C 1
ATOM 2756 O O . ARG A 1 335 ? 6.208 -13.338 -25.956 1.00 43.28 335 ARG A O 1
ATOM 2763 N N . LEU A 1 336 ? 7.276 -14.777 -27.321 1.00 44.25 336 LEU A N 1
ATOM 2764 C CA . LEU A 1 336 ? 8.220 -13.800 -27.890 1.00 44.25 336 LEU A CA 1
ATOM 2765 C C . LEU A 1 336 ? 7.789 -13.240 -29.255 1.00 44.25 336 LEU A C 1
ATOM 2767 O O . LEU A 1 336 ? 8.136 -12.111 -29.583 1.00 44.25 336 LEU A O 1
ATOM 2771 N N . THR A 1 337 ? 7.023 -13.990 -30.043 1.00 45.66 337 THR A N 1
ATOM 2772 C CA . THR A 1 337 ? 6.710 -13.631 -31.441 1.00 45.66 337 THR A CA 1
ATOM 2773 C C . THR A 1 337 ? 5.567 -12.627 -31.592 1.00 45.66 337 THR A C 1
ATOM 2775 O O . THR A 1 337 ? 5.541 -11.885 -32.566 1.00 45.66 337 THR A O 1
ATOM 2778 N N . ASN A 1 338 ? 4.680 -12.493 -30.602 1.00 46.31 338 ASN A N 1
ATOM 2779 C CA . ASN A 1 338 ? 3.578 -11.522 -30.651 1.00 46.31 338 ASN A CA 1
ATOM 2780 C C . ASN A 1 338 ? 3.980 -10.090 -30.216 1.00 46.31 338 ASN A C 1
ATOM 2782 O O . ASN A 1 338 ? 3.119 -9.289 -29.861 1.00 46.31 338 ASN A O 1
ATOM 2786 N N . ARG A 1 339 ? 5.286 -9.780 -30.130 1.00 54.69 339 ARG A N 1
ATOM 2787 C CA . ARG A 1 339 ? 5.791 -8.512 -29.561 1.00 54.69 339 ARG A CA 1
ATOM 2788 C C . ARG A 1 339 ? 6.986 -7.884 -30.278 1.00 54.69 339 ARG A C 1
ATOM 2790 O O . ARG A 1 339 ? 7.507 -6.901 -29.762 1.00 54.69 339 ARG A O 1
ATOM 2797 N N . PHE A 1 340 ? 7.452 -8.417 -31.409 1.00 67.88 340 PHE A N 1
ATOM 2798 C CA . PHE A 1 340 ? 8.592 -7.783 -32.078 1.00 67.88 340 PHE A CA 1
ATOM 2799 C C . PHE A 1 340 ? 8.189 -6.428 -32.671 1.00 67.88 340 PHE A C 1
ATOM 2801 O O . PHE A 1 340 ? 8.789 -5.418 -32.337 1.00 67.88 340 PHE A O 1
ATOM 2808 N N . CYS A 1 341 ? 7.109 -6.382 -33.452 1.00 69.31 341 CYS A N 1
ATOM 2809 C CA . CYS A 1 341 ? 6.526 -5.130 -33.929 1.00 69.31 341 CYS A CA 1
ATOM 2810 C C . CYS A 1 341 ? 5.222 -4.843 -33.192 1.00 69.31 341 CYS A C 1
ATOM 2812 O O . CYS A 1 341 ? 4.301 -5.658 -33.187 1.00 69.31 341 CYS A O 1
ATOM 2814 N N . LEU A 1 342 ? 5.161 -3.694 -32.530 1.00 71.44 342 LEU A N 1
ATOM 2815 C CA . LEU A 1 342 ? 4.031 -3.248 -31.727 1.00 71.44 342 LEU A CA 1
ATOM 2816 C C . LEU A 1 342 ? 3.031 -2.464 -32.581 1.00 71.44 342 LEU A C 1
ATOM 2818 O O . LEU A 1 342 ? 3.320 -2.061 -33.705 1.00 71.44 342 LEU A O 1
ATOM 2822 N N . ASN A 1 343 ? 1.834 -2.249 -32.035 1.00 77.25 343 ASN A N 1
ATOM 2823 C CA . ASN A 1 343 ? 0.831 -1.325 -32.575 1.00 77.25 343 ASN A CA 1
ATOM 2824 C C . ASN A 1 343 ? 0.482 -1.534 -34.061 1.00 77.25 343 ASN A C 1
ATOM 2826 O O . ASN A 1 343 ? 0.267 -0.576 -34.796 1.00 77.25 343 ASN A O 1
ATOM 2830 N N . GLY A 1 344 ? 0.428 -2.794 -34.504 1.00 70.25 344 GLY A N 1
ATOM 2831 C CA . GLY A 1 344 ? 0.123 -3.144 -35.895 1.00 70.25 344 GLY A CA 1
ATOM 2832 C C . GLY A 1 344 ? 1.301 -2.975 -36.860 1.00 70.25 344 GLY A C 1
ATOM 2833 O O . GLY A 1 344 ? 1.095 -2.985 -38.071 1.00 70.25 344 GLY A O 1
ATOM 2834 N N . GLY A 1 345 ? 2.522 -2.814 -36.343 1.00 74.06 345 GLY A N 1
ATOM 2835 C CA . GLY A 1 345 ? 3.745 -2.824 -37.135 1.00 74.06 345 GLY A CA 1
ATOM 2836 C C . GLY A 1 345 ? 3.970 -4.162 -37.832 1.00 74.06 345 GLY A C 1
ATOM 2837 O O . GLY A 1 345 ? 3.776 -5.228 -37.248 1.00 74.06 345 GLY A O 1
ATOM 2838 N N . VAL A 1 346 ? 4.404 -4.099 -39.087 1.00 72.81 346 VAL A N 1
ATOM 2839 C CA . VAL A 1 346 ? 4.698 -5.279 -39.903 1.00 72.81 346 VAL A CA 1
ATOM 2840 C C . VAL A 1 346 ? 6.193 -5.559 -39.840 1.00 72.81 346 VAL A C 1
ATOM 2842 O O . VAL A 1 346 ? 7.006 -4.699 -40.169 1.00 72.81 346 VAL A O 1
ATOM 2845 N N . CYS A 1 347 ? 6.554 -6.766 -39.415 1.00 68.00 347 CYS A N 1
ATOM 2846 C CA . CYS A 1 347 ? 7.932 -7.249 -39.407 1.00 68.00 347 CYS A CA 1
ATOM 2847 C C . CYS A 1 347 ? 8.392 -7.487 -40.853 1.00 68.00 347 CYS A C 1
ATOM 2849 O O . CYS A 1 347 ? 7.760 -8.248 -41.583 1.00 68.00 347 CYS A O 1
ATOM 2851 N N . ILE A 1 348 ? 9.456 -6.807 -41.274 1.00 63.62 348 ILE A N 1
ATOM 2852 C CA . ILE A 1 348 ? 10.056 -6.897 -42.608 1.00 63.62 348 ILE A CA 1
ATOM 2853 C C . ILE A 1 348 ? 11.556 -7.186 -42.492 1.00 63.62 348 ILE A C 1
ATOM 2855 O O . ILE A 1 348 ? 12.220 -6.727 -41.562 1.00 63.62 348 ILE A O 1
ATOM 2859 N N . ILE A 1 349 ? 12.103 -7.924 -43.454 1.00 55.47 349 ILE A N 1
ATOM 2860 C CA . ILE A 1 349 ? 13.539 -8.212 -43.559 1.00 55.47 349 ILE A CA 1
ATOM 2861 C C . ILE A 1 349 ? 14.081 -7.401 -44.739 1.00 55.47 349 ILE A C 1
ATOM 2863 O O . ILE A 1 349 ? 13.532 -7.462 -45.839 1.00 55.47 349 ILE A O 1
ATOM 2867 N N . HIS A 1 350 ? 15.125 -6.599 -44.518 1.00 46.78 350 HIS A N 1
ATOM 2868 C CA . HIS A 1 350 ? 15.736 -5.825 -45.597 1.00 46.78 350 HIS A CA 1
ATOM 2869 C C . HIS A 1 350 ? 16.734 -6.693 -46.384 1.00 46.78 350 HIS A C 1
ATOM 2871 O O . HIS A 1 350 ? 17.578 -7.343 -45.773 1.00 46.78 350 HIS A O 1
ATOM 2877 N N . PRO A 1 351 ? 16.728 -6.647 -47.730 1.00 40.66 351 PRO A N 1
ATOM 2878 C CA . PRO A 1 351 ? 17.548 -7.527 -48.573 1.00 40.66 351 PRO A CA 1
ATOM 2879 C C . PRO A 1 351 ? 19.072 -7.294 -48.489 1.00 40.66 351 PRO A C 1
ATOM 2881 O O . PRO A 1 351 ? 19.821 -7.988 -49.162 1.00 40.66 351 PRO A O 1
ATOM 2884 N N . GLY A 1 352 ? 19.546 -6.343 -47.672 1.00 44.44 352 GLY A N 1
ATOM 2885 C CA . GLY A 1 352 ? 20.975 -6.059 -47.460 1.00 44.44 352 GLY A CA 1
ATOM 2886 C C . GLY A 1 352 ? 21.461 -6.205 -46.012 1.00 44.44 352 GLY A C 1
ATOM 2887 O O . GLY A 1 352 ? 22.634 -5.974 -45.741 1.00 44.44 352 GLY A O 1
ATOM 2888 N N . ASN A 1 353 ? 20.583 -6.543 -45.065 1.00 46.75 353 ASN A N 1
ATOM 2889 C CA . ASN A 1 353 ? 20.967 -6.878 -43.695 1.00 46.75 353 ASN A CA 1
ATOM 2890 C C . ASN A 1 353 ? 19.895 -7.816 -43.136 1.00 46.75 353 ASN A C 1
ATOM 2892 O O . ASN A 1 353 ? 18.736 -7.419 -43.023 1.00 46.75 353 ASN A O 1
ATOM 2896 N N . SER A 1 354 ? 20.283 -9.035 -42.767 1.00 51.00 354 SER A N 1
ATOM 2897 C CA . SER A 1 354 ? 19.426 -10.108 -42.240 1.00 51.00 354 SER A CA 1
ATOM 2898 C C . SER A 1 354 ? 18.777 -9.791 -40.877 1.00 51.00 354 SER A C 1
ATOM 2900 O O . SER A 1 354 ? 18.344 -10.694 -40.165 1.00 51.00 354 SER A O 1
ATOM 2902 N N . SER A 1 355 ? 18.728 -8.515 -40.487 1.00 49.94 355 SER A N 1
ATOM 2903 C CA . SER A 1 355 ? 18.109 -8.017 -39.265 1.00 49.94 355 SER A CA 1
ATOM 2904 C C . SER A 1 355 ? 16.622 -7.700 -39.502 1.00 49.94 355 SER A C 1
ATOM 2906 O O . SER A 1 355 ? 16.312 -6.876 -40.371 1.00 49.94 355 SER A O 1
ATOM 2908 N N . PRO A 1 356 ? 15.691 -8.285 -38.726 1.00 60.34 356 PRO A N 1
ATOM 2909 C CA . PRO A 1 356 ? 14.274 -7.951 -38.817 1.00 60.34 356 PRO A CA 1
ATOM 2910 C C . PRO A 1 356 ? 14.032 -6.510 -38.345 1.00 60.34 356 PRO A C 1
ATOM 2912 O O . PRO A 1 356 ? 14.581 -6.068 -37.334 1.00 60.34 356 PRO A O 1
ATOM 2915 N N . ARG A 1 357 ? 13.197 -5.766 -39.073 1.00 64.44 357 ARG A N 1
ATOM 2916 C CA . ARG A 1 357 ? 12.799 -4.388 -38.756 1.00 64.44 357 ARG A CA 1
ATOM 2917 C C . ARG A 1 357 ? 11.283 -4.252 -38.802 1.00 64.44 357 ARG A C 1
ATOM 2919 O O . ARG A 1 357 ? 10.623 -4.924 -39.583 1.00 64.44 357 ARG A O 1
ATOM 2926 N N . CYS A 1 358 ? 10.730 -3.340 -38.013 1.00 74.50 358 CYS A N 1
ATOM 2927 C CA . CYS A 1 358 ? 9.314 -3.016 -38.082 1.00 74.50 358 CYS A CA 1
ATOM 2928 C C . CYS A 1 358 ? 9.027 -1.884 -39.074 1.00 74.50 358 CYS A C 1
ATOM 2930 O O . CYS A 1 358 ? 9.638 -0.816 -39.027 1.00 74.50 358 CYS A O 1
ATOM 2932 N N . SER A 1 359 ? 8.072 -2.126 -39.966 1.00 78.44 359 SER A N 1
ATOM 2933 C CA . SER A 1 359 ? 7.397 -1.102 -40.756 1.00 78.44 359 SER A CA 1
ATOM 2934 C C . SER A 1 359 ? 6.176 -0.623 -39.978 1.00 78.44 359 SER A C 1
ATOM 2936 O O . SER A 1 359 ? 5.250 -1.399 -39.729 1.00 78.44 359 SER A O 1
ATOM 2938 N N . CYS A 1 360 ? 6.197 0.634 -39.540 1.00 80.44 360 CYS A N 1
ATOM 2939 C CA . CYS A 1 360 ? 5.196 1.170 -38.622 1.00 80.44 360 CYS A CA 1
ATOM 2940 C C . CYS A 1 360 ? 4.019 1.824 -39.350 1.00 80.44 360 CYS A C 1
ATOM 2942 O O . CYS A 1 360 ? 4.229 2.509 -40.355 1.00 80.44 360 CYS A O 1
ATOM 2944 N N . PRO A 1 361 ? 2.785 1.678 -38.831 1.00 84.12 361 PRO A N 1
ATOM 2945 C CA . PRO A 1 361 ? 1.640 2.428 -39.325 1.00 84.12 361 PRO A CA 1
ATOM 2946 C C . PRO A 1 361 ? 1.861 3.944 -39.195 1.00 84.12 361 PRO A C 1
ATOM 2948 O O . PRO A 1 361 ? 2.664 4.376 -38.368 1.00 84.12 361 PRO A O 1
ATOM 2951 N N . PRO A 1 362 ? 1.124 4.780 -39.951 1.00 78.69 362 PRO A N 1
ATOM 2952 C CA . PRO A 1 362 ? 1.360 6.225 -40.021 1.00 78.69 362 PRO A CA 1
ATOM 2953 C C . PRO A 1 362 ? 1.394 6.935 -38.663 1.00 78.69 362 PRO A C 1
ATOM 2955 O O . PRO A 1 362 ? 2.177 7.868 -38.494 1.00 78.69 362 PRO A O 1
ATOM 2958 N N . GLU A 1 363 ? 0.598 6.466 -37.698 1.00 75.75 363 GLU A N 1
ATOM 2959 C CA . GLU A 1 363 ? 0.482 7.021 -36.342 1.00 75.75 363 GLU A CA 1
ATOM 2960 C C . GLU A 1 363 ? 1.588 6.577 -35.377 1.00 75.75 363 GLU A C 1
ATOM 2962 O O . GLU A 1 363 ? 1.663 7.085 -34.258 1.00 75.75 363 GLU A O 1
ATOM 2967 N N . TRP A 1 364 ? 2.460 5.662 -35.798 1.00 80.50 364 TRP A N 1
ATOM 2968 C CA . TRP A 1 364 ? 3.479 5.052 -34.955 1.00 80.50 364 TRP A CA 1
ATOM 2969 C C . TRP A 1 364 ? 4.881 5.212 -35.551 1.00 80.50 364 TRP A C 1
ATOM 2971 O O . TRP A 1 364 ? 5.067 5.366 -36.760 1.00 80.50 364 TRP A O 1
ATOM 2981 N N . ASP A 1 365 ? 5.875 5.230 -34.676 1.00 76.50 365 ASP A N 1
ATOM 2982 C CA . ASP A 1 365 ? 7.297 5.345 -34.987 1.00 76.50 365 ASP A CA 1
ATOM 2983 C C . ASP A 1 365 ? 8.121 4.526 -33.985 1.00 76.50 365 ASP A C 1
ATOM 2985 O O . ASP A 1 365 ? 7.578 3.941 -33.047 1.00 76.50 365 ASP A O 1
ATOM 2989 N N . GLY A 1 366 ? 9.438 4.519 -34.145 1.00 64.50 366 GLY A N 1
ATOM 2990 C CA . GLY A 1 366 ? 10.350 3.748 -33.306 1.00 64.50 366 GLY A CA 1
ATOM 2991 C C . GLY A 1 366 ? 10.750 2.428 -33.952 1.00 64.50 366 GLY A C 1
ATOM 2992 O O . GLY A 1 366 ? 10.207 2.009 -34.974 1.00 64.50 366 GLY A O 1
ATOM 2993 N N . TYR A 1 367 ? 11.759 1.781 -33.372 1.00 64.06 367 TYR A N 1
ATOM 2994 C CA . TYR A 1 367 ? 12.348 0.576 -33.957 1.00 64.06 367 TYR A CA 1
ATOM 2995 C C . TYR A 1 367 ? 11.374 -0.615 -33.928 1.00 64.06 367 TYR A C 1
ATOM 2997 O O . TYR A 1 367 ? 11.399 -1.456 -34.826 1.00 64.06 367 TYR A O 1
ATOM 3005 N N . PHE A 1 368 ? 10.473 -0.627 -32.944 1.00 72.06 368 PHE A N 1
ATOM 3006 C CA . PHE A 1 368 ? 9.423 -1.619 -32.744 1.00 72.06 368 PHE A CA 1
ATOM 3007 C C . PHE A 1 368 ? 8.014 -1.027 -32.912 1.00 72.06 368 PHE A C 1
ATOM 3009 O O . PHE A 1 368 ? 7.044 -1.667 -32.518 1.00 72.06 368 PHE A O 1
ATOM 3016 N N . CYS A 1 369 ? 7.863 0.174 -33.483 1.00 78.06 369 CYS A N 1
ATOM 3017 C CA . CYS A 1 369 ? 6.587 0.902 -33.582 1.00 78.06 369 CYS A CA 1
ATOM 3018 C C . CYS A 1 369 ? 5.959 1.282 -32.232 1.00 78.06 369 CYS A C 1
ATOM 3020 O O . CYS A 1 369 ? 4.738 1.335 -32.083 1.00 78.06 369 CYS A O 1
ATOM 3022 N N . GLU A 1 370 ? 6.790 1.530 -31.226 1.00 77.00 370 GLU A N 1
ATOM 3023 C CA . GLU A 1 370 ? 6.406 1.825 -29.849 1.00 77.00 370 GLU A CA 1
ATOM 3024 C C . GLU A 1 370 ? 6.036 3.296 -29.588 1.00 77.00 370 GLU A C 1
ATOM 3026 O O . GLU A 1 370 ? 5.400 3.601 -28.578 1.00 77.00 370 GLU A O 1
ATOM 3031 N N . LEU A 1 371 ? 6.421 4.216 -30.475 1.00 70.94 371 LEU A N 1
ATOM 3032 C CA . LEU A 1 371 ? 6.252 5.657 -30.290 1.00 70.94 371 LEU A CA 1
ATOM 3033 C C . LEU A 1 371 ? 4.990 6.144 -31.002 1.00 70.94 371 LEU A C 1
ATOM 3035 O O . LEU A 1 371 ? 4.887 6.037 -32.217 1.00 70.94 371 LEU A O 1
ATOM 3039 N N . ASN A 1 372 ? 4.038 6.722 -30.270 1.00 76.44 372 ASN A N 1
ATOM 3040 C CA . ASN A 1 372 ? 2.828 7.295 -30.863 1.00 76.44 372 ASN A CA 1
ATOM 3041 C C . ASN A 1 372 ? 3.082 8.738 -31.339 1.00 76.44 372 ASN A C 1
ATOM 3043 O O . ASN A 1 372 ? 3.414 9.610 -30.533 1.00 76.44 372 ASN A O 1
ATOM 3047 N N . LYS A 1 373 ? 2.864 9.021 -32.627 1.00 67.94 373 LYS A N 1
ATOM 3048 C CA . LYS A 1 373 ? 3.030 10.360 -33.220 1.00 67.94 373 LYS A CA 1
ATOM 3049 C C . LYS A 1 373 ? 1.932 11.356 -32.811 1.00 67.94 373 LYS A C 1
ATOM 3051 O O . LYS A 1 373 ? 2.129 12.559 -32.942 1.00 67.94 373 LYS A O 1
ATOM 3056 N N . SER A 1 374 ? 0.789 10.892 -32.296 1.00 59.84 374 SER A N 1
ATOM 3057 C CA . SER A 1 374 ? -0.393 11.720 -31.977 1.00 59.84 374 SER A CA 1
ATOM 3058 C C . SER A 1 374 ? -0.340 12.459 -30.631 1.00 59.84 374 SER A C 1
ATOM 3060 O O . SER A 1 374 ? -1.165 13.348 -30.390 1.00 59.84 374 SER A O 1
ATOM 3062 N N . TRP A 1 375 ? 0.615 12.137 -29.747 1.00 50.22 375 TRP A N 1
ATOM 3063 C CA . TRP A 1 375 ? 0.641 12.645 -28.364 1.00 50.22 375 TRP A CA 1
ATOM 3064 C C . TRP A 1 375 ? 0.855 14.164 -28.241 1.00 50.22 375 TRP A C 1
ATOM 3066 O O . TRP A 1 375 ? 0.561 14.741 -27.195 1.00 50.22 375 TRP A O 1
ATOM 3076 N N . SER A 1 376 ? 1.289 14.831 -29.311 1.00 49.09 376 SER A N 1
ATOM 3077 C CA . SER A 1 376 ? 1.438 16.290 -29.386 1.00 49.09 376 SER A CA 1
ATOM 3078 C C . SER A 1 376 ? 0.242 17.010 -30.029 1.00 49.09 376 SER A C 1
ATOM 3080 O O . SER A 1 376 ? 0.025 18.184 -29.738 1.00 49.09 376 SER A O 1
ATOM 3082 N N . ALA A 1 377 ? -0.572 16.334 -30.848 1.00 49.44 377 ALA A N 1
ATOM 3083 C CA . ALA A 1 377 ? -1.656 16.969 -31.607 1.00 49.44 377 ALA A CA 1
ATOM 3084 C C . ALA A 1 377 ? -3.057 16.693 -31.027 1.00 49.44 377 ALA A C 1
ATOM 3086 O O . ALA A 1 377 ? -3.873 17.608 -30.914 1.00 49.44 377 ALA A O 1
ATOM 3087 N N . GLY A 1 378 ? -3.346 15.459 -30.593 1.00 50.03 378 GLY A N 1
ATOM 3088 C CA . GLY A 1 378 ? -4.709 15.040 -30.223 1.00 50.03 378 GLY A CA 1
ATOM 3089 C C . GLY A 1 378 ? -5.278 15.720 -28.971 1.00 50.03 378 GLY A C 1
ATOM 3090 O O . GLY A 1 378 ? -6.484 15.956 -28.879 1.00 50.03 378 GLY A O 1
ATOM 3091 N N . ARG A 1 379 ? -4.416 16.113 -28.022 1.00 51.09 379 ARG A N 1
ATOM 3092 C CA . ARG A 1 379 ? -4.848 16.765 -26.773 1.00 51.09 379 ARG A CA 1
ATOM 3093 C C . ARG A 1 379 ? -5.373 18.191 -27.012 1.00 51.09 379 ARG A C 1
ATOM 3095 O O . ARG A 1 379 ? -6.276 18.627 -26.306 1.00 51.09 379 ARG A O 1
ATOM 3102 N N . MET A 1 380 ? -4.867 18.886 -28.035 1.00 50.56 380 MET A N 1
ATOM 3103 C CA . MET A 1 380 ? -5.309 20.242 -28.390 1.00 50.56 380 MET A CA 1
ATOM 3104 C C . MET A 1 380 ? -6.670 20.241 -29.099 1.00 50.56 380 MET A C 1
ATOM 3106 O O . MET A 1 380 ? -7.519 21.078 -28.797 1.00 50.56 380 MET A O 1
ATOM 3110 N N . PHE A 1 381 ? -6.920 19.268 -29.983 1.00 53.94 381 PHE A N 1
ATOM 3111 C CA . PHE A 1 381 ? -8.188 19.177 -30.717 1.00 53.94 381 PHE A CA 1
ATOM 3112 C C . PHE A 1 381 ? -9.361 18.727 -29.835 1.00 53.94 381 PHE A C 1
ATOM 3114 O O . PHE A 1 381 ? -10.449 19.293 -29.942 1.00 53.94 381 PHE A O 1
ATOM 3121 N N . GLY A 1 382 ? -9.148 17.776 -28.918 1.00 55.72 382 GLY A N 1
ATOM 3122 C CA . GLY A 1 382 ? -10.205 17.297 -28.017 1.00 55.72 382 GLY A CA 1
ATOM 3123 C C . GLY A 1 382 ? -10.699 18.361 -27.028 1.00 55.72 382 GLY A C 1
ATOM 3124 O O . GLY A 1 382 ? -11.904 18.486 -26.795 1.00 55.72 382 GLY A O 1
ATOM 3125 N N . ILE A 1 383 ? -9.785 19.178 -26.492 1.00 61.69 383 ILE A N 1
ATOM 3126 C CA . ILE A 1 383 ? -10.129 20.280 -25.581 1.00 61.69 383 ILE A CA 1
ATOM 3127 C C . ILE A 1 383 ? -10.873 21.386 -26.343 1.00 61.69 383 ILE A C 1
ATOM 3129 O O . ILE A 1 383 ? -11.910 21.856 -25.878 1.00 61.69 383 ILE A O 1
ATOM 3133 N N . ALA A 1 384 ? -10.409 21.747 -27.544 1.00 63.12 384 ALA A N 1
ATOM 3134 C CA . ALA A 1 384 ? -11.058 22.766 -28.368 1.00 63.12 384 ALA A CA 1
ATOM 3135 C C . ALA A 1 384 ? -12.485 22.364 -28.782 1.00 63.12 384 ALA A C 1
ATOM 3137 O O . ALA A 1 384 ? -13.409 23.166 -28.655 1.00 63.12 384 ALA A O 1
ATOM 3138 N N . PHE A 1 385 ? -12.692 21.115 -29.211 1.00 70.06 385 PHE A N 1
ATOM 3139 C CA . PHE A 1 385 ? -14.012 20.633 -29.628 1.00 70.06 385 PHE A CA 1
ATOM 3140 C C . PHE A 1 385 ? -15.006 20.577 -28.458 1.00 70.06 385 PHE A C 1
ATOM 3142 O O . PHE A 1 385 ? -16.162 20.975 -28.602 1.00 70.06 385 PHE A O 1
ATOM 3149 N N . SER A 1 386 ? -14.537 20.168 -27.275 1.00 69.62 386 SER A N 1
ATOM 3150 C CA . SER A 1 386 ? -15.355 20.126 -26.056 1.00 69.62 386 SER A CA 1
ATOM 3151 C C . SER A 1 386 ? -15.796 21.526 -25.614 1.00 69.62 386 SER A C 1
ATOM 3153 O O . SER A 1 386 ? -16.959 21.727 -25.272 1.00 69.62 386 SER A O 1
ATOM 3155 N N . ILE A 1 387 ? -14.900 22.517 -25.684 1.00 76.12 387 ILE A N 1
ATOM 3156 C CA . ILE A 1 387 ? -15.221 23.914 -25.349 1.00 76.12 387 ILE A CA 1
ATOM 3157 C C . ILE A 1 387 ? -16.234 24.494 -26.347 1.00 76.12 387 ILE A C 1
ATOM 3159 O O . ILE A 1 387 ? -17.215 25.113 -25.935 1.00 76.12 387 ILE A O 1
ATOM 3163 N N . ILE A 1 388 ? -16.046 24.254 -27.649 1.00 77.50 388 ILE A N 1
ATOM 3164 C CA . ILE A 1 388 ? -16.958 24.740 -28.698 1.00 77.50 388 ILE A CA 1
ATOM 3165 C C . ILE A 1 388 ? -18.363 24.143 -28.530 1.00 77.50 388 ILE A C 1
ATOM 3167 O O . ILE A 1 388 ? -19.356 24.863 -28.639 1.00 77.50 388 ILE A O 1
ATOM 3171 N N . PHE A 1 389 ? -18.461 22.851 -28.211 1.00 78.88 389 PHE A N 1
ATOM 3172 C CA . PHE A 1 389 ? -19.745 22.180 -28.009 1.00 78.88 389 PHE A CA 1
ATOM 3173 C C . PHE A 1 389 ? -20.506 22.712 -26.782 1.00 78.88 389 PHE A C 1
ATOM 3175 O O . PHE A 1 389 ? -21.713 22.951 -26.857 1.00 78.88 389 PHE A O 1
ATOM 3182 N N . VAL A 1 390 ? -19.804 22.975 -25.673 1.00 79.44 390 VAL A N 1
ATOM 3183 C CA . VAL A 1 390 ? -20.405 23.572 -24.467 1.00 79.44 390 VAL A CA 1
ATOM 3184 C C . VAL A 1 390 ? -20.905 24.993 -24.741 1.00 79.44 390 VAL A C 1
ATOM 3186 O O . VAL A 1 390 ? -22.020 25.333 -24.348 1.00 79.44 390 VAL A O 1
ATOM 3189 N N . ILE A 1 391 ? -20.134 25.809 -25.468 1.00 79.62 391 ILE A N 1
ATOM 3190 C CA . ILE A 1 391 ? -20.554 27.166 -25.855 1.00 79.62 391 ILE A CA 1
ATOM 3191 C C . ILE A 1 391 ? -21.812 27.117 -26.733 1.00 79.62 391 ILE A C 1
ATOM 3193 O O . ILE A 1 391 ? -22.754 27.874 -26.499 1.00 79.62 391 ILE A O 1
ATOM 3197 N N . PHE A 1 392 ? -21.866 26.202 -27.706 1.00 84.44 392 PHE A N 1
ATOM 3198 C CA . PHE A 1 392 ? -23.036 26.032 -28.568 1.00 84.44 392 PHE A CA 1
ATOM 3199 C C . PHE A 1 392 ? -24.296 25.668 -27.766 1.00 84.44 392 PHE A C 1
ATOM 3201 O O . PHE A 1 392 ? -25.348 26.276 -27.967 1.00 84.44 392 PHE A O 1
ATOM 3208 N N . LEU A 1 393 ? -24.190 24.745 -26.804 1.00 79.31 393 LEU A N 1
ATOM 3209 C CA . LEU A 1 393 ? -25.311 24.374 -25.934 1.00 79.31 393 LEU A CA 1
ATOM 3210 C C . LEU A 1 393 ? -25.803 25.545 -25.074 1.00 79.31 393 LEU A C 1
ATOM 3212 O O . LEU A 1 393 ? -27.012 25.750 -24.966 1.00 79.31 393 LEU A O 1
ATOM 3216 N N . ILE A 1 394 ? -24.891 26.342 -24.508 1.00 79.44 394 ILE A N 1
ATOM 3217 C CA . ILE A 1 394 ? -25.249 27.531 -23.719 1.00 79.44 394 ILE A CA 1
ATOM 3218 C C . ILE A 1 394 ? -26.010 28.545 -24.582 1.00 79.44 394 ILE A C 1
ATOM 3220 O O . ILE A 1 394 ? -27.025 29.080 -24.137 1.00 79.44 394 ILE A O 1
ATOM 3224 N N . LEU A 1 395 ? -25.569 28.780 -25.822 1.00 81.50 395 LEU A N 1
ATOM 3225 C CA . LEU A 1 395 ? -26.233 29.707 -26.743 1.00 81.50 395 LEU A CA 1
ATOM 3226 C C . LEU A 1 395 ? -27.634 29.230 -27.139 1.00 81.50 395 LEU A C 1
ATOM 3228 O O . LEU A 1 395 ? -28.574 30.024 -27.125 1.00 81.50 395 LEU A O 1
ATOM 3232 N N . VAL A 1 396 ? -27.796 27.939 -27.442 1.00 81.06 396 VAL A N 1
ATOM 3233 C CA . VAL A 1 396 ? -29.104 27.357 -27.781 1.00 81.06 396 VAL A CA 1
ATOM 3234 C C . VAL A 1 396 ? -30.063 27.473 -26.596 1.00 81.06 396 VAL A C 1
ATOM 3236 O O . VAL A 1 396 ? -31.187 27.946 -26.758 1.00 81.06 396 VAL A O 1
ATOM 3239 N N . ILE A 1 397 ? -29.620 27.115 -25.388 1.00 76.81 397 ILE A N 1
ATOM 3240 C CA . ILE A 1 397 ? -30.446 27.211 -24.177 1.00 76.81 397 ILE A CA 1
ATOM 3241 C C . ILE A 1 397 ? -30.800 28.672 -23.875 1.00 76.81 397 ILE A C 1
ATOM 3243 O O . ILE A 1 397 ? -31.965 28.974 -23.613 1.00 76.81 397 ILE A O 1
ATOM 3247 N N . GLY A 1 398 ? -29.834 29.589 -23.970 1.00 74.69 398 GLY A N 1
ATOM 3248 C CA . GLY A 1 398 ? -30.063 31.023 -23.791 1.00 74.69 398 GLY A CA 1
ATOM 3249 C C . GLY A 1 398 ? -31.092 31.584 -24.776 1.00 74.69 398 GLY A C 1
ATOM 3250 O O . GLY A 1 398 ? -31.977 32.338 -24.373 1.00 74.69 398 GLY A O 1
ATOM 3251 N N . PHE A 1 399 ? -31.045 31.156 -26.041 1.00 81.38 399 PHE A N 1
ATOM 3252 C CA . PHE A 1 399 ? -32.026 31.536 -27.059 1.00 81.38 399 PHE A CA 1
ATOM 3253 C C . PHE A 1 399 ? -33.440 31.045 -26.718 1.00 81.38 399 PHE A C 1
ATOM 3255 O O . PHE A 1 399 ? -34.396 31.815 -26.807 1.00 81.38 399 PHE A O 1
ATOM 3262 N N . PHE A 1 400 ? -33.587 29.800 -26.254 1.00 71.50 400 PHE A N 1
ATOM 3263 C CA . PHE A 1 400 ? -34.887 29.273 -25.823 1.00 71.50 400 PHE A CA 1
ATOM 3264 C C . PHE A 1 400 ? -35.434 29.984 -24.576 1.00 71.50 400 PHE A C 1
ATOM 3266 O O . PHE A 1 400 ? -36.629 30.281 -24.518 1.00 71.50 400 PHE A O 1
ATOM 3273 N N . VAL A 1 401 ? -34.578 30.316 -23.605 1.00 71.25 401 VAL A N 1
ATOM 3274 C CA . VAL A 1 401 ? -34.970 31.105 -22.423 1.00 71.25 401 VAL A CA 1
ATOM 3275 C C . VAL A 1 401 ? -35.419 32.510 -22.830 1.00 71.25 401 VAL A C 1
ATOM 3277 O O . VAL A 1 401 ? -36.452 32.983 -22.355 1.00 71.25 401 VAL A O 1
ATOM 3280 N N . TRP A 1 402 ? -34.690 33.156 -23.742 1.00 74.81 402 TRP A N 1
ATOM 3281 C CA . TRP A 1 402 ? -35.045 34.472 -24.270 1.00 74.81 402 TRP A CA 1
ATOM 3282 C C . TRP A 1 402 ? -36.377 34.454 -25.031 1.00 74.81 402 TRP A C 1
ATOM 3284 O O . TRP A 1 402 ? -37.220 35.317 -24.794 1.00 74.81 402 TRP A O 1
ATOM 3294 N N . LEU A 1 403 ? -36.626 33.437 -25.865 1.00 71.38 403 LEU A N 1
ATOM 3295 C CA . LEU A 1 403 ? -37.918 33.256 -26.536 1.00 71.38 403 LEU A CA 1
ATOM 3296 C C . LEU A 1 403 ? -39.069 33.083 -25.537 1.00 71.38 403 LEU A C 1
ATOM 3298 O O . LEU A 1 403 ? -40.115 33.710 -25.704 1.00 71.38 403 LEU A O 1
ATOM 3302 N N . CYS A 1 404 ? -38.879 32.291 -24.475 1.00 60.75 404 CYS A N 1
ATOM 3303 C CA . CYS A 1 404 ? -39.887 32.165 -23.421 1.00 60.75 404 CYS A CA 1
ATOM 3304 C C . CYS A 1 404 ? -40.116 33.499 -22.681 1.00 60.75 404 CYS A C 1
ATOM 3306 O O . CYS A 1 404 ? -41.260 33.821 -22.365 1.00 60.75 404 CYS A O 1
ATOM 3308 N N . TYR A 1 405 ? -39.070 34.297 -22.432 1.00 66.75 405 TYR A N 1
ATOM 3309 C CA . TYR A 1 405 ? -39.199 35.622 -21.810 1.00 66.75 405 TYR A CA 1
ATOM 3310 C C . TYR A 1 405 ? -39.977 36.603 -22.698 1.00 66.75 405 TYR A C 1
ATOM 3312 O O . TYR A 1 405 ? -40.944 37.207 -22.238 1.00 66.75 405 TYR A O 1
ATOM 3320 N N . MET A 1 406 ? -39.629 36.690 -23.983 1.00 64.38 406 MET A N 1
ATOM 3321 C CA . MET A 1 406 ? -40.315 37.559 -24.947 1.00 64.38 406 MET A CA 1
ATOM 3322 C C . MET A 1 406 ? -41.768 37.144 -25.197 1.00 64.38 406 MET A C 1
ATOM 3324 O O . MET A 1 406 ? -42.584 37.987 -25.528 1.00 64.38 406 MET A O 1
ATOM 3328 N N . SER A 1 407 ? -42.105 35.863 -25.020 1.00 58.03 407 SER A N 1
ATOM 3329 C CA . SER A 1 407 ? -43.489 35.373 -25.105 1.00 58.03 407 SER A CA 1
ATOM 3330 C C . SER A 1 407 ? -44.337 35.634 -23.848 1.00 58.03 407 SER A C 1
ATOM 3332 O O . SER A 1 407 ? -45.544 35.384 -23.859 1.00 58.03 407 SER A O 1
ATOM 3334 N N . SER A 1 408 ? -43.696 36.081 -22.757 1.00 53.44 408 SER A N 1
ATOM 3335 C CA . SER A 1 408 ? -44.330 36.404 -21.469 1.00 53.44 408 SER A CA 1
ATOM 3336 C C . SER A 1 408 ? -44.544 37.904 -21.227 1.00 53.44 408 SER A C 1
ATOM 3338 O O . SER A 1 408 ? -45.150 38.267 -20.219 1.00 53.44 408 SER A O 1
ATOM 3340 N N . ILE A 1 409 ? -44.047 38.740 -22.144 1.00 51.00 409 ILE A N 1
ATOM 3341 C CA . ILE A 1 409 ? -44.386 40.160 -22.313 1.00 51.00 409 ILE A CA 1
ATOM 3342 C C . ILE A 1 409 ? -45.497 40.227 -23.358 1.00 51.00 409 ILE A C 1
ATOM 3344 O O . ILE A 1 409 ? -46.440 41.022 -23.156 1.00 51.00 409 ILE A O 1
#

Secondary structure (DSSP, 8-state):
-HHHHHHHHHHHHSHHHHHHHHHHHHHHHHHHHHTT-----S-EEEEEEEEEE-TT-B-TTS-BSSTTSPPP-EEEEEEEEEEETTEEEEEEEEEPPPBTT-SEEEEEEEEEE-SPPPS-EEEEEEEEE--SSSSPPEEEEEEEEE--SSSSS-EEE-EE---S-TT-EEEEEEEEEEPTTEETTTT-EE---BTTTEEE-TTS-EEEPTTEESTTS-EE-HHHHSPPPTT-EEEEEGGGTEEEEE-SS---TT-------GGG----TTPEEEEGGGG--SS---S-------SSTT-PPEEEE--TTEETTTT-EEP--S----GGGHHHHTTTGGGSS-TTPEEEEETTEEEEEEE--TTEESTTS-EEGGGGTHHHHHHHHHHHHHHHHHHHHHHHHHHHHHT--

InterPro domains:
  IPR000742 EGF-like domain [PS00022] (304-315)
  IPR000742 EGF-like domain [PS00022] (358-369)
  IPR000742 EGF-like domain [PS50026] (219-256)
  IPR000742 EGF-like domain [PS50026] (333-370)
  IPR000742 EGF-like domain [SM00181] (222-256)
  IPR000742 EGF-like domain [SM00181] (261-316)
  IPR000742 EGF-like domain [SM00181] (321-370)
  IPR001774 Delta/Serrate/lag-2 (DSL) protein [PF01414] (178-218)
  IPR001774 Delta/Serrate/lag-2 (DSL) protein [PS51051] (176-217)
  IPR001774 Delta/Serrate/lag-2 (DSL) protein [SM00051] (159-217)
  IPR051830 Neurogenic locus notch homolog [PTHR24033] (167-372)

Sequence (409 aa):
MLWTILFNRFCYNNKNYYFYYFIVINLFLFMYIHSNTEINLPGGRFEIEIYYINLESTTSSGFYCDWQLHRCDVYIIVKLYELADNNSRQLIRVRTETIADTAEFRIKVSEKINEKLPEKYRLDLYVYDEDALGEHDIITIATGLYQPEKTNVFQTIPLNYSHISDSFSLNSSIRLTCNSNYYGNKCDIFCSPHPWAYDCDKNGRKICLHGRHGVNCDIIDYCQIHPCPKNTRCKNLPREHRRKCICKNYEGPECHSVYYSCEKSPCKNGGRCTLLRELIEDNDAEGFIYTNQGTNDDDDETICICPDNWSGPFCTQPVIDCISENEKYRLSTMRLTNRFCLNGGVCIIHPGNSSPRCSCPPEWDGYFCELNKSWSAGRMFGIAFSIIFVIFLILVIGFFVWLCYMSSI

Radius of gyration: 37.76 Å; chains: 1; bounding box: 102×68×105 Å

Foldseek 3Di:
DVVLVVLLVVLVVCVVVVVVCVVVVVVVVVVVVVVPDPPPFFFFKKKKKKKWAAPPCAAQVGDHLDDPPFHFFKKKWKWKWADDPPDIDTDDTDIDHTDGRDRIDMDMDMDTDRHFAHQKMKIKMFMWGDDPDDDTTTRKIWIWMDGQPAAPDKDWTDIDIDGPDPRIDMTMIMHTHIDPQFFDSRSPQGADADPQFFDADRRRQTDGDFQFDDRRSPRGRQCRVPPADPPWDKDDDVVVPHIAIHDDPDGDRRNDDQADDCVVVQAPPPWDKDFPVVVPPDDDDPDDDPPPPPVDPRRTRIATHEDPQADDRRRPHGQPDLDDPDPVCCPPCVVPNVQQAPDPWDWDADPPDRDIFTDEDPQFDDRRRPHGNCPVPPVVVVVVVVVVVVVVVVVVVVVSVVVSVVSVD

pLDDT: mean 74.29, std 19.04, range [35.44, 98.62]